Protein AF-A0A1R4K4P2-F1 (afdb_monomer_lite)

Organism: NCBI:txid57043

Secondary structure (DSSP, 8-state):
-HHHHHHHHHHHHHHHHHHHHHHHHHTTSTTGGGHHHHHHHHHHHHHH-SSTT--TT-S-HHHHHHHHHHHHIIIIIHHHHHHHHHHHHHHHHTTSS-HHHHHHHHHHHHHHHHHHHHHHHHHHHHHHHHHT-SPTTGGGTHHHHHHHHHHHHHHHHHHHHHHHHH--GGGHHHHHHHHHHHHHHHHHHHHHHHHHHHHHHHHSGGGS-----TT-----PPPP-TTHHHHHHHHHHHHHHHHHHHHHHHHHHHHTTSGGGHHHHHHTT--HHHHHHHHHHHHHH-SSTTT-TTTT-HHHHHHHHHHHHHHHHSSHHHHHHHHHHHHHHTT---HHHHHHHHHHHHHHHHHHHHHHHHHHHHHHHT-S-TTHHHHHHHHHHHHHHHHHHHHHHHHTT-TTTTSHHHHHHHHHHHHHHHHHHHHHHHHHHHHHHHHHHHHHS---------

Structure (mmCIF, N/CA/C/O backbone):
data_AF-A0A1R4K4P2-F1
#
_entry.id   AF-A0A1R4K4P2-F1
#
loop_
_atom_site.group_PDB
_atom_site.id
_atom_site.type_symbol
_atom_site.label_atom_id
_atom_site.label_alt_id
_atom_site.label_comp_id
_atom_site.label_asym_id
_atom_site.label_entity_id
_atom_site.label_seq_id
_atom_site.pdbx_PDB_ins_code
_atom_site.Cartn_x
_atom_site.Cartn_y
_atom_site.Cartn_z
_atom_site.occupancy
_atom_site.B_iso_or_equiv
_atom_site.auth_seq_id
_atom_site.auth_comp_id
_atom_site.auth_asym_id
_atom_site.auth_atom_id
_atom_site.pdbx_PDB_model_num
ATOM 1 N N . MET A 1 1 ? -26.121 -5.255 21.715 1.00 72.56 1 MET A N 1
ATOM 2 C CA . MET A 1 1 ? -25.655 -4.863 20.364 1.00 72.56 1 MET A CA 1
ATOM 3 C C . MET A 1 1 ? -24.149 -5.087 20.194 1.00 72.56 1 MET A C 1
ATOM 5 O O . MET A 1 1 ? -23.738 -5.647 19.185 1.00 72.56 1 MET A O 1
ATOM 9 N N . ASP A 1 2 ? -23.326 -4.754 21.192 1.00 81.56 2 ASP A N 1
ATOM 10 C CA . ASP A 1 2 ? -21.857 -4.817 21.073 1.00 81.56 2 ASP A CA 1
ATOM 11 C C . ASP A 1 2 ? -21.281 -6.228 20.866 1.00 81.56 2 ASP A C 1
ATOM 13 O O . ASP A 1 2 ? -20.379 -6.411 20.049 1.00 81.56 2 ASP A O 1
ATOM 17 N N . ALA A 1 3 ? -21.850 -7.248 21.517 1.00 83.00 3 ALA A N 1
ATOM 18 C CA . ALA A 1 3 ? -21.422 -8.640 21.339 1.00 83.00 3 ALA A CA 1
ATOM 19 C C . ALA A 1 3 ? -21.638 -9.156 19.902 1.00 83.00 3 ALA A C 1
ATOM 21 O O . ALA A 1 3 ? -20.865 -9.964 19.389 1.00 83.00 3 ALA A O 1
ATOM 22 N N . GLU A 1 4 ? -22.678 -8.681 19.216 1.00 87.25 4 GLU A N 1
ATOM 23 C CA . GLU A 1 4 ? -22.955 -9.067 17.832 1.00 87.25 4 GLU A CA 1
ATOM 24 C C . GLU A 1 4 ? -21.964 -8.413 16.862 1.00 87.25 4 GLU A C 1
ATOM 26 O O . GLU A 1 4 ? -21.398 -9.086 16.000 1.00 87.25 4 GLU A O 1
ATOM 31 N N . ILE A 1 5 ? -21.661 -7.128 17.077 1.00 86.50 5 ILE A N 1
ATOM 32 C CA . ILE A 1 5 ? -20.640 -6.391 16.321 1.00 86.50 5 ILE A CA 1
ATOM 33 C C . ILE A 1 5 ? -19.261 -7.042 16.500 1.00 86.50 5 ILE A C 1
ATOM 35 O O . ILE A 1 5 ? -18.530 -7.200 15.519 1.00 86.50 5 ILE A O 1
ATOM 39 N N . ALA A 1 6 ? -18.917 -7.470 17.719 1.00 86.62 6 ALA A N 1
ATOM 40 C CA . ALA A 1 6 ? -17.670 -8.182 17.994 1.00 86.62 6 ALA A CA 1
ATOM 41 C C . ALA A 1 6 ? -17.576 -9.504 17.212 1.00 86.62 6 ALA A C 1
ATOM 43 O O . ALA A 1 6 ? -16.563 -9.762 16.558 1.00 86.62 6 ALA A O 1
ATOM 44 N N . ARG A 1 7 ? -18.657 -10.299 17.180 1.00 89.12 7 ARG A N 1
ATOM 45 C CA . ARG A 1 7 ? -18.717 -11.548 16.394 1.00 89.12 7 ARG A CA 1
ATOM 46 C C . ARG A 1 7 ? -18.546 -11.305 14.894 1.00 89.12 7 ARG A C 1
ATOM 48 O O . ARG A 1 7 ? -17.806 -12.034 14.235 1.00 89.12 7 ARG A O 1
ATOM 55 N N . PHE A 1 8 ? -19.187 -10.274 14.350 1.00 91.81 8 PHE A N 1
ATOM 56 C CA . PHE A 1 8 ? -19.057 -9.906 12.937 1.00 91.81 8 PHE A CA 1
ATOM 57 C C . PHE A 1 8 ? -17.644 -9.447 12.561 1.00 91.81 8 PHE A C 1
ATOM 59 O O . PHE A 1 8 ? -17.110 -9.836 11.515 1.00 91.81 8 PHE A O 1
ATOM 66 N N . ARG A 1 9 ? -17.004 -8.666 13.436 1.00 89.69 9 ARG A N 1
ATOM 67 C CA . ARG A 1 9 ? -15.606 -8.256 13.262 1.00 89.69 9 ARG A CA 1
ATOM 68 C C . ARG A 1 9 ? -14.665 -9.448 13.307 1.00 89.69 9 ARG A C 1
ATOM 70 O O . ARG A 1 9 ? -13.836 -9.569 12.411 1.00 89.69 9 ARG A O 1
ATOM 77 N N . TRP A 1 10 ? -14.831 -10.350 14.276 1.00 92.50 10 TRP A N 1
ATOM 78 C CA . TRP A 1 10 ? -14.049 -11.585 14.345 1.00 92.50 10 TRP A CA 1
ATOM 79 C C . TRP A 1 10 ? -14.122 -12.375 13.034 1.00 92.50 10 TRP A C 1
ATOM 81 O O . TRP A 1 10 ? -13.080 -12.692 12.464 1.00 92.50 10 TRP A O 1
ATOM 91 N N . ARG A 1 11 ? -15.331 -12.623 12.506 1.00 93.25 11 ARG A N 1
ATOM 92 C CA . ARG A 1 11 ? -15.511 -13.354 11.237 1.00 93.25 11 ARG A CA 1
ATOM 93 C C . ARG A 1 11 ? -14.824 -12.656 10.069 1.00 93.25 11 ARG A C 1
ATOM 95 O O . ARG A 1 11 ? -14.167 -13.317 9.275 1.00 93.25 11 ARG A O 1
ATOM 102 N N . THR A 1 12 ? -14.954 -11.331 9.980 1.00 94.88 12 THR A N 1
ATOM 103 C CA . THR A 1 12 ? -14.321 -10.539 8.913 1.00 94.88 12 THR A CA 1
ATOM 104 C C . THR A 1 12 ? -12.799 -10.670 8.966 1.00 94.88 12 THR A C 1
ATOM 106 O O . THR A 1 12 ? -12.168 -10.935 7.946 1.00 94.88 12 THR A O 1
ATOM 109 N N . TRP A 1 13 ? -12.215 -10.540 10.160 1.00 94.12 13 TRP A N 1
ATOM 110 C CA . TRP A 1 13 ? -10.776 -10.679 10.376 1.00 94.12 13 TRP A CA 1
ATOM 111 C C . TRP A 1 13 ? -10.271 -12.095 10.101 1.00 94.12 13 TRP A C 1
ATOM 113 O O . TRP A 1 13 ? -9.256 -12.256 9.428 1.00 94.12 13 TRP A O 1
ATOM 123 N N . ALA A 1 14 ? -10.995 -13.111 10.572 1.00 93.75 14 ALA A N 1
ATOM 124 C CA . ALA A 1 14 ? -10.631 -14.509 10.386 1.00 93.75 14 ALA A CA 1
ATOM 125 C C . ALA A 1 14 ? -10.692 -14.925 8.907 1.00 93.75 14 ALA A C 1
ATOM 127 O O . ALA A 1 14 ? -9.730 -15.479 8.383 1.00 93.75 14 ALA A O 1
ATOM 128 N N . ILE A 1 15 ? -11.796 -14.614 8.219 1.00 95.62 15 ILE A N 1
ATOM 129 C CA . ILE A 1 15 ? -12.001 -14.995 6.816 1.00 95.62 15 ILE A CA 1
ATOM 130 C C . ILE A 1 15 ? -11.095 -14.169 5.901 1.00 95.62 15 ILE A C 1
ATOM 132 O O . ILE A 1 15 ? -10.364 -14.741 5.099 1.00 95.62 15 ILE A O 1
ATOM 136 N N . GLY A 1 16 ? -11.082 -12.839 6.044 1.00 95.69 16 GLY A N 1
ATOM 137 C CA . GLY A 1 16 ? -10.222 -11.974 5.234 1.00 95.69 16 GLY A CA 1
ATOM 138 C C . GLY A 1 16 ? -8.738 -12.265 5.459 1.00 95.69 16 GLY A C 1
ATOM 139 O O . GLY A 1 16 ? -7.985 -12.369 4.492 1.00 95.69 16 GLY A O 1
ATOM 140 N N . GLY A 1 17 ? -8.323 -12.463 6.715 1.00 94.56 17 GLY A N 1
ATOM 141 C CA . GLY A 1 17 ? -6.947 -12.810 7.075 1.00 94.56 17 GLY A CA 1
ATOM 142 C C . GLY A 1 17 ? -6.530 -14.172 6.535 1.00 94.56 17 GLY A C 1
ATOM 143 O O . GLY A 1 17 ? -5.488 -14.273 5.894 1.00 94.56 17 GLY A O 1
ATOM 144 N N . GLY A 1 18 ? -7.381 -15.189 6.705 1.00 94.81 18 GLY A N 1
ATOM 145 C CA . GLY A 1 18 ? -7.153 -16.529 6.165 1.00 94.81 18 GLY A CA 1
ATOM 146 C C . GLY A 1 18 ? -7.012 -16.525 4.643 1.00 94.81 18 GLY A C 1
ATOM 147 O O . GLY A 1 18 ? -6.032 -17.055 4.125 1.00 94.81 18 GLY A O 1
ATOM 148 N N . LEU A 1 19 ? -7.926 -15.856 3.930 1.00 96.56 19 LEU A N 1
ATOM 149 C CA . LEU A 1 19 ? -7.851 -15.702 2.473 1.00 96.56 19 LEU A CA 1
ATOM 150 C C . LEU A 1 19 ? -6.550 -15.014 2.034 1.00 96.56 19 LEU A C 1
ATOM 152 O O . LEU A 1 19 ? -5.929 -15.461 1.074 1.00 96.56 19 LEU A O 1
ATOM 156 N N . LEU A 1 20 ? -6.111 -13.966 2.743 1.00 94.56 20 LEU A N 1
ATOM 157 C CA . LEU A 1 20 ? -4.886 -13.234 2.402 1.00 94.56 20 LEU A CA 1
ATOM 158 C C . LEU A 1 20 ? -3.624 -14.069 2.645 1.00 94.56 20 LEU A C 1
ATOM 160 O O . LEU A 1 20 ? -2.714 -14.072 1.818 1.00 94.56 20 LEU A O 1
ATOM 164 N N . THR A 1 21 ? -3.570 -14.800 3.761 1.00 94.19 21 THR A N 1
ATOM 165 C CA . THR A 1 21 ? -2.454 -15.704 4.068 1.00 94.19 21 THR A CA 1
ATOM 166 C C . THR A 1 21 ? -2.370 -16.826 3.039 1.00 94.19 21 THR A C 1
ATOM 168 O O . THR A 1 21 ? -1.289 -17.080 2.510 1.00 94.19 21 THR A O 1
ATOM 171 N N . VAL A 1 22 ? -3.500 -17.456 2.700 1.00 95.12 22 VAL A N 1
ATOM 172 C CA . VAL A 1 22 ? -3.549 -18.501 1.667 1.00 95.12 22 VAL A CA 1
ATOM 173 C C . VAL A 1 22 ? -3.146 -17.934 0.304 1.00 95.12 22 VAL A C 1
ATOM 175 O O . VAL A 1 22 ? -2.350 -18.563 -0.385 1.00 95.12 22 VAL A O 1
ATOM 178 N N . ALA A 1 23 ? -3.601 -16.729 -0.060 1.00 93.62 23 ALA A N 1
ATOM 179 C CA . ALA A 1 23 ? -3.184 -16.060 -1.294 1.00 93.62 23 ALA A CA 1
ATOM 180 C C . ALA A 1 23 ? -1.659 -15.884 -1.372 1.00 93.62 23 ALA A C 1
ATOM 182 O O . ALA A 1 23 ? -1.056 -16.217 -2.388 1.00 93.62 23 ALA A O 1
ATOM 183 N N . GLY A 1 24 ? -1.024 -15.418 -0.291 1.00 86.94 24 GLY A N 1
ATOM 184 C CA . GLY A 1 24 ? 0.431 -15.262 -0.238 1.00 86.94 24 GLY A CA 1
ATOM 185 C C . GLY A 1 24 ? 1.193 -16.588 -0.344 1.00 86.94 24 GLY A C 1
ATOM 186 O O . GLY A 1 24 ? 2.216 -16.652 -1.021 1.00 86.94 24 GLY A O 1
ATOM 187 N N . LEU A 1 25 ? 0.689 -17.658 0.278 1.00 88.75 25 LEU A N 1
ATOM 188 C CA . LEU A 1 25 ? 1.321 -18.984 0.243 1.00 88.75 25 LEU A CA 1
ATOM 189 C C . LEU A 1 25 ? 1.131 -19.707 -1.096 1.00 88.75 25 LEU A C 1
ATOM 191 O O . LEU A 1 25 ? 2.021 -20.434 -1.536 1.00 88.75 25 LEU A O 1
ATOM 195 N N . LEU A 1 26 ? -0.004 -19.496 -1.767 1.00 92.62 26 LEU A N 1
ATOM 196 C CA . LEU A 1 26 ? -0.306 -20.135 -3.048 1.00 92.62 26 LEU A CA 1
ATOM 197 C C . LEU A 1 26 ? 0.637 -19.720 -4.176 1.00 92.62 26 LEU A C 1
ATOM 199 O O . LEU A 1 26 ? 0.714 -20.432 -5.170 1.00 92.62 26 LEU A O 1
ATOM 203 N N . ILE A 1 27 ? 1.395 -18.635 -4.020 1.00 86.38 27 ILE A N 1
ATOM 204 C CA . ILE A 1 27 ? 2.404 -18.212 -5.000 1.00 86.38 27 ILE A CA 1
ATOM 205 C C . ILE A 1 27 ? 3.471 -19.305 -5.226 1.00 86.38 27 ILE A C 1
ATOM 207 O O . ILE A 1 27 ? 4.013 -19.403 -6.322 1.00 86.38 27 ILE A O 1
ATOM 211 N N . PHE A 1 28 ? 3.707 -20.182 -4.243 1.00 83.19 28 PHE A N 1
ATOM 212 C CA . PHE A 1 28 ? 4.634 -21.320 -4.347 1.00 83.19 28 PHE A CA 1
ATOM 213 C C . PHE A 1 28 ? 3.969 -22.637 -4.791 1.00 83.19 28 PHE A C 1
ATOM 215 O O . PHE A 1 28 ? 4.603 -23.689 -4.769 1.00 83.19 28 PHE A O 1
ATOM 222 N N . SER A 1 29 ? 2.684 -22.608 -5.144 1.00 92.62 29 SER A N 1
ATOM 223 C CA . SER A 1 29 ? 1.879 -23.788 -5.478 1.00 92.62 29 SER A CA 1
ATOM 224 C C . SER A 1 29 ? 1.572 -23.846 -6.982 1.00 92.62 29 SER A C 1
ATOM 226 O O . SER A 1 29 ? 1.460 -22.795 -7.614 1.00 92.62 29 SER A O 1
ATOM 228 N N . PRO A 1 30 ? 1.326 -25.035 -7.574 1.00 88.75 30 PRO A N 1
ATOM 229 C CA . PRO A 1 30 ? 0.752 -25.145 -8.924 1.00 88.75 30 PRO A CA 1
ATOM 230 C C . PRO A 1 30 ? -0.611 -24.438 -9.068 1.00 88.75 30 PRO A C 1
ATOM 232 O O . PRO A 1 30 ? -1.065 -24.167 -10.176 1.00 88.75 30 PRO A O 1
ATOM 235 N N . LEU A 1 31 ? -1.263 -24.109 -7.949 1.00 91.94 31 LEU A N 1
ATOM 236 C CA . LEU A 1 31 ? -2.500 -23.331 -7.892 1.00 91.94 31 LEU A CA 1
ATOM 237 C C . LEU A 1 31 ? -2.261 -21.814 -7.743 1.00 91.94 31 LEU A C 1
ATOM 239 O O . LEU A 1 31 ? -3.168 -21.088 -7.340 1.00 91.94 31 LEU A O 1
ATOM 243 N N . SER A 1 32 ? -1.062 -21.312 -8.051 1.00 90.06 32 SER A N 1
ATOM 244 C CA . SER A 1 32 ? -0.697 -19.891 -7.918 1.00 90.06 32 SER A CA 1
ATOM 245 C C . SER A 1 32 ? -1.588 -18.937 -8.713 1.00 90.06 32 SER A C 1
ATOM 247 O O . SER A 1 32 ? -1.781 -17.794 -8.303 1.00 90.06 32 SER A O 1
ATOM 249 N N . TRP A 1 33 ? -2.229 -19.413 -9.782 1.00 91.00 33 TRP A N 1
ATOM 250 C CA . TRP A 1 33 ? -3.227 -18.653 -10.539 1.00 91.00 33 TRP A CA 1
ATOM 251 C C . TRP A 1 33 ? -4.457 -18.245 -9.698 1.00 91.00 33 TRP A C 1
ATOM 253 O O . TRP A 1 33 ? -5.129 -17.270 -10.034 1.00 91.00 33 TRP A O 1
ATOM 263 N N . LEU A 1 34 ? -4.736 -18.930 -8.578 1.00 93.50 34 LEU A N 1
ATOM 264 C CA . LEU A 1 34 ? -5.795 -18.567 -7.623 1.00 93.50 34 LEU A CA 1
ATOM 265 C C . LEU A 1 34 ? -5.377 -17.470 -6.634 1.00 93.50 34 LEU A C 1
ATOM 267 O O . LEU A 1 34 ? -6.246 -16.812 -6.055 1.00 93.50 34 LEU A O 1
ATOM 271 N N . ALA A 1 35 ? -4.076 -17.249 -6.424 1.00 92.94 35 ALA A N 1
ATOM 272 C CA . ALA A 1 35 ? -3.568 -16.245 -5.489 1.00 92.94 35 ALA A CA 1
ATOM 273 C C . ALA A 1 35 ? -4.155 -14.833 -5.714 1.00 92.94 35 ALA A C 1
ATOM 275 O O . ALA A 1 35 ? -4.654 -14.253 -4.744 1.00 92.94 35 ALA A O 1
ATOM 276 N N . PRO A 1 36 ? -4.187 -14.271 -6.943 1.00 93.00 36 PRO A N 1
ATOM 277 C CA . PRO A 1 36 ? -4.758 -12.942 -7.167 1.00 93.00 36 PRO A CA 1
ATOM 278 C C . PRO A 1 36 ? -6.263 -12.877 -6.868 1.00 93.00 36 PRO A C 1
ATOM 280 O O . PRO A 1 36 ? -6.733 -11.903 -6.276 1.00 93.00 36 PRO A O 1
ATOM 283 N N . LEU A 1 37 ? -7.017 -13.934 -7.194 1.00 96.19 37 LEU A N 1
ATOM 284 C CA . LEU A 1 37 ? -8.451 -14.024 -6.894 1.00 96.19 37 LEU A CA 1
ATOM 285 C C . LEU A 1 37 ? -8.704 -14.006 -5.383 1.00 96.19 37 LEU A C 1
ATOM 287 O O . LEU A 1 37 ? -9.580 -13.282 -4.909 1.00 96.19 37 LEU A O 1
ATOM 291 N N . LEU A 1 38 ? -7.907 -14.752 -4.617 1.00 96.50 38 LEU A N 1
ATOM 292 C CA . LEU A 1 38 ? -8.021 -14.806 -3.160 1.00 96.50 38 LEU A CA 1
ATOM 293 C C . LEU A 1 38 ? -7.570 -13.506 -2.487 1.00 96.50 38 LEU A C 1
ATOM 295 O O . LEU A 1 38 ? -8.196 -13.082 -1.515 1.00 96.50 38 LEU A O 1
ATOM 299 N N . ALA A 1 39 ? -6.546 -12.833 -3.020 1.00 95.31 39 ALA A N 1
ATOM 300 C CA . ALA A 1 39 ? -6.122 -11.518 -2.541 1.00 95.31 39 ALA A CA 1
ATOM 301 C C . ALA A 1 39 ? -7.229 -10.465 -2.730 1.00 95.31 39 ALA A C 1
ATOM 303 O O . ALA A 1 39 ? -7.531 -9.706 -1.805 1.00 95.31 39 ALA A O 1
ATOM 304 N N . VAL A 1 40 ? -7.897 -10.458 -3.891 1.00 96.81 40 VAL A N 1
ATOM 305 C CA . VAL A 1 40 ? -9.038 -9.563 -4.138 1.00 96.81 40 VAL A CA 1
ATOM 306 C C . VAL A 1 40 ? -10.245 -9.947 -3.286 1.00 96.81 40 VAL A C 1
ATOM 308 O O . VAL A 1 40 ? -10.844 -9.068 -2.667 1.00 96.81 40 VAL A O 1
ATOM 311 N N . ALA A 1 41 ? -10.574 -11.236 -3.170 1.00 97.19 41 ALA A N 1
ATOM 312 C CA . ALA A 1 41 ? -11.654 -11.701 -2.299 1.00 97.19 41 ALA A CA 1
ATOM 313 C C . ALA A 1 41 ? -11.418 -11.292 -0.835 1.00 97.19 41 ALA A C 1
ATOM 315 O O . ALA A 1 41 ? -12.327 -10.792 -0.173 1.00 97.19 41 ALA A O 1
ATOM 316 N N . SER A 1 42 ? -10.181 -11.417 -0.349 1.00 97.00 42 SER A N 1
ATOM 317 C CA . SER A 1 42 ? -9.773 -10.936 0.971 1.00 97.00 42 SER A CA 1
ATOM 318 C C . SER A 1 42 ? -9.992 -9.426 1.131 1.00 97.00 42 SER A C 1
ATOM 320 O O . SER A 1 42 ? -10.622 -8.989 2.099 1.00 97.00 42 SER A O 1
ATOM 322 N N . ALA A 1 43 ? -9.551 -8.618 0.160 1.00 96.69 43 ALA A N 1
ATOM 323 C CA . ALA A 1 43 ? -9.760 -7.171 0.178 1.00 96.69 43 ALA A CA 1
ATOM 324 C C . ALA A 1 43 ? -11.250 -6.790 0.177 1.00 96.69 43 ALA A C 1
ATOM 326 O O . ALA A 1 43 ? -11.641 -5.875 0.902 1.00 96.69 43 ALA A O 1
ATOM 327 N N . VAL A 1 44 ? -12.092 -7.514 -0.570 1.00 97.12 44 VAL A N 1
ATOM 328 C CA . VAL A 1 44 ? -13.555 -7.337 -0.564 1.00 97.12 44 VAL A CA 1
ATOM 329 C C . VAL A 1 44 ? -14.134 -7.661 0.812 1.00 97.12 44 VAL A C 1
ATOM 331 O O . VAL A 1 44 ? -14.911 -6.864 1.342 1.00 97.12 44 VAL A O 1
ATOM 334 N N . VAL A 1 45 ? -13.719 -8.769 1.432 1.00 96.88 45 VAL A N 1
ATOM 335 C CA . VAL A 1 45 ? -14.150 -9.132 2.792 1.00 96.88 45 VAL A CA 1
ATOM 336 C C . VAL A 1 45 ? -13.765 -8.038 3.791 1.00 96.88 45 VAL A C 1
ATOM 338 O O . VAL A 1 45 ? -14.612 -7.621 4.579 1.00 96.88 45 VAL A O 1
ATOM 341 N N . PHE A 1 46 ? -12.544 -7.498 3.731 1.00 96.44 46 PHE A N 1
ATOM 342 C CA . PHE A 1 46 ? -12.120 -6.402 4.611 1.00 96.44 46 PHE A CA 1
ATOM 343 C C . PHE A 1 46 ? -12.833 -5.073 4.335 1.00 96.44 46 PHE A C 1
ATOM 345 O O . PHE A 1 46 ? -13.145 -4.335 5.276 1.00 96.44 46 PHE A O 1
ATOM 352 N N . ALA A 1 47 ? -13.082 -4.752 3.065 1.00 95.69 47 ALA A N 1
ATOM 353 C CA . ALA A 1 47 ? -13.726 -3.512 2.647 1.00 95.69 47 ALA A CA 1
ATOM 354 C C . ALA A 1 47 ? -15.219 -3.489 2.995 1.00 95.69 47 ALA A C 1
ATOM 356 O O . ALA A 1 47 ? -15.730 -2.482 3.487 1.00 95.69 47 ALA A O 1
ATOM 357 N N . VAL A 1 48 ? -15.932 -4.581 2.728 1.00 96.25 48 VAL A N 1
ATOM 358 C CA . VAL A 1 48 ? -17.381 -4.670 2.945 1.00 96.25 48 VAL A CA 1
ATOM 359 C C . VAL A 1 48 ? -17.682 -5.050 4.393 1.00 96.25 48 VAL A C 1
ATOM 361 O O . VAL A 1 48 ? -18.547 -4.438 5.024 1.00 96.25 48 VAL A O 1
ATOM 364 N N . GLY A 1 49 ? -16.913 -5.990 4.945 1.00 94.38 49 GLY A N 1
ATOM 365 C CA . GLY A 1 49 ? -17.181 -6.612 6.232 1.00 94.38 49 GLY A CA 1
ATOM 366 C C . GLY A 1 49 ? -18.341 -7.603 6.183 1.00 94.38 49 GLY A C 1
ATOM 367 O O . GLY A 1 49 ? -19.237 -7.519 5.345 1.00 94.38 49 GLY A O 1
ATOM 368 N N . ILE A 1 50 ? -18.356 -8.538 7.127 1.00 91.12 50 ILE A N 1
ATOM 369 C CA . ILE A 1 50 ? -19.494 -9.437 7.331 1.00 91.12 50 ILE A CA 1
ATOM 370 C C . ILE A 1 50 ? -20.478 -8.714 8.256 1.00 91.12 50 ILE A C 1
ATOM 372 O O . ILE A 1 50 ? -20.293 -8.699 9.466 1.00 91.12 50 ILE A O 1
ATOM 376 N N . GLY A 1 51 ? -21.491 -8.059 7.682 1.00 89.19 51 GLY A N 1
ATOM 377 C CA . GLY A 1 51 ? -22.507 -7.284 8.413 1.00 89.19 51 GLY A CA 1
ATOM 378 C C . GLY A 1 51 ? -22.195 -5.783 8.554 1.00 89.19 51 GLY A C 1
ATOM 379 O O . GLY A 1 51 ? -21.102 -5.314 8.238 1.00 89.19 51 GLY A O 1
ATOM 380 N N . ARG A 1 52 ? -23.166 -4.999 9.057 1.00 78.38 52 ARG A N 1
ATOM 381 C CA . ARG A 1 52 ? -23.129 -3.514 9.066 1.00 78.38 52 ARG A CA 1
ATOM 382 C C . ARG A 1 52 ? -21.968 -2.890 9.868 1.00 78.38 52 ARG A C 1
ATOM 384 O O . ARG A 1 52 ? -21.663 -1.719 9.660 1.00 78.38 52 ARG A O 1
ATOM 391 N N . GLY A 1 53 ? -21.301 -3.654 10.742 1.00 84.50 53 GLY A N 1
ATOM 392 C CA . GLY A 1 53 ? -20.194 -3.188 11.597 1.00 84.50 53 GLY A CA 1
ATOM 393 C C . GLY A 1 53 ? -18.836 -3.872 11.376 1.00 84.50 53 GLY A C 1
ATOM 394 O O . GLY A 1 53 ? -17.901 -3.595 12.135 1.00 84.50 53 GLY A O 1
ATOM 395 N N . GLY A 1 54 ? -18.726 -4.769 10.387 1.00 88.38 54 GLY A N 1
ATOM 396 C CA . GLY A 1 54 ? -17.537 -5.607 10.170 1.00 88.38 54 GLY A CA 1
ATOM 397 C C . GLY A 1 54 ? -16.420 -4.969 9.335 1.00 88.38 54 GLY A C 1
ATOM 398 O O . GLY A 1 54 ? -15.287 -5.428 9.407 1.00 88.38 54 GLY A O 1
ATOM 399 N N . SER A 1 55 ? -16.715 -3.919 8.557 1.00 94.00 55 SER A N 1
ATOM 400 C CA . SER A 1 55 ? -15.748 -3.291 7.639 1.00 94.00 55 SER A CA 1
ATOM 401 C C . SER A 1 55 ? -14.524 -2.732 8.372 1.00 94.00 55 SER A C 1
ATOM 403 O O . SER A 1 55 ? -14.650 -1.911 9.287 1.00 94.00 55 SER A O 1
ATOM 405 N N . VAL A 1 56 ? -13.329 -3.100 7.901 1.00 93.25 56 VAL A N 1
ATOM 406 C CA . VAL A 1 56 ? -12.040 -2.626 8.440 1.00 93.25 56 VAL A CA 1
ATOM 407 C C . VAL A 1 56 ? -11.767 -1.169 8.055 1.00 93.25 56 VAL A C 1
ATOM 409 O O . VAL A 1 56 ? -11.055 -0.450 8.755 1.00 93.25 56 VAL A O 1
ATOM 412 N N . VAL A 1 57 ? -12.381 -0.701 6.968 1.00 93.38 57 VAL A N 1
ATOM 413 C CA . VAL A 1 57 ? -12.207 0.661 6.439 1.00 93.38 57 VAL A CA 1
ATOM 414 C C . VAL A 1 57 ? -13.298 1.623 6.944 1.00 93.38 57 VAL A C 1
ATOM 416 O O . VAL A 1 57 ? -13.355 2.791 6.553 1.00 93.38 57 VAL A O 1
ATOM 419 N N . GLY A 1 58 ? -14.177 1.147 7.832 1.00 89.19 58 GLY A N 1
ATOM 420 C CA . GLY A 1 58 ? -15.321 1.893 8.353 1.00 89.19 58 GLY A CA 1
ATOM 421 C C . GLY A 1 58 ? -16.508 1.953 7.380 1.00 89.19 58 GLY A C 1
ATOM 422 O O . GLY A 1 58 ? -16.690 1.088 6.516 1.00 89.19 58 GLY A O 1
ATOM 423 N N . THR A 1 59 ? -17.357 2.969 7.542 1.00 90.00 59 THR A N 1
ATOM 424 C CA . THR A 1 59 ? -18.591 3.157 6.753 1.00 90.00 59 THR A CA 1
ATOM 425 C C . THR A 1 59 ? -18.398 4.005 5.498 1.00 90.00 59 THR A C 1
ATOM 427 O O . THR A 1 59 ? -19.304 4.093 4.677 1.00 90.00 59 THR A O 1
ATOM 430 N N . THR A 1 60 ? -17.227 4.623 5.314 1.00 89.31 60 THR A N 1
ATOM 431 C CA . THR A 1 60 ? -17.012 5.549 4.197 1.00 89.31 60 THR A CA 1
ATOM 432 C C . THR A 1 60 ? -16.816 4.801 2.875 1.00 89.31 60 THR A C 1
ATOM 434 O O . THR A 1 60 ? -15.877 4.003 2.793 1.00 89.31 60 THR A O 1
ATOM 437 N N . PRO A 1 61 ? -17.611 5.091 1.825 1.00 91.62 61 PRO A N 1
ATOM 438 C CA . PRO A 1 61 ? -17.544 4.370 0.552 1.00 91.62 61 PRO A CA 1
ATOM 439 C C . PRO A 1 61 ? -16.180 4.526 -0.128 1.00 91.62 61 PRO A C 1
ATOM 441 O O . PRO A 1 61 ? -15.637 3.551 -0.637 1.00 91.62 61 PRO A O 1
ATOM 444 N N . LEU A 1 62 ? -15.568 5.712 -0.031 1.00 92.19 62 LEU A N 1
ATOM 445 C CA . LEU A 1 62 ? -14.266 6.008 -0.634 1.00 92.19 62 LEU A CA 1
ATOM 446 C C . LEU A 1 62 ? -13.159 5.047 -0.173 1.00 92.19 62 LEU A C 1
ATOM 448 O O . LEU A 1 62 ? -12.353 4.605 -0.979 1.00 92.19 62 LEU A O 1
ATOM 452 N N . GLY A 1 63 ? -13.121 4.705 1.118 1.00 92.06 63 GLY A N 1
ATOM 453 C CA . GLY A 1 63 ? -12.107 3.788 1.640 1.00 92.06 63 GLY A CA 1
ATOM 454 C C . GLY A 1 63 ? -12.298 2.352 1.146 1.00 92.06 63 GLY A C 1
ATOM 455 O O . GLY A 1 63 ? -11.316 1.663 0.884 1.00 92.06 63 GLY A O 1
ATOM 456 N N . ARG A 1 64 ? -13.555 1.921 0.980 1.00 95.62 64 ARG A N 1
ATOM 457 C CA . ARG A 1 64 ? -13.890 0.588 0.459 1.00 95.62 64 ARG A CA 1
ATOM 458 C C . ARG A 1 64 ? -13.485 0.458 -0.999 1.00 95.62 64 ARG A C 1
ATOM 460 O O . ARG A 1 64 ? -12.785 -0.485 -1.345 1.00 95.62 64 ARG A O 1
ATOM 467 N N . VAL A 1 65 ? -13.882 1.440 -1.812 1.00 95.88 65 VAL A N 1
ATOM 468 C CA . VAL A 1 65 ? -13.518 1.504 -3.230 1.00 95.88 65 VAL A CA 1
ATOM 469 C C . VAL A 1 65 ? -12.000 1.543 -3.365 1.00 95.88 65 VAL A C 1
ATOM 471 O O . VAL A 1 65 ? -11.450 0.700 -4.054 1.00 95.88 65 VAL A O 1
ATOM 474 N N . ALA A 1 66 ? -11.306 2.413 -2.623 1.00 93.88 66 ALA A N 1
ATOM 475 C CA . ALA A 1 66 ? -9.849 2.496 -2.687 1.00 93.88 66 ALA A CA 1
ATOM 476 C C . ALA A 1 66 ? -9.150 1.169 -2.343 1.00 93.88 66 ALA A C 1
ATOM 478 O O . ALA A 1 66 ? -8.239 0.766 -3.059 1.00 93.88 66 ALA A O 1
ATOM 479 N N . LEU A 1 67 ? -9.584 0.467 -1.287 1.00 96.50 67 LEU A N 1
ATOM 480 C CA . LEU A 1 67 ? -8.988 -0.817 -0.904 1.00 96.50 67 LEU A CA 1
ATOM 481 C C . LEU A 1 67 ? -9.213 -1.896 -1.974 1.00 96.50 67 LEU A C 1
ATOM 483 O O . LEU A 1 67 ? -8.275 -2.610 -2.323 1.00 96.50 67 LEU A O 1
ATOM 487 N N . ILE A 1 68 ? -10.434 -1.996 -2.507 1.00 96.94 68 ILE A N 1
ATOM 488 C CA . ILE A 1 68 ? -10.772 -2.972 -3.552 1.00 96.94 68 ILE A CA 1
ATOM 489 C C . ILE A 1 68 ? -10.007 -2.652 -4.839 1.00 96.94 68 ILE A C 1
ATOM 491 O O . ILE A 1 68 ? -9.377 -3.541 -5.406 1.00 96.94 68 ILE A O 1
ATOM 495 N N . THR A 1 69 ? -9.998 -1.390 -5.276 1.00 95.44 69 THR A N 1
ATOM 496 C CA . THR A 1 69 ? -9.291 -0.971 -6.491 1.00 95.44 69 THR A CA 1
ATOM 497 C C . THR A 1 69 ? -7.788 -1.219 -6.379 1.00 95.44 69 THR A C 1
ATOM 499 O O . THR A 1 69 ? -7.202 -1.720 -7.330 1.00 95.44 69 THR A O 1
ATOM 502 N N . VAL A 1 70 ? -7.160 -0.950 -5.227 1.00 93.88 70 VAL A N 1
ATOM 503 C CA . VAL A 1 70 ? -5.732 -1.269 -5.005 1.00 93.88 70 VAL A CA 1
ATOM 504 C C . VAL A 1 70 ? -5.482 -2.765 -5.082 1.00 93.88 70 VAL A C 1
ATOM 506 O O . VAL A 1 70 ? -4.517 -3.183 -5.715 1.00 93.88 70 VAL A O 1
ATOM 509 N N . ALA A 1 71 ? -6.346 -3.577 -4.472 1.00 95.25 71 ALA A N 1
ATOM 510 C CA . ALA A 1 71 ? -6.205 -5.024 -4.536 1.00 95.25 71 ALA A CA 1
ATOM 511 C C . ALA A 1 71 ? -6.310 -5.534 -5.979 1.00 95.25 71 ALA A C 1
ATOM 513 O O . ALA A 1 71 ? -5.476 -6.328 -6.394 1.00 95.25 71 ALA A O 1
ATOM 514 N N . VAL A 1 72 ? -7.269 -5.032 -6.766 1.00 94.69 72 VAL A N 1
ATOM 515 C CA . VAL A 1 72 ? -7.411 -5.374 -8.193 1.00 94.69 72 VAL A CA 1
ATOM 516 C C . VAL A 1 72 ? -6.201 -4.907 -9.003 1.00 94.69 72 VAL A C 1
ATOM 518 O O . VAL A 1 72 ? -5.690 -5.650 -9.839 1.00 94.69 72 VAL A O 1
ATOM 521 N N . LEU A 1 73 ? -5.709 -3.699 -8.732 1.00 90.81 73 LEU A N 1
ATOM 522 C CA . LEU A 1 73 ? -4.544 -3.129 -9.403 1.00 90.81 73 LEU A CA 1
ATOM 523 C C . LEU A 1 73 ? -3.290 -3.980 -9.166 1.00 90.81 73 LEU A C 1
ATOM 525 O O . LEU A 1 73 ? -2.596 -4.316 -10.121 1.00 90.81 73 LEU A O 1
ATOM 529 N N . ILE A 1 74 ? -3.037 -4.383 -7.918 1.00 88.38 74 ILE A N 1
ATOM 530 C CA . ILE A 1 74 ? -1.897 -5.235 -7.552 1.00 88.38 74 ILE A CA 1
ATOM 531 C C . ILE A 1 74 ? -2.067 -6.665 -8.087 1.00 88.38 74 ILE A C 1
ATOM 533 O O . ILE A 1 74 ? -1.099 -7.259 -8.551 1.00 88.38 74 ILE A O 1
ATOM 537 N N . ALA A 1 75 ? -3.272 -7.232 -7.997 1.00 90.88 75 ALA A N 1
ATOM 538 C CA . ALA A 1 75 ? -3.514 -8.645 -8.288 1.00 90.88 75 ALA A CA 1
ATOM 539 C C . ALA A 1 75 ? -3.672 -8.952 -9.784 1.00 90.88 75 ALA A C 1
ATOM 541 O O . ALA A 1 75 ? -3.291 -10.033 -10.219 1.00 90.88 75 ALA A O 1
ATOM 542 N N . PHE A 1 76 ? -4.237 -8.028 -10.565 1.00 90.25 76 PHE A N 1
ATOM 543 C CA . PHE A 1 76 ? -4.576 -8.270 -11.971 1.00 90.25 76 PHE A CA 1
ATOM 544 C C . PHE A 1 76 ? -3.905 -7.288 -12.919 1.00 90.25 76 PHE A C 1
ATOM 546 O O . PHE A 1 76 ? -3.328 -7.711 -13.917 1.00 90.25 76 PHE A O 1
ATOM 553 N N . VAL A 1 77 ? -3.954 -5.988 -12.619 1.00 86.25 77 VAL A N 1
ATOM 554 C CA . VAL A 1 77 ? -3.475 -4.978 -13.573 1.00 86.25 77 VAL A CA 1
ATOM 555 C C . VAL A 1 77 ? -1.953 -5.016 -13.688 1.00 86.25 77 VAL A C 1
ATOM 557 O O . VAL A 1 77 ? -1.447 -5.114 -14.798 1.00 86.25 77 VAL A O 1
ATOM 560 N N . ALA A 1 78 ? -1.217 -5.009 -12.572 1.00 82.62 78 ALA A N 1
ATOM 561 C CA . ALA A 1 78 ? 0.246 -5.043 -12.614 1.00 82.62 78 ALA A CA 1
ATOM 562 C C . ALA A 1 78 ? 0.801 -6.327 -13.280 1.00 82.62 78 ALA A C 1
ATOM 564 O O . ALA A 1 78 ? 1.580 -6.192 -14.224 1.00 82.62 78 ALA A O 1
ATOM 565 N N . PRO A 1 79 ? 0.356 -7.551 -12.923 1.00 84.62 79 PRO A N 1
ATOM 566 C CA . PRO A 1 79 ? 0.780 -8.764 -13.629 1.00 84.62 79 PRO A CA 1
ATOM 567 C C . PRO A 1 79 ? 0.323 -8.807 -15.092 1.00 84.62 79 PRO A C 1
ATOM 569 O O . PRO A 1 79 ? 1.041 -9.313 -15.948 1.00 84.62 79 PRO A O 1
ATOM 572 N N . GLY A 1 80 ? -0.858 -8.262 -15.402 1.00 84.31 80 GLY A N 1
ATOM 573 C CA . GLY A 1 80 ? -1.343 -8.149 -16.777 1.00 84.31 80 GLY A CA 1
ATOM 574 C C . GLY A 1 80 ? -0.461 -7.239 -17.632 1.00 84.31 80 GLY A C 1
ATOM 575 O O . GLY A 1 80 ? -0.189 -7.564 -18.783 1.00 84.31 80 GLY A O 1
ATOM 576 N N . LEU A 1 81 ? 0.048 -6.142 -17.061 1.00 78.75 81 LEU A N 1
ATOM 577 C CA . LEU A 1 81 ? 1.026 -5.278 -17.725 1.00 78.75 81 LEU A CA 1
ATOM 578 C C . LEU A 1 81 ? 2.377 -5.970 -17.909 1.00 78.75 81 LEU A C 1
ATOM 580 O O . LEU A 1 81 ? 2.975 -5.819 -18.969 1.00 78.75 81 LEU A O 1
ATOM 584 N N . GLU A 1 82 ? 2.831 -6.763 -16.934 1.00 80.25 82 GLU A N 1
ATOM 585 C CA . GLU A 1 82 ? 4.022 -7.610 -17.095 1.00 80.25 82 GLU A CA 1
ATOM 586 C C . GLU A 1 82 ? 3.849 -8.585 -18.270 1.00 80.25 82 GLU A C 1
ATOM 588 O O . GLU A 1 82 ? 4.713 -8.665 -19.143 1.00 80.25 82 GLU A O 1
ATOM 593 N N . GLN A 1 83 ? 2.708 -9.277 -18.347 1.00 83.56 83 GLN A N 1
ATOM 594 C CA . GLN A 1 83 ? 2.408 -10.195 -19.450 1.00 83.56 83 GLN A CA 1
ATOM 595 C C . GLN A 1 83 ? 2.272 -9.475 -20.791 1.00 83.56 83 GLN A C 1
ATOM 597 O O . GLN A 1 83 ? 2.736 -9.994 -21.803 1.00 83.56 83 GLN A O 1
ATOM 602 N N . LEU A 1 84 ? 1.670 -8.284 -20.813 1.00 79.69 84 LEU A N 1
ATOM 603 C CA . LEU A 1 84 ? 1.558 -7.470 -22.019 1.00 79.69 84 LEU A CA 1
ATOM 604 C C . LEU A 1 84 ? 2.937 -7.006 -22.499 1.00 79.69 84 LEU A C 1
ATOM 606 O O . LEU A 1 84 ? 3.209 -7.086 -23.694 1.00 79.69 84 LEU A O 1
ATOM 610 N N . ALA A 1 85 ? 3.818 -6.585 -21.586 1.00 76.44 85 ALA A N 1
ATOM 611 C CA . ALA A 1 85 ? 5.196 -6.218 -21.905 1.00 76.44 85 ALA A CA 1
ATOM 612 C C . ALA A 1 85 ? 5.946 -7.411 -22.519 1.00 76.44 85 ALA A C 1
ATOM 614 O O . ALA A 1 85 ? 6.526 -7.296 -23.599 1.00 76.44 85 ALA A O 1
ATOM 615 N N . VAL A 1 86 ? 5.832 -8.596 -21.914 1.00 81.00 86 VAL A N 1
ATOM 616 C CA . VAL A 1 86 ? 6.414 -9.830 -22.463 1.00 81.00 86 VAL A CA 1
ATOM 617 C C . VAL A 1 86 ? 5.811 -10.182 -23.831 1.00 81.00 86 VAL A C 1
ATOM 619 O O . VAL A 1 86 ? 6.544 -10.460 -24.775 1.00 81.00 86 VAL A O 1
ATOM 622 N N . ALA A 1 87 ? 4.487 -10.126 -23.990 1.00 81.75 87 ALA A N 1
ATOM 623 C CA . ALA A 1 87 ? 3.819 -10.408 -25.263 1.00 81.75 87 ALA A CA 1
ATOM 624 C C . ALA A 1 87 ? 4.235 -9.421 -26.365 1.00 81.75 87 ALA A C 1
ATOM 626 O O . ALA A 1 87 ? 4.463 -9.815 -27.510 1.00 81.75 87 ALA A O 1
ATOM 627 N N . SER A 1 88 ? 4.381 -8.144 -26.015 1.00 75.12 88 SER A N 1
ATOM 628 C CA . SER A 1 88 ? 4.815 -7.100 -26.939 1.00 75.12 88 SER A CA 1
ATOM 629 C C . SER A 1 88 ? 6.253 -7.313 -27.425 1.00 75.12 88 SER A C 1
ATOM 631 O O . SER A 1 88 ? 6.520 -7.088 -28.602 1.00 75.12 88 SER A O 1
ATOM 633 N N . MET A 1 89 ? 7.137 -7.877 -26.591 1.00 72.56 89 MET A N 1
ATOM 634 C CA . MET A 1 89 ? 8.483 -8.298 -27.000 1.00 72.56 89 MET A CA 1
ATOM 635 C C . MET A 1 89 ? 8.430 -9.349 -28.120 1.00 72.56 89 MET A C 1
ATOM 637 O O . MET A 1 89 ? 9.120 -9.215 -29.132 1.00 72.56 89 MET A O 1
ATOM 641 N N . PHE A 1 90 ? 7.565 -10.362 -27.991 1.00 78.62 90 PHE A N 1
ATOM 642 C CA . PHE A 1 90 ? 7.381 -11.376 -29.038 1.00 78.62 90 PHE A CA 1
ATOM 643 C C . PHE A 1 90 ? 6.834 -10.782 -30.343 1.00 78.62 90 PHE A C 1
ATOM 645 O O . PHE A 1 90 ? 7.203 -11.233 -31.430 1.00 78.62 90 PHE A O 1
ATOM 652 N N . LEU A 1 91 ? 5.967 -9.768 -30.255 1.00 78.12 91 LEU A N 1
ATOM 653 C CA . LEU A 1 91 ? 5.422 -9.075 -31.426 1.00 78.12 91 LEU A CA 1
ATOM 654 C C . LEU A 1 91 ? 6.458 -8.168 -32.103 1.00 78.12 91 LEU A C 1
ATOM 656 O O . LEU A 1 91 ? 6.528 -8.156 -33.334 1.00 78.12 91 LEU A O 1
ATOM 660 N N . SER A 1 92 ? 7.294 -7.469 -31.328 1.00 77.44 92 SER A N 1
ATOM 661 C CA . SER A 1 92 ? 8.429 -6.700 -31.855 1.00 77.44 92 SER A CA 1
ATOM 662 C C . SER A 1 92 ? 9.458 -7.593 -32.538 1.00 77.44 92 SER A C 1
ATOM 664 O O . SER A 1 92 ? 9.935 -7.243 -33.614 1.00 77.44 92 SER A O 1
ATOM 666 N N . TYR A 1 93 ? 9.743 -8.778 -31.988 1.00 76.81 93 TYR A N 1
ATOM 667 C CA . TYR A 1 93 ? 10.646 -9.746 -32.621 1.00 76.81 93 TYR A CA 1
ATOM 668 C C . TYR A 1 93 ? 10.159 -10.191 -34.010 1.00 76.81 93 TYR A C 1
ATOM 670 O O . TYR A 1 93 ? 10.961 -10.453 -34.902 1.00 76.81 93 TYR A O 1
ATOM 678 N N . ARG A 1 94 ? 8.839 -10.224 -34.232 1.00 80.62 94 ARG A N 1
ATOM 679 C CA . ARG A 1 94 ? 8.244 -10.528 -35.545 1.00 80.62 94 ARG A CA 1
ATOM 680 C C . ARG A 1 94 ? 8.262 -9.352 -36.533 1.00 80.62 94 ARG A C 1
ATOM 682 O O . ARG A 1 94 ? 7.679 -9.476 -37.604 1.00 80.62 94 ARG A O 1
ATOM 689 N N . GLY A 1 95 ? 8.903 -8.231 -36.194 1.00 77.94 95 GLY A N 1
ATOM 690 C CA . GLY A 1 95 ? 9.096 -7.085 -37.089 1.00 77.94 95 GLY A CA 1
ATOM 691 C C . GLY A 1 95 ? 7.882 -6.164 -37.253 1.00 77.94 95 GLY A C 1
ATOM 692 O O . GLY A 1 95 ? 7.918 -5.268 -38.087 1.00 77.94 95 GLY A O 1
ATOM 693 N N . ASN A 1 96 ? 6.814 -6.352 -36.469 1.00 74.38 96 ASN A N 1
ATOM 694 C CA . ASN A 1 96 ? 5.554 -5.621 -36.664 1.00 74.38 96 ASN A CA 1
ATOM 695 C C . ASN A 1 96 ? 5.442 -4.317 -35.855 1.00 74.38 96 ASN A C 1
ATOM 697 O O . ASN A 1 96 ? 4.562 -3.509 -36.140 1.00 74.38 96 ASN A O 1
ATOM 701 N N . ILE A 1 97 ? 6.270 -4.113 -34.822 1.00 74.81 97 ILE A N 1
ATOM 702 C CA . ILE A 1 97 ? 6.182 -2.944 -33.929 1.00 74.81 97 ILE A CA 1
ATOM 703 C C . ILE A 1 97 ? 7.585 -2.502 -33.508 1.00 74.81 97 ILE A C 1
ATOM 705 O O . ILE A 1 97 ? 8.359 -3.312 -32.991 1.00 74.81 97 ILE A O 1
ATOM 709 N N . HIS A 1 98 ? 7.886 -1.209 -33.669 1.00 77.19 98 HIS A N 1
ATOM 710 C CA . HIS A 1 98 ? 9.114 -0.611 -33.148 1.00 77.19 98 HIS A CA 1
ATOM 711 C C . HIS A 1 98 ? 9.157 -0.736 -31.610 1.00 77.19 98 HIS A C 1
ATOM 713 O O . HIS A 1 98 ? 8.230 -0.268 -30.941 1.00 77.19 98 HIS A O 1
ATOM 719 N N . PRO A 1 99 ? 10.215 -1.332 -31.030 1.00 68.56 99 PRO A N 1
ATOM 720 C CA . PRO A 1 99 ? 10.302 -1.597 -29.588 1.00 68.56 99 PRO A CA 1
ATOM 721 C C . PRO A 1 99 ? 10.264 -0.316 -28.738 1.00 68.56 99 PRO A C 1
ATOM 723 O O . PRO A 1 99 ? 9.781 -0.333 -27.607 1.00 68.56 99 PRO A O 1
ATOM 726 N N . GLU A 1 100 ? 10.697 0.813 -29.300 1.00 72.81 100 GLU A N 1
ATOM 727 C CA . GLU A 1 100 ? 10.680 2.127 -28.648 1.00 72.81 100 GLU A CA 1
ATOM 728 C C . GLU A 1 100 ? 9.259 2.602 -28.307 1.00 72.81 100 GLU A C 1
ATOM 730 O O . GLU A 1 100 ? 9.013 3.093 -27.206 1.00 72.81 100 GLU A O 1
ATOM 735 N N . VAL A 1 101 ? 8.292 2.397 -29.210 1.00 72.06 101 VAL A N 1
ATOM 736 C CA . VAL A 1 101 ? 6.895 2.821 -29.000 1.00 72.06 101 VAL A CA 1
ATOM 737 C C . VAL A 1 101 ? 6.270 2.051 -27.836 1.00 72.06 101 VAL A C 1
ATOM 739 O O . VAL A 1 101 ? 5.571 2.626 -27.003 1.00 72.06 101 VAL A O 1
ATOM 742 N N . ILE A 1 102 ? 6.565 0.755 -27.737 1.00 68.69 102 ILE A N 1
ATOM 743 C CA . ILE A 1 102 ? 6.094 -0.102 -26.644 1.00 68.69 102 ILE A CA 1
ATOM 744 C C . ILE A 1 102 ? 6.666 0.364 -25.305 1.00 68.69 102 ILE A C 1
ATOM 746 O O . ILE A 1 102 ? 5.938 0.404 -24.312 1.00 68.69 102 ILE A O 1
ATOM 750 N N . LEU A 1 103 ? 7.942 0.747 -25.267 1.00 68.25 103 LEU A N 1
ATOM 751 C CA . LEU A 1 103 ? 8.611 1.231 -24.061 1.00 68.25 103 LEU A CA 1
ATOM 752 C C . LEU A 1 103 ? 7.985 2.539 -23.572 1.00 68.25 103 LEU A C 1
ATOM 754 O O . LEU A 1 103 ? 7.636 2.653 -22.399 1.00 68.25 103 LEU A O 1
ATOM 758 N N . VAL A 1 104 ? 7.766 3.496 -24.474 1.00 71.19 104 VAL A N 1
ATOM 759 C CA . VAL A 1 104 ? 7.139 4.776 -24.120 1.00 71.19 104 VAL A CA 1
ATOM 760 C C . VAL A 1 104 ? 5.713 4.557 -23.613 1.00 71.19 104 VAL A C 1
ATOM 762 O O . VAL A 1 104 ? 5.357 5.056 -22.546 1.00 71.19 104 VAL A O 1
ATOM 765 N N . VAL A 1 105 ? 4.904 3.766 -24.324 1.00 73.44 105 VAL A N 1
ATOM 766 C CA . VAL A 1 105 ? 3.507 3.513 -23.934 1.00 73.44 105 VAL A CA 1
ATOM 767 C C . VAL A 1 105 ? 3.427 2.750 -22.609 1.00 73.44 105 VAL A C 1
ATOM 769 O O . VAL A 1 105 ? 2.661 3.141 -21.727 1.00 73.44 105 VAL A O 1
ATOM 772 N N . SER A 1 106 ? 4.231 1.698 -22.429 1.00 72.50 106 SER A N 1
ATOM 773 C CA . SER A 1 106 ? 4.260 0.926 -21.179 1.00 72.50 106 SER A CA 1
ATOM 774 C C . SER A 1 106 ? 4.814 1.741 -20.011 1.00 72.50 106 SER A C 1
ATOM 776 O O . SER A 1 106 ? 4.231 1.710 -18.931 1.00 72.50 106 SER A O 1
ATOM 778 N N . GLY A 1 107 ? 5.865 2.535 -20.224 1.00 72.06 107 GLY A N 1
ATOM 779 C CA . GLY A 1 107 ? 6.451 3.414 -19.214 1.00 72.06 107 GLY A CA 1
ATOM 780 C C . GLY A 1 107 ? 5.480 4.491 -18.733 1.00 72.06 107 GLY A C 1
ATOM 781 O O . GLY A 1 107 ? 5.288 4.651 -17.526 1.00 72.06 107 GLY A O 1
ATOM 782 N N . VAL A 1 108 ? 4.803 5.181 -19.659 1.00 71.81 108 VAL A N 1
ATOM 783 C CA . VAL A 1 108 ? 3.767 6.175 -19.323 1.00 71.81 108 VAL A CA 1
ATOM 784 C C . VAL A 1 108 ? 2.609 5.515 -18.577 1.00 71.81 108 VAL A C 1
ATOM 786 O O . VAL A 1 108 ? 2.155 6.034 -17.554 1.00 71.81 108 VAL A O 1
ATOM 789 N N . LEU A 1 109 ? 2.153 4.349 -19.039 1.00 76.50 109 LEU A N 1
ATOM 790 C CA . LEU A 1 109 ? 1.067 3.622 -18.390 1.00 76.50 109 LEU A CA 1
ATOM 791 C C . LEU A 1 109 ? 1.451 3.171 -16.975 1.00 76.50 109 LEU A C 1
ATOM 793 O O . LEU A 1 109 ? 0.658 3.348 -16.052 1.00 76.50 109 LEU A O 1
ATOM 797 N N . LEU A 1 110 ? 2.668 2.656 -16.782 1.00 78.69 110 LEU A N 1
ATOM 798 C CA . LEU A 1 110 ? 3.192 2.262 -15.472 1.00 78.69 110 LEU A CA 1
ATOM 799 C C . LEU A 1 110 ? 3.321 3.453 -14.525 1.00 78.69 110 LEU A C 1
ATOM 801 O O . LEU A 1 110 ? 2.960 3.329 -13.355 1.00 78.69 110 LEU A O 1
ATOM 805 N N . LEU A 1 111 ? 3.772 4.608 -15.017 1.00 74.75 111 LEU A N 1
ATOM 806 C CA . LEU A 1 111 ? 3.858 5.832 -14.223 1.00 74.75 111 LEU A CA 1
ATOM 807 C C . LEU A 1 111 ? 2.471 6.298 -13.758 1.00 74.75 111 LEU A C 1
ATOM 809 O O . LEU A 1 111 ? 2.273 6.579 -12.573 1.00 74.75 111 LEU A O 1
ATOM 813 N N . LEU A 1 112 ? 1.490 6.336 -14.663 1.00 76.44 112 LEU A N 1
ATOM 814 C CA . LEU A 1 112 ? 0.111 6.689 -14.314 1.00 76.44 112 LEU A CA 1
ATOM 815 C C . LEU A 1 112 ? -0.475 5.696 -13.306 1.00 76.44 112 LEU A C 1
ATOM 817 O O . LEU A 1 112 ? -1.073 6.101 -12.303 1.00 76.44 112 LEU A O 1
ATOM 821 N N . LEU A 1 113 ? -0.251 4.399 -13.526 1.00 80.44 113 LEU A N 1
ATOM 822 C CA . LEU A 1 113 ? -0.696 3.351 -12.616 1.00 80.44 113 LEU A CA 1
ATOM 823 C C . LEU A 1 113 ? -0.021 3.466 -11.244 1.00 80.44 113 LEU A C 1
ATOM 825 O O . LEU A 1 113 ? -0.659 3.196 -10.226 1.00 80.44 113 LEU A O 1
ATOM 829 N N . ALA A 1 114 ? 1.234 3.917 -11.205 1.00 79.44 114 ALA A N 1
ATOM 830 C CA . ALA A 1 114 ? 1.968 4.163 -9.975 1.00 79.44 114 ALA A CA 1
ATOM 831 C C . ALA A 1 114 ? 1.358 5.286 -9.151 1.00 79.44 114 ALA A C 1
ATOM 833 O O . ALA A 1 114 ? 1.075 5.101 -7.965 1.00 79.44 114 ALA A O 1
ATOM 834 N N . ILE A 1 115 ? 1.091 6.423 -9.788 1.00 76.88 115 ILE A N 1
ATOM 835 C CA . ILE A 1 115 ? 0.478 7.581 -9.136 1.00 76.88 115 ILE A CA 1
ATOM 836 C C . ILE A 1 115 ? -0.901 7.200 -8.583 1.00 76.88 115 ILE A C 1
ATOM 838 O O . ILE A 1 115 ? -1.190 7.440 -7.407 1.00 76.88 115 ILE A O 1
ATOM 842 N N . ILE A 1 116 ? -1.729 6.537 -9.399 1.00 81.31 116 ILE A N 1
ATOM 843 C CA . ILE A 1 116 ? -3.069 6.085 -8.999 1.00 81.31 116 ILE A CA 1
ATOM 844 C C . ILE A 1 116 ? -2.977 5.058 -7.863 1.00 81.31 116 ILE A C 1
ATOM 846 O O . ILE A 1 116 ? -3.662 5.193 -6.847 1.00 81.31 116 ILE A O 1
ATOM 850 N N . GLY A 1 117 ? -2.108 4.055 -7.992 1.00 87.12 117 GLY A N 1
ATOM 851 C CA . GLY A 1 117 ? -1.919 3.006 -6.994 1.00 87.12 117 GLY A CA 1
ATOM 852 C C . GLY A 1 117 ? -1.466 3.562 -5.645 1.00 87.12 117 GLY A C 1
ATOM 853 O O . GLY A 1 117 ? -2.040 3.210 -4.614 1.00 87.12 117 GLY A O 1
ATOM 854 N N . ILE A 1 118 ? -0.489 4.474 -5.640 1.00 84.94 118 ILE A N 1
ATOM 855 C CA . ILE A 1 118 ? 0.026 5.118 -4.423 1.00 84.94 118 ILE A CA 1
ATOM 856 C C . ILE A 1 118 ? -1.057 5.979 -3.769 1.00 84.94 118 ILE A C 1
ATOM 858 O O . ILE A 1 118 ? -1.243 5.909 -2.548 1.00 84.94 118 ILE A O 1
ATOM 862 N N . ALA A 1 119 ? -1.804 6.757 -4.556 1.00 83.44 119 ALA A N 1
ATOM 863 C CA . ALA A 1 119 ? -2.896 7.579 -4.044 1.00 83.44 119 ALA A CA 1
ATOM 864 C C . ALA A 1 119 ? -3.986 6.713 -3.390 1.00 83.44 119 ALA A C 1
ATOM 866 O O . ALA A 1 119 ? -4.379 6.962 -2.245 1.00 83.44 119 ALA A O 1
ATOM 867 N N . LEU A 1 120 ? -4.430 5.651 -4.066 1.00 88.88 120 LEU A N 1
ATOM 868 C CA . LEU A 1 120 ? -5.458 4.754 -3.541 1.00 88.88 120 LEU A CA 1
ATOM 869 C C . LEU A 1 120 ? -4.967 3.960 -2.320 1.00 88.88 120 LEU A C 1
ATOM 871 O O . LEU A 1 120 ? -5.701 3.849 -1.336 1.00 88.88 120 LEU A O 1
ATOM 875 N N . ALA A 1 121 ? -3.725 3.466 -2.329 1.00 91.25 121 ALA A N 1
ATOM 876 C CA . ALA A 1 121 ? -3.131 2.762 -1.189 1.00 91.25 121 ALA A CA 1
ATOM 877 C C . ALA A 1 121 ? -2.990 3.685 0.027 1.00 91.25 121 ALA A C 1
ATOM 879 O O . ALA A 1 121 ? -3.281 3.276 1.155 1.00 91.25 121 ALA A O 1
ATOM 880 N N . SER A 1 122 ? -2.636 4.952 -0.200 1.00 88.94 122 SER A N 1
ATOM 881 C CA . SER A 1 122 ? -2.605 5.979 0.843 1.00 88.94 122 SER A CA 1
ATOM 882 C C . SER A 1 122 ? -3.995 6.228 1.423 1.00 88.94 122 SER A C 1
ATOM 884 O O . SER A 1 122 ? -4.173 6.214 2.644 1.00 88.94 122 SER A O 1
ATOM 886 N N . ILE A 1 123 ? -5.010 6.398 0.569 1.00 90.69 123 ILE A N 1
ATOM 887 C CA . ILE A 1 123 ? -6.400 6.587 1.005 1.00 90.69 123 ILE A CA 1
ATOM 888 C C . ILE A 1 123 ? -6.868 5.380 1.826 1.00 90.69 123 ILE A C 1
ATOM 890 O O . ILE A 1 123 ? -7.366 5.561 2.940 1.00 90.69 123 ILE A O 1
ATOM 894 N N . ALA A 1 124 ? -6.678 4.160 1.320 1.00 92.88 124 ALA A N 1
ATOM 895 C CA . ALA A 1 124 ? -7.074 2.929 1.997 1.00 92.88 124 ALA A CA 1
ATOM 896 C C . ALA A 1 124 ? -6.352 2.770 3.344 1.00 92.88 124 ALA A C 1
ATOM 898 O O . ALA A 1 124 ? -7.003 2.635 4.383 1.00 92.88 124 ALA A O 1
ATOM 899 N N . GLY A 1 125 ? -5.022 2.880 3.359 1.00 92.38 125 GLY A N 1
ATOM 900 C CA . GLY A 1 125 ? -4.211 2.729 4.566 1.00 92.38 125 GLY A CA 1
ATOM 901 C C . GLY A 1 125 ? -4.553 3.756 5.646 1.00 92.38 125 GLY A C 1
ATOM 902 O O . GLY A 1 125 ? -4.687 3.405 6.822 1.00 92.38 125 GLY A O 1
ATOM 903 N N . VAL A 1 126 ? -4.783 5.018 5.268 1.00 91.81 126 VAL A N 1
ATOM 904 C CA . VAL A 1 126 ? -5.175 6.050 6.236 1.00 91.81 126 VAL A CA 1
ATOM 905 C C . VAL A 1 126 ? -6.605 5.850 6.730 1.00 91.81 126 VAL A C 1
ATOM 907 O O . VAL A 1 126 ? -6.879 6.085 7.911 1.00 91.81 126 VAL A O 1
ATOM 910 N N . ARG A 1 127 ? -7.528 5.393 5.878 1.00 94.19 127 ARG A N 1
ATOM 911 C CA . ARG A 1 127 ? -8.895 5.076 6.312 1.00 94.19 127 ARG A CA 1
ATOM 912 C C . ARG A 1 127 ? -8.916 3.900 7.286 1.00 94.19 127 ARG A C 1
ATOM 914 O O . ARG A 1 127 ? -9.570 4.026 8.318 1.00 94.19 127 ARG A O 1
ATOM 921 N N . ILE A 1 128 ? -8.138 2.846 7.039 1.00 92.19 128 ILE A N 1
ATOM 922 C CA . ILE A 1 128 ? -7.970 1.723 7.976 1.00 92.19 128 ILE A CA 1
ATOM 923 C C . ILE A 1 128 ? -7.390 2.218 9.311 1.00 92.19 128 ILE A C 1
ATOM 925 O O . ILE A 1 128 ? -7.944 1.938 10.377 1.00 92.19 128 ILE A O 1
ATOM 929 N N . GLY A 1 129 ? -6.331 3.033 9.268 1.00 89.81 129 GLY A N 1
ATOM 930 C CA . GLY A 1 129 ? -5.715 3.576 10.483 1.00 89.81 129 GLY A CA 1
ATOM 931 C C . GLY A 1 129 ? -6.629 4.505 11.283 1.00 89.81 129 GLY A C 1
ATOM 932 O O . GLY A 1 129 ? -6.575 4.525 12.515 1.00 89.81 129 GLY A O 1
ATOM 933 N N . ARG A 1 130 ? -7.512 5.250 10.607 1.00 91.19 130 ARG A N 1
ATOM 934 C CA . ARG A 1 130 ? -8.505 6.124 11.252 1.00 91.19 130 ARG A CA 1
ATOM 935 C C . ARG A 1 130 ? -9.733 5.384 11.757 1.00 91.19 130 ARG A C 1
ATOM 937 O O . ARG A 1 130 ? -10.311 5.836 12.740 1.00 91.19 130 ARG A O 1
ATOM 944 N N . ALA A 1 131 ? -10.121 4.283 11.119 1.00 91.44 131 ALA A N 1
ATOM 945 C CA . ALA A 1 131 ? -11.244 3.465 11.563 1.00 91.44 131 ALA A CA 1
ATOM 946 C C . ALA A 1 131 ? -10.989 2.841 12.948 1.00 91.44 131 ALA A C 1
ATOM 948 O O . ALA A 1 131 ? -11.932 2.426 13.616 1.00 91.44 131 ALA A O 1
ATOM 949 N N . GLY A 1 132 ? -9.727 2.800 13.401 1.00 88.06 132 GLY A N 1
ATOM 950 C CA . GLY A 1 132 ? -9.367 2.364 14.752 1.00 88.06 132 GLY A CA 1
ATOM 951 C C . GLY A 1 132 ? -9.611 0.876 14.995 1.00 88.06 132 GLY A C 1
ATOM 952 O O . GLY A 1 132 ? -9.607 0.441 16.141 1.00 88.06 132 GLY A O 1
ATOM 953 N N . VAL A 1 133 ? -9.827 0.103 13.925 1.00 88.31 133 VAL A N 1
ATOM 954 C CA . VAL A 1 133 ? -10.095 -1.340 14.001 1.00 88.31 133 VAL A CA 1
ATOM 955 C C . VAL A 1 133 ? -8.830 -2.102 14.395 1.00 88.31 133 VAL A C 1
ATOM 957 O O . VAL A 1 133 ? -8.896 -3.098 15.104 1.00 88.31 133 VAL A O 1
ATOM 960 N N . VAL A 1 134 ? -7.664 -1.599 13.984 1.00 87.56 134 VAL A N 1
ATOM 961 C CA . VAL A 1 134 ? -6.368 -2.144 14.384 1.00 87.56 134 VAL A CA 1
ATOM 962 C C . VAL A 1 134 ? -5.879 -1.407 15.645 1.00 87.56 134 VAL A C 1
ATOM 964 O O . VAL A 1 134 ? -5.797 -0.174 15.647 1.00 87.56 134 VAL A O 1
ATOM 967 N N . PRO A 1 135 ? -5.532 -2.123 16.730 1.00 84.38 135 PRO A N 1
ATOM 968 C CA . PRO A 1 135 ? -5.112 -1.530 17.994 1.00 84.38 135 PRO A CA 1
ATOM 969 C C . PRO A 1 135 ? -3.842 -0.687 17.837 1.00 84.38 135 PRO A C 1
ATOM 971 O O . PRO A 1 135 ? -2.941 -0.997 17.056 1.00 84.38 135 PRO A O 1
ATOM 974 N N . ARG A 1 136 ? -3.728 0.384 18.627 1.00 85.69 136 ARG A N 1
ATOM 975 C CA . ARG A 1 136 ? -2.473 1.142 18.737 1.00 85.69 136 ARG A CA 1
ATOM 976 C C . ARG A 1 136 ? -1.399 0.267 19.410 1.00 85.69 136 ARG A C 1
ATOM 978 O O . ARG A 1 136 ? -1.746 -0.482 20.321 1.00 85.69 136 ARG A O 1
ATOM 985 N N . PRO A 1 137 ? -0.120 0.347 18.991 1.00 84.44 137 PRO A N 1
ATOM 986 C CA . PRO A 1 137 ? 0.453 1.268 17.996 1.00 84.44 137 PRO A CA 1
ATOM 987 C C . PRO A 1 137 ? 0.297 0.829 16.524 1.00 84.44 137 PRO A C 1
ATOM 989 O O . PRO A 1 137 ? 0.568 1.628 15.621 1.00 84.44 137 PRO A O 1
ATOM 992 N N . TRP A 1 138 ? -0.174 -0.394 16.282 1.00 83.88 138 TRP A N 1
ATOM 993 C CA . TRP A 1 138 ? -0.248 -1.069 14.980 1.00 83.88 138 TRP A CA 1
ATOM 994 C C . TRP A 1 138 ? -1.301 -0.523 14.015 1.00 83.88 138 TRP A C 1
ATOM 996 O O . TRP A 1 138 ? -1.314 -0.928 12.861 1.00 83.88 138 TRP A O 1
ATOM 1006 N N . ALA A 1 139 ? -2.135 0.430 14.441 1.00 86.88 139 ALA A N 1
ATOM 1007 C CA . ALA A 1 139 ? -3.199 1.032 13.630 1.00 86.88 139 ALA A CA 1
ATOM 1008 C C . ALA A 1 139 ? -2.779 1.426 12.200 1.00 86.88 139 ALA A C 1
ATOM 1010 O O . ALA A 1 139 ? -3.571 1.350 11.270 1.00 86.88 139 ALA A O 1
ATOM 1011 N N . TRP A 1 140 ? -1.521 1.829 12.023 1.00 86.06 140 TRP A N 1
ATOM 1012 C CA . TRP A 1 140 ? -0.989 2.284 10.740 1.00 86.06 140 TRP A CA 1
ATOM 1013 C C . TRP A 1 140 ? -0.144 1.246 10.009 1.00 86.06 140 TRP A C 1
ATOM 1015 O O . TRP A 1 140 ? 0.412 1.593 8.982 1.00 86.06 140 TRP A O 1
ATOM 1025 N N . LEU A 1 141 ? -0.016 0.017 10.516 1.00 85.88 141 LEU A N 1
ATOM 1026 C CA . LEU A 1 141 ? 0.720 -1.065 9.852 1.00 85.88 141 LEU A CA 1
ATOM 1027 C C . LEU A 1 141 ? 0.212 -1.354 8.421 1.00 85.88 141 LEU A C 1
ATOM 1029 O O . LEU A 1 141 ? 1.047 -1.586 7.552 1.00 85.88 141 LEU A O 1
ATOM 1033 N N . PRO A 1 142 ? -1.103 -1.278 8.120 1.00 88.06 142 PRO A N 1
ATOM 1034 C CA . PRO A 1 142 ? -1.588 -1.513 6.759 1.00 88.06 142 PRO A CA 1
ATOM 1035 C C . PRO A 1 142 ? -1.095 -0.490 5.732 1.00 88.06 142 PRO A C 1
ATOM 1037 O O . PRO A 1 142 ? -0.938 -0.832 4.570 1.00 88.06 142 PRO A O 1
ATOM 1040 N N . LEU A 1 143 ? -0.816 0.752 6.139 1.00 90.19 143 LEU A N 1
ATOM 1041 C CA . LEU A 1 143 ? -0.386 1.812 5.223 1.00 90.19 143 LEU A CA 1
ATOM 1042 C C . LEU A 1 143 ? 0.964 1.518 4.531 1.00 90.19 143 LEU A C 1
ATOM 1044 O O . LEU A 1 143 ? 0.978 1.481 3.303 1.00 90.19 143 LEU A O 1
ATOM 1048 N N . PRO A 1 144 ? 2.085 1.289 5.248 1.00 83.25 144 PRO A N 1
ATOM 1049 C CA . PRO A 1 144 ? 3.356 0.966 4.612 1.00 83.25 144 PRO A CA 1
ATOM 1050 C C . PRO A 1 144 ? 3.316 -0.378 3.880 1.00 83.25 144 PRO A C 1
ATOM 1052 O O . PRO A 1 144 ? 4.016 -0.521 2.890 1.00 83.25 144 PRO A O 1
ATOM 1055 N N . LEU A 1 145 ? 2.493 -1.342 4.314 1.00 86.12 145 LEU A N 1
ATOM 1056 C CA . LEU A 1 145 ? 2.377 -2.636 3.632 1.00 86.12 145 LEU A CA 1
ATOM 1057 C C . LEU A 1 145 ? 1.619 -2.519 2.302 1.00 86.12 145 LEU A C 1
ATOM 1059 O O . LEU A 1 145 ? 2.070 -3.069 1.303 1.00 86.12 145 LEU A O 1
ATOM 1063 N N . LEU A 1 146 ? 0.526 -1.747 2.253 1.00 88.56 146 LEU A N 1
ATOM 1064 C CA . LEU A 1 146 ? -0.177 -1.452 1.000 1.00 88.56 146 LEU A CA 1
ATOM 1065 C C . LEU A 1 146 ? 0.712 -0.655 0.041 1.00 88.56 146 LEU A C 1
ATOM 1067 O O . LEU A 1 146 ? 0.802 -0.994 -1.134 1.00 88.56 146 LEU A O 1
ATOM 1071 N N . LEU A 1 147 ? 1.400 0.374 0.542 1.00 86.19 147 LEU A N 1
ATOM 1072 C CA . LEU A 1 147 ? 2.300 1.186 -0.278 1.00 86.19 147 LEU A CA 1
ATOM 1073 C C . LEU A 1 147 ? 3.505 0.390 -0.774 1.00 86.19 147 LEU A C 1
ATOM 1075 O O . LEU A 1 147 ? 3.808 0.440 -1.960 1.00 86.19 147 LEU A O 1
ATOM 1079 N N . GLY A 1 148 ? 4.144 -0.386 0.101 1.00 80.81 148 GLY A N 1
ATOM 1080 C CA . GLY A 1 148 ? 5.238 -1.278 -0.268 1.00 80.81 148 GLY A CA 1
ATOM 1081 C C . GLY A 1 148 ? 4.806 -2.311 -1.306 1.00 80.81 148 GLY A C 1
ATOM 1082 O O . GLY A 1 148 ? 5.537 -2.540 -2.262 1.00 80.81 148 GLY A O 1
ATOM 1083 N N . GLY A 1 149 ? 3.597 -2.869 -1.182 1.00 85.38 149 GLY A N 1
ATOM 1084 C CA . GLY A 1 149 ? 3.033 -3.791 -2.170 1.00 85.38 149 GLY A CA 1
ATOM 1085 C C . GLY A 1 149 ? 2.800 -3.145 -3.539 1.00 85.38 149 GLY A C 1
ATOM 1086 O O . GLY A 1 149 ? 3.171 -3.731 -4.557 1.00 85.38 149 GLY A O 1
ATOM 1087 N N . VAL A 1 150 ? 2.240 -1.930 -3.574 1.00 87.69 150 VAL A N 1
ATOM 1088 C CA . VAL A 1 150 ? 2.073 -1.156 -4.817 1.00 87.69 150 VAL A CA 1
ATOM 1089 C C . VAL A 1 150 ? 3.433 -0.866 -5.451 1.00 87.69 150 VAL A C 1
ATOM 1091 O O . VAL A 1 150 ? 3.649 -1.219 -6.608 1.00 87.69 150 VAL A O 1
ATOM 1094 N N . VAL A 1 151 ? 4.366 -0.288 -4.689 1.00 82.69 151 VAL A N 1
ATOM 1095 C CA . VAL A 1 151 ? 5.707 0.072 -5.174 1.00 82.69 151 VAL A CA 1
ATOM 1096 C C . VAL A 1 151 ? 6.460 -1.159 -5.678 1.00 82.69 151 VAL A C 1
ATOM 1098 O O . VAL A 1 151 ? 7.006 -1.119 -6.775 1.00 82.69 151 VAL A O 1
ATOM 1101 N N . ALA A 1 152 ? 6.438 -2.270 -4.936 1.00 82.00 152 ALA A N 1
ATOM 1102 C CA . ALA A 1 152 ? 7.091 -3.508 -5.353 1.00 82.00 152 ALA A CA 1
ATOM 1103 C C . ALA A 1 152 ? 6.495 -4.067 -6.652 1.00 82.00 152 ALA A C 1
ATOM 1105 O O . ALA A 1 152 ? 7.240 -4.486 -7.532 1.00 82.00 152 ALA A O 1
ATOM 1106 N N . SER A 1 153 ? 5.167 -4.037 -6.803 1.00 83.62 153 SER A N 1
ATOM 1107 C CA . SER A 1 153 ? 4.496 -4.532 -8.015 1.00 83.62 153 SER A CA 1
ATOM 1108 C C . SER A 1 153 ? 4.850 -3.694 -9.242 1.00 83.62 153 SER A C 1
ATOM 1110 O O . SER A 1 153 ? 5.143 -4.232 -10.303 1.00 83.62 153 SER A O 1
ATOM 1112 N N . LEU A 1 154 ? 4.873 -2.372 -9.094 1.00 81.56 154 LEU A N 1
ATOM 1113 C CA . LEU A 1 154 ? 5.204 -1.461 -10.189 1.00 81.56 154 LEU A CA 1
ATOM 1114 C C . LEU A 1 154 ? 6.679 -1.535 -10.562 1.00 81.56 154 LEU A C 1
ATOM 1116 O O . LEU A 1 154 ? 7.011 -1.493 -11.742 1.00 81.56 154 LEU A O 1
ATOM 1120 N N . LEU A 1 155 ? 7.559 -1.672 -9.568 1.00 79.12 155 LEU A N 1
ATOM 1121 C CA . LEU A 1 155 ? 8.987 -1.805 -9.816 1.00 79.12 155 LEU A CA 1
ATOM 1122 C C . LEU A 1 155 ? 9.298 -3.126 -10.525 1.00 79.12 155 LEU A C 1
ATOM 1124 O O . LEU A 1 155 ? 10.111 -3.130 -11.442 1.00 79.12 155 LEU A O 1
ATOM 1128 N N . LYS A 1 156 ? 8.598 -4.219 -10.190 1.00 83.12 156 LYS A N 1
ATOM 1129 C CA . LYS A 1 156 ? 8.674 -5.468 -10.964 1.00 83.12 156 LYS A CA 1
ATOM 1130 C C . LYS A 1 156 ? 8.198 -5.280 -12.396 1.00 83.12 156 LYS A C 1
ATOM 1132 O O . LYS A 1 156 ? 8.913 -5.672 -13.308 1.00 83.12 156 LYS A O 1
ATOM 1137 N N . ALA A 1 157 ? 7.064 -4.616 -12.608 1.00 79.06 157 ALA A N 1
ATOM 1138 C CA . ALA A 1 157 ? 6.574 -4.349 -13.955 1.00 79.06 157 ALA A CA 1
ATOM 1139 C C . ALA A 1 157 ? 7.537 -3.475 -14.777 1.00 79.06 157 ALA A C 1
ATOM 1141 O O . ALA A 1 157 ? 7.764 -3.750 -15.958 1.00 79.06 157 ALA A O 1
ATOM 1142 N N . ALA A 1 158 ? 8.173 -2.483 -14.150 1.00 77.62 158 ALA A N 1
ATOM 1143 C CA . ALA A 1 158 ? 9.217 -1.674 -14.771 1.00 77.62 158 ALA A CA 1
ATOM 1144 C C . ALA A 1 158 ? 10.469 -2.505 -15.096 1.00 77.62 158 ALA A C 1
ATOM 1146 O O . ALA A 1 158 ? 10.955 -2.448 -16.223 1.00 77.62 158 ALA A O 1
ATOM 1147 N N . ILE A 1 159 ? 10.954 -3.327 -14.156 1.00 79.06 159 ILE A N 1
ATOM 1148 C CA . ILE A 1 159 ? 12.091 -4.236 -14.372 1.00 79.06 159 ILE A CA 1
ATOM 1149 C C . ILE A 1 159 ? 11.798 -5.194 -15.524 1.00 79.06 159 ILE A C 1
ATOM 1151 O O . ILE A 1 159 ? 12.643 -5.343 -16.402 1.00 79.06 159 ILE A O 1
ATOM 1155 N N . THR A 1 160 ? 10.616 -5.810 -15.566 1.00 78.62 160 THR A N 1
ATOM 1156 C CA . THR A 1 160 ? 10.208 -6.707 -16.656 1.00 78.62 160 THR A CA 1
ATOM 1157 C C . THR A 1 160 ? 10.190 -5.970 -17.993 1.00 78.62 160 THR A C 1
ATOM 1159 O O . THR A 1 160 ? 10.723 -6.478 -18.976 1.00 78.62 160 THR A O 1
ATOM 1162 N N . SER A 1 161 ? 9.654 -4.746 -18.019 1.00 72.38 161 SER A N 1
ATOM 1163 C CA . SER A 1 161 ? 9.605 -3.918 -19.232 1.00 72.38 161 SER A CA 1
ATOM 1164 C C . SER A 1 161 ? 11.006 -3.547 -19.734 1.00 72.38 161 SER A C 1
ATOM 1166 O O . SER A 1 161 ? 11.263 -3.605 -20.932 1.00 72.38 161 SER A O 1
ATOM 1168 N N . VAL A 1 162 ? 11.938 -3.231 -18.829 1.00 71.44 162 VAL A N 1
ATOM 1169 C CA . VAL A 1 162 ? 13.339 -2.930 -19.176 1.00 71.44 162 VAL A CA 1
ATOM 1170 C C . VAL A 1 162 ? 14.101 -4.191 -19.596 1.00 71.44 162 VAL A C 1
ATOM 1172 O O . VAL A 1 162 ? 14.851 -4.169 -20.570 1.00 71.44 162 VAL A O 1
ATOM 1175 N N . SER A 1 163 ? 13.896 -5.304 -18.891 1.00 72.00 163 SER A N 1
ATOM 1176 C CA . SER A 1 163 ? 14.557 -6.589 -19.169 1.00 72.00 163 SER A CA 1
ATOM 1177 C C . SER A 1 163 ? 14.157 -7.154 -20.530 1.00 72.00 163 SER A C 1
ATOM 1179 O O . SER A 1 163 ? 14.980 -7.764 -21.211 1.00 72.00 163 SER A O 1
ATOM 1181 N N . ALA A 1 164 ? 12.915 -6.904 -20.955 1.00 67.06 164 ALA A N 1
ATOM 1182 C CA . ALA A 1 164 ? 12.425 -7.277 -22.279 1.00 67.06 164 ALA A CA 1
ATOM 1183 C C . ALA A 1 164 ? 13.216 -6.617 -23.426 1.00 67.06 164 ALA A C 1
ATOM 1185 O O . ALA A 1 164 ? 13.202 -7.118 -24.546 1.00 67.06 164 ALA A O 1
ATOM 1186 N N . LEU A 1 165 ? 13.927 -5.517 -23.169 1.00 64.00 165 LEU A N 1
ATOM 1187 C CA . LEU A 1 165 ? 14.696 -4.798 -24.190 1.00 64.00 165 LEU A CA 1
ATOM 1188 C C . LEU A 1 165 ? 16.155 -5.233 -24.237 1.00 64.00 165 LEU A C 1
ATOM 1190 O O . LEU A 1 165 ? 16.756 -5.277 -25.307 1.00 64.00 165 LEU A O 1
ATOM 1194 N N . SER A 1 166 ? 16.739 -5.528 -23.077 1.00 64.88 166 SER A N 1
ATOM 1195 C CA . SER A 1 166 ? 18.172 -5.789 -22.974 1.00 64.88 166 SER A CA 1
ATOM 1196 C C . SER A 1 166 ? 18.550 -7.245 -23.240 1.00 64.88 166 SER A C 1
ATOM 1198 O O . SER A 1 166 ? 19.738 -7.533 -23.320 1.00 64.88 166 SER A O 1
ATOM 1200 N N . TRP A 1 167 ? 17.588 -8.175 -23.352 1.00 57.56 167 TRP A N 1
ATOM 1201 C CA . TRP A 1 167 ? 17.836 -9.631 -23.372 1.00 57.56 167 TRP A CA 1
ATOM 1202 C C . TRP A 1 167 ? 18.682 -10.134 -22.181 1.00 57.56 167 TRP A C 1
ATOM 1204 O O . TRP A 1 167 ? 19.148 -11.273 -22.176 1.00 57.56 167 TRP A O 1
ATOM 1214 N N . MET A 1 168 ? 18.891 -9.306 -21.150 1.00 50.94 168 MET A N 1
ATOM 1215 C CA . MET A 1 168 ? 19.783 -9.618 -20.039 1.00 50.94 168 MET A CA 1
ATOM 1216 C C . MET A 1 168 ? 19.006 -10.207 -18.864 1.00 50.94 168 MET A C 1
ATOM 1218 O O . MET A 1 168 ? 18.090 -9.590 -18.326 1.00 50.94 168 MET A O 1
ATOM 1222 N N . ALA A 1 169 ? 19.484 -11.346 -18.361 1.00 57.88 169 ALA A N 1
ATOM 1223 C CA . ALA A 1 169 ? 19.058 -11.967 -17.101 1.00 57.88 169 ALA A CA 1
ATOM 1224 C C . ALA A 1 169 ? 19.470 -11.172 -15.833 1.00 57.88 169 ALA A C 1
ATOM 1226 O O . ALA A 1 169 ? 19.385 -11.684 -14.714 1.00 57.88 169 ALA A O 1
ATOM 1227 N N . ALA A 1 170 ? 19.944 -9.932 -15.998 1.00 59.41 170 ALA A N 1
ATOM 1228 C CA . ALA A 1 170 ? 20.672 -9.172 -14.985 1.00 59.41 170 ALA A CA 1
ATOM 1229 C C . ALA A 1 170 ? 19.829 -8.751 -13.769 1.00 59.41 170 ALA A C 1
ATOM 1231 O O . ALA A 1 170 ? 20.412 -8.417 -12.749 1.00 59.41 170 ALA A O 1
ATOM 1232 N N . PHE A 1 171 ? 18.493 -8.810 -13.841 1.00 66.00 171 PHE A N 1
ATOM 1233 C CA . PHE A 1 171 ? 17.603 -8.327 -12.773 1.00 66.00 171 PHE A CA 1
ATOM 1234 C C . PHE A 1 171 ? 16.925 -9.430 -11.941 1.00 66.00 171 PHE A C 1
ATOM 1236 O O . PHE A 1 171 ? 15.933 -9.190 -11.245 1.00 66.00 171 PHE A O 1
ATOM 1243 N N . SER A 1 172 ? 17.407 -10.672 -12.038 1.00 74.38 172 SER A N 1
ATOM 1244 C CA . SER A 1 172 ? 16.784 -11.815 -11.353 1.00 74.38 172 SER A CA 1
ATOM 1245 C C . SER A 1 172 ? 16.815 -11.693 -9.821 1.00 74.38 172 SER A C 1
ATOM 1247 O O . SER A 1 172 ? 15.856 -12.098 -9.160 1.00 74.38 172 SER A O 1
ATOM 1249 N N . GLN A 1 173 ? 17.865 -11.091 -9.250 1.00 74.69 173 GLN A N 1
ATOM 1250 C CA . GLN A 1 173 ? 17.990 -10.902 -7.801 1.00 74.69 173 GLN A CA 1
ATOM 1251 C C . GLN A 1 173 ? 17.039 -9.814 -7.285 1.00 74.69 173 GLN A C 1
ATOM 1253 O O . GLN A 1 173 ? 16.325 -10.034 -6.305 1.00 74.69 173 GLN A O 1
ATOM 1258 N N . GLU A 1 174 ? 16.961 -8.671 -7.964 1.00 76.81 174 GLU A N 1
ATOM 1259 C CA . GLU A 1 174 ? 16.060 -7.569 -7.622 1.00 76.81 174 GLU A CA 1
ATOM 1260 C C . GLU A 1 174 ? 14.599 -8.012 -7.730 1.00 76.81 174 GLU A C 1
ATOM 1262 O O . GLU A 1 174 ? 13.802 -7.760 -6.822 1.00 76.81 174 GLU A O 1
ATOM 1267 N N . TYR A 1 175 ? 14.252 -8.744 -8.793 1.00 79.31 175 TYR A N 1
ATOM 1268 C CA . TYR A 1 175 ? 12.911 -9.299 -8.966 1.00 79.31 175 TYR A CA 1
ATOM 1269 C C . TYR A 1 175 ? 12.547 -10.272 -7.832 1.00 79.31 175 TYR A C 1
ATOM 1271 O O . TYR A 1 175 ? 11.423 -10.236 -7.315 1.00 79.31 175 TYR A O 1
ATOM 1279 N N . ALA A 1 176 ? 13.496 -11.111 -7.399 1.00 76.56 176 ALA A N 1
ATOM 1280 C CA . ALA A 1 176 ? 13.301 -12.026 -6.276 1.00 76.56 176 ALA A CA 1
ATOM 1281 C C . ALA A 1 176 ? 13.062 -11.270 -4.959 1.00 76.56 176 ALA A C 1
ATOM 1283 O O . ALA A 1 176 ? 12.104 -11.583 -4.247 1.00 76.56 176 ALA A O 1
ATOM 1284 N N . VAL A 1 177 ? 13.855 -10.235 -4.660 1.00 75.75 177 VAL A N 1
ATOM 1285 C CA . VAL A 1 177 ? 13.683 -9.404 -3.454 1.00 75.75 177 VAL A CA 1
ATOM 1286 C C . VAL A 1 177 ? 12.321 -8.709 -3.451 1.00 75.75 177 VAL A C 1
ATOM 1288 O O . VAL A 1 177 ? 11.600 -8.767 -2.453 1.00 75.75 177 VAL A O 1
ATOM 1291 N N . LEU A 1 178 ? 11.916 -8.099 -4.567 1.00 76.25 178 LEU A N 1
ATOM 1292 C CA . LEU A 1 178 ? 10.613 -7.432 -4.668 1.00 76.25 178 LEU A CA 1
ATOM 1293 C C . LEU A 1 178 ? 9.451 -8.418 -4.531 1.00 76.25 178 LEU A C 1
ATOM 1295 O O . LEU A 1 178 ? 8.444 -8.114 -3.885 1.00 76.25 178 LEU A O 1
ATOM 1299 N N . SER A 1 179 ? 9.610 -9.622 -5.079 1.00 81.62 179 SER A N 1
ATOM 1300 C CA . SER A 1 179 ? 8.644 -10.706 -4.903 1.00 81.62 179 SER A CA 1
ATOM 1301 C C . SER A 1 179 ? 8.556 -11.141 -3.441 1.00 81.62 179 SER A C 1
ATOM 1303 O O . SER A 1 179 ? 7.451 -11.275 -2.920 1.00 81.62 179 SER A O 1
ATOM 1305 N N . MET A 1 180 ? 9.683 -11.267 -2.733 1.00 75.56 180 MET A N 1
ATOM 1306 C CA . MET A 1 180 ? 9.698 -11.566 -1.296 1.00 75.56 180 MET A CA 1
ATOM 1307 C C . MET A 1 180 ? 9.030 -10.469 -0.465 1.00 75.56 180 MET A C 1
ATOM 1309 O O . MET A 1 180 ? 8.282 -10.788 0.456 1.00 75.56 180 MET A O 1
ATOM 1313 N N . VAL A 1 181 ? 9.238 -9.189 -0.793 1.00 77.19 181 VAL A N 1
ATOM 1314 C CA . VAL A 1 181 ? 8.559 -8.069 -0.117 1.00 77.19 181 VAL A CA 1
ATOM 1315 C C . VAL A 1 181 ? 7.045 -8.158 -0.309 1.00 77.19 181 VAL A C 1
ATOM 1317 O O . VAL A 1 181 ? 6.292 -8.007 0.655 1.00 77.19 181 VAL A O 1
ATOM 1320 N N . GLN A 1 182 ? 6.583 -8.450 -1.526 1.00 81.81 182 GLN A N 1
ATOM 1321 C CA . GLN A 1 182 ? 5.155 -8.571 -1.817 1.00 81.81 182 GLN A CA 1
ATOM 1322 C C . GLN A 1 182 ? 4.527 -9.798 -1.139 1.00 81.81 182 GLN A C 1
ATOM 1324 O O . GLN A 1 182 ? 3.485 -9.674 -0.489 1.00 81.81 182 GLN A O 1
ATOM 1329 N N . ILE A 1 183 ? 5.168 -10.966 -1.242 1.00 82.94 183 ILE A N 1
ATOM 1330 C CA . ILE A 1 183 ? 4.715 -12.217 -0.614 1.00 82.94 183 ILE A CA 1
ATOM 1331 C C . ILE A 1 183 ? 4.724 -12.063 0.908 1.00 82.94 183 ILE A C 1
ATOM 1333 O O . ILE A 1 183 ? 3.702 -12.268 1.562 1.00 82.94 183 ILE A O 1
ATOM 1337 N N . GLY A 1 184 ? 5.855 -11.633 1.469 1.00 78.62 184 GLY A N 1
ATOM 1338 C CA . GLY A 1 184 ? 6.043 -11.431 2.902 1.00 78.62 184 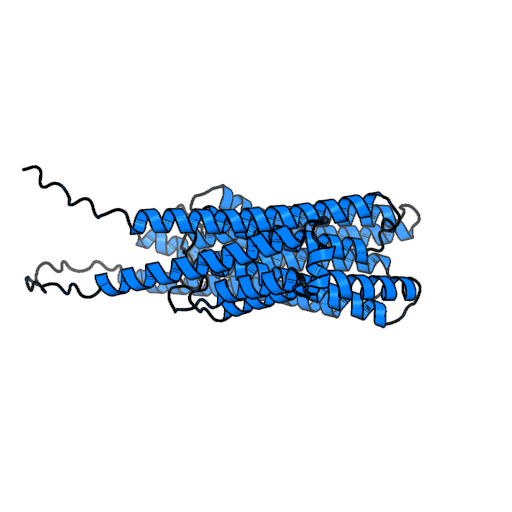GLY A CA 1
ATOM 1339 C C . GLY A 1 184 ? 5.073 -10.401 3.470 1.00 78.62 184 GLY A C 1
ATOM 1340 O O . GLY A 1 184 ? 4.438 -10.665 4.488 1.00 78.62 184 GLY A O 1
ATOM 1341 N N . GLY A 1 185 ? 4.874 -9.271 2.785 1.00 80.38 185 GLY A N 1
ATOM 1342 C CA . GLY A 1 185 ? 3.899 -8.254 3.180 1.00 80.38 185 GLY A CA 1
ATOM 1343 C C . GLY A 1 185 ? 2.459 -8.774 3.174 1.00 80.38 185 GLY A C 1
ATOM 1344 O O . GLY A 1 185 ? 1.702 -8.500 4.108 1.00 80.38 185 GLY A O 1
ATOM 1345 N N . THR A 1 186 ? 2.096 -9.579 2.172 1.00 85.94 186 THR A N 1
ATOM 1346 C CA . THR A 1 186 ? 0.763 -10.194 2.051 1.00 85.94 186 THR A CA 1
ATOM 1347 C C . THR A 1 186 ? 0.520 -11.225 3.155 1.00 85.94 186 THR A C 1
ATOM 1349 O O . THR A 1 186 ? -0.483 -11.144 3.870 1.00 85.94 186 THR A O 1
ATOM 1352 N N . VAL A 1 187 ? 1.463 -12.151 3.362 1.00 83.19 187 VAL A N 1
ATOM 1353 C CA . VAL A 1 187 ? 1.384 -13.170 4.422 1.00 83.19 187 VAL A CA 1
ATOM 1354 C C . VAL A 1 187 ? 1.354 -12.512 5.801 1.00 83.19 187 VAL A C 1
ATOM 1356 O O . VAL A 1 187 ? 0.508 -12.860 6.625 1.00 83.19 187 VAL A O 1
ATOM 1359 N N . MET A 1 188 ? 2.214 -11.518 6.044 1.00 79.44 188 MET A N 1
ATOM 1360 C CA . MET A 1 188 ? 2.259 -10.776 7.304 1.00 79.44 188 MET A CA 1
ATOM 1361 C C . MET A 1 188 ? 0.937 -10.052 7.584 1.00 79.44 188 MET A C 1
ATOM 1363 O O . MET A 1 188 ? 0.430 -10.144 8.702 1.00 79.44 188 MET A O 1
ATOM 1367 N N . LEU A 1 189 ? 0.342 -9.374 6.592 1.00 86.44 189 LEU A N 1
ATOM 1368 C CA . LEU A 1 189 ? -0.984 -8.758 6.742 1.00 86.44 189 LEU A CA 1
ATOM 1369 C C . LEU A 1 189 ? -2.055 -9.795 7.092 1.00 86.44 189 LEU A C 1
ATOM 1371 O O . LEU A 1 189 ? -2.872 -9.541 7.980 1.00 86.44 189 LEU A O 1
ATOM 1375 N N . GLY A 1 190 ? -2.038 -10.955 6.432 1.00 90.06 190 GLY A N 1
ATOM 1376 C CA . GLY A 1 190 ? -2.979 -12.039 6.703 1.00 90.06 190 GLY A CA 1
ATOM 1377 C C . GLY A 1 190 ? -2.840 -12.599 8.122 1.00 90.06 190 GLY A C 1
ATOM 1378 O O . GLY A 1 190 ? -3.831 -12.713 8.844 1.00 90.06 190 GLY A O 1
ATOM 1379 N N . LEU A 1 191 ? -1.609 -12.836 8.583 1.00 86.62 191 LEU A N 1
ATOM 1380 C CA . LEU A 1 191 ? -1.337 -13.314 9.944 1.00 86.62 191 LEU A CA 1
ATOM 1381 C C . LEU A 1 191 ? -1.724 -12.284 11.011 1.00 86.62 191 LEU A C 1
ATOM 1383 O O . LEU A 1 191 ? -2.327 -12.639 12.025 1.00 86.62 191 LEU A O 1
ATOM 1387 N N . VAL A 1 192 ? -1.431 -11.000 10.781 1.00 84.75 192 VAL A N 1
ATOM 1388 C CA . VAL A 1 192 ? -1.865 -9.921 11.682 1.00 84.75 192 VAL A CA 1
ATOM 1389 C C . VAL A 1 192 ? -3.388 -9.869 11.746 1.00 84.75 192 VAL A C 1
ATOM 1391 O O . VAL A 1 192 ? -3.946 -9.782 12.839 1.00 84.75 192 VAL A O 1
ATOM 1394 N N . ALA A 1 193 ? -4.069 -9.972 10.606 1.00 90.44 193 ALA A N 1
ATOM 1395 C CA . ALA A 1 193 ? -5.524 -10.025 10.549 1.00 90.44 193 ALA A CA 1
ATOM 1396 C C . ALA A 1 193 ? -6.097 -11.213 11.340 1.00 90.44 193 ALA A C 1
ATOM 1398 O O . ALA A 1 193 ? -7.011 -11.021 12.143 1.00 90.44 193 ALA A O 1
ATOM 1399 N N . LEU A 1 194 ? -5.520 -12.409 11.196 1.00 89.31 194 LEU A N 1
ATOM 1400 C CA . LEU A 1 194 ? -5.903 -13.590 11.977 1.00 89.31 194 LEU A CA 1
ATOM 1401 C C . LEU A 1 194 ? -5.698 -13.377 13.484 1.00 89.31 194 LEU A C 1
ATOM 1403 O O . LEU A 1 194 ? -6.598 -13.672 14.274 1.00 89.31 194 LEU A O 1
ATOM 1407 N N . GLY A 1 195 ? -4.561 -12.804 13.889 1.00 88.06 195 GLY A N 1
ATOM 1408 C CA . GLY A 1 195 ? -4.275 -12.482 15.290 1.00 88.06 195 GLY A CA 1
ATOM 1409 C C . GLY A 1 195 ? -5.249 -11.455 15.881 1.00 88.06 195 GLY A C 1
ATOM 1410 O O . GLY A 1 195 ? -5.680 -11.590 17.030 1.00 88.06 195 GLY A O 1
ATOM 1411 N N . LEU A 1 196 ? -5.657 -10.455 15.092 1.00 85.69 196 LEU A N 1
ATOM 1412 C CA . LEU A 1 196 ? -6.701 -9.503 15.486 1.00 85.69 196 LEU A CA 1
ATOM 1413 C C . LEU A 1 196 ? -8.066 -10.175 15.612 1.00 85.69 196 LEU A C 1
ATOM 1415 O O . LEU A 1 196 ? -8.784 -9.891 16.569 1.00 85.69 196 LEU A O 1
ATOM 1419 N N . GLY A 1 197 ? -8.387 -11.104 14.709 1.00 87.62 197 GLY A N 1
ATOM 1420 C CA . GLY A 1 197 ? -9.553 -11.970 14.837 1.00 87.62 197 GLY A CA 1
ATOM 1421 C C . GLY A 1 197 ? -9.537 -12.707 16.175 1.00 87.62 197 GLY A C 1
ATOM 1422 O O . GLY A 1 197 ? -10.433 -12.505 16.994 1.00 87.62 197 GLY A O 1
ATOM 1423 N N . ALA A 1 198 ? -8.497 -13.498 16.443 1.00 85.69 198 ALA A N 1
ATOM 1424 C CA . ALA A 1 198 ? -8.374 -14.265 17.684 1.00 85.69 198 ALA A CA 1
ATOM 1425 C C . ALA A 1 198 ? -8.552 -13.386 18.936 1.00 85.69 198 ALA A C 1
ATOM 1427 O O . ALA A 1 198 ? -9.284 -13.749 19.855 1.00 85.69 198 ALA A O 1
ATOM 1428 N N . ARG A 1 199 ? -7.973 -12.179 18.947 1.00 85.50 199 ARG A N 1
ATOM 1429 C CA . ARG A 1 199 ? -8.134 -11.236 20.061 1.00 85.50 199 ARG A CA 1
ATOM 1430 C C . ARG A 1 199 ? -9.587 -10.807 20.293 1.00 85.50 199 ARG A C 1
ATOM 1432 O O . ARG A 1 199 ? -9.992 -10.696 21.447 1.00 85.50 199 ARG A O 1
ATOM 1439 N N . GLU A 1 200 ? -10.358 -10.542 19.238 1.00 84.62 200 GLU A N 1
ATOM 1440 C CA . GLU A 1 200 ? -11.778 -10.187 19.391 1.00 84.62 200 GLU A CA 1
ATOM 1441 C C . GLU A 1 200 ? -12.631 -11.388 19.815 1.00 84.62 200 GLU A C 1
ATOM 1443 O O . GLU A 1 200 ? -13.579 -11.216 20.580 1.00 84.62 200 GLU A O 1
ATOM 1448 N N . TYR A 1 201 ? -12.262 -12.605 19.397 1.00 83.69 201 TYR A N 1
ATOM 1449 C CA . TYR A 1 201 ? -12.900 -13.833 19.876 1.00 83.69 201 TYR A CA 1
ATOM 1450 C C . TYR A 1 201 ? -12.755 -13.988 21.395 1.00 83.69 201 TYR A C 1
ATOM 1452 O O . TYR A 1 201 ? -13.747 -14.224 22.078 1.00 83.69 201 TYR A O 1
ATOM 1460 N N . PHE A 1 202 ? -11.553 -13.770 21.939 1.00 81.06 202 PHE A N 1
ATOM 1461 C CA . PHE A 1 202 ? -11.297 -13.901 23.379 1.00 81.06 202 PHE A CA 1
ATOM 1462 C C . PHE A 1 202 ? -11.890 -12.782 24.244 1.00 81.06 202 PHE A C 1
ATOM 1464 O O . PHE A 1 202 ? -11.998 -12.961 25.449 1.00 81.06 202 PHE A O 1
ATOM 1471 N N . ARG A 1 203 ? -12.286 -11.638 23.671 1.00 79.56 203 ARG A N 1
ATOM 1472 C CA . ARG A 1 203 ? -12.959 -10.553 24.417 1.00 79.56 203 ARG A CA 1
ATOM 1473 C C . ARG A 1 203 ? -14.470 -10.724 24.531 1.00 79.56 203 ARG A C 1
ATOM 1475 O O . ARG A 1 203 ? -15.091 -10.097 25.381 1.00 79.56 203 ARG A O 1
ATOM 1482 N N . ALA A 1 204 ? -15.072 -11.519 23.652 1.00 77.94 204 ALA A N 1
ATOM 1483 C CA . ALA A 1 204 ? -16.511 -11.756 23.645 1.00 77.94 204 ALA A CA 1
ATOM 1484 C C . ALA A 1 204 ? -17.080 -12.470 24.903 1.00 77.94 204 ALA A C 1
ATOM 1486 O O . ALA A 1 204 ? -18.223 -12.166 25.246 1.00 77.94 204 ALA A O 1
ATOM 1487 N N . PRO A 1 205 ? -16.360 -13.377 25.604 1.00 62.25 205 PRO A N 1
ATOM 1488 C CA . PRO A 1 205 ? -16.893 -14.123 26.752 1.00 62.25 205 PRO A CA 1
ATOM 1489 C C . PRO A 1 205 ? -17.170 -13.273 28.001 1.00 62.25 205 PRO A C 1
ATOM 1491 O O . PRO A 1 205 ? -18.111 -13.564 28.734 1.00 62.25 205 PRO A O 1
ATOM 1494 N N . ASP A 1 206 ? -16.422 -12.187 28.219 1.00 58.84 206 ASP A N 1
ATOM 1495 C CA . ASP A 1 206 ? -16.545 -11.349 29.427 1.00 58.84 206 ASP A CA 1
ATOM 1496 C C . ASP A 1 206 ? -17.772 -10.414 29.412 1.00 58.84 206 ASP A C 1
ATOM 1498 O O . ASP A 1 206 ? -18.023 -9.681 30.370 1.00 58.84 206 ASP A O 1
ATOM 1502 N N . ALA A 1 207 ? -18.564 -10.434 28.335 1.00 56.19 207 ALA A N 1
ATOM 1503 C CA . ALA A 1 207 ? -19.838 -9.721 28.233 1.00 56.19 207 ALA A CA 1
ATOM 1504 C C . ALA A 1 207 ? -21.015 -10.491 28.866 1.00 56.19 207 ALA A C 1
ATOM 1506 O O . ALA A 1 207 ? -22.176 -10.172 28.594 1.00 56.19 207 ALA A O 1
ATOM 1507 N N . ALA A 1 208 ? -20.736 -11.506 29.690 1.00 58.50 208 ALA A N 1
ATOM 1508 C CA . ALA A 1 208 ? -21.740 -12.107 30.556 1.00 58.50 208 ALA A CA 1
ATOM 1509 C C . ALA A 1 208 ? -22.390 -11.015 31.435 1.00 58.50 208 ALA A C 1
ATOM 1511 O O . ALA A 1 208 ? -21.702 -10.076 31.854 1.00 58.50 208 ALA A O 1
ATOM 1512 N N . PRO A 1 209 ? -23.709 -11.090 31.692 1.00 62.72 209 PRO A N 1
ATOM 1513 C CA . PRO A 1 209 ? -24.426 -10.072 32.448 1.00 62.72 209 PRO A CA 1
ATOM 1514 C C . PRO A 1 209 ? -23.770 -9.902 33.817 1.00 62.72 209 PRO A C 1
ATOM 1516 O O . PRO A 1 209 ? -23.815 -10.795 34.660 1.00 62.72 209 PRO A O 1
ATOM 1519 N N . ARG A 1 210 ? -23.131 -8.744 34.022 1.00 60.44 210 ARG A N 1
ATOM 1520 C CA . ARG A 1 210 ? -22.668 -8.336 35.344 1.00 60.44 210 ARG A CA 1
ATOM 1521 C C . ARG A 1 210 ? -23.898 -8.298 36.233 1.00 60.44 210 ARG A C 1
ATOM 1523 O O . ARG A 1 210 ? -24.808 -7.507 35.994 1.00 60.44 210 ARG A O 1
ATOM 1530 N N . VAL A 1 211 ? -23.918 -9.178 37.224 1.00 61.03 211 VAL A N 1
ATOM 1531 C CA . VAL A 1 211 ? -24.861 -9.108 38.336 1.00 61.03 211 VAL A CA 1
ATOM 1532 C C . VAL A 1 211 ? -24.814 -7.668 38.880 1.00 61.03 211 VAL A C 1
ATOM 1534 O O . VAL A 1 211 ? -23.705 -7.141 39.030 1.00 61.03 211 VAL A O 1
ATOM 1537 N N . PRO A 1 212 ? -25.961 -6.995 39.097 1.00 61.38 212 PRO A N 1
ATOM 1538 C CA . PRO A 1 212 ? -26.006 -5.595 39.508 1.00 61.38 212 PRO A CA 1
ATOM 1539 C C . PRO A 1 212 ? -25.127 -5.352 40.737 1.00 61.38 212 PRO A C 1
ATOM 1541 O O . PRO A 1 212 ? -25.389 -5.860 41.823 1.00 61.38 212 PRO A O 1
ATOM 1544 N N . ALA A 1 213 ? -24.065 -4.567 40.555 1.00 58.66 213 ALA A N 1
ATOM 1545 C CA . ALA A 1 213 ? -23.158 -4.123 41.610 1.00 58.66 213 ALA A CA 1
ATOM 1546 C C . ALA A 1 213 ? -23.785 -2.971 42.416 1.00 58.66 213 ALA A C 1
ATOM 1548 O O . ALA A 1 213 ? -23.161 -1.939 42.645 1.00 58.66 213 ALA A O 1
ATOM 1549 N N . GLU A 1 214 ? -25.040 -3.138 42.821 1.00 49.31 214 GLU A N 1
ATOM 1550 C CA . GLU A 1 214 ? -25.832 -2.137 43.542 1.00 49.31 214 GLU A CA 1
ATOM 1551 C C . GLU A 1 214 ? -25.549 -2.148 45.060 1.00 49.31 214 GLU A C 1
ATOM 1553 O O . GLU A 1 214 ? -26.253 -1.516 45.834 1.00 49.31 214 GLU A O 1
ATOM 1558 N N . ALA A 1 215 ? -24.487 -2.832 45.511 1.00 52.00 215 ALA A N 1
ATOM 1559 C CA . ALA A 1 215 ? -24.226 -3.067 46.936 1.00 52.00 215 ALA A CA 1
ATOM 1560 C C . ALA A 1 215 ? -22.842 -2.624 47.462 1.00 52.00 215 ALA A C 1
ATOM 1562 O O . ALA A 1 215 ? -22.480 -3.001 48.573 1.00 52.00 215 ALA A O 1
ATOM 1563 N N . ALA A 1 216 ? -22.055 -1.820 46.737 1.00 48.03 216 ALA A N 1
ATOM 1564 C CA . ALA A 1 216 ? -20.781 -1.307 47.266 1.00 48.03 216 ALA A CA 1
ATOM 1565 C C . ALA A 1 216 ? -20.708 0.223 47.171 1.00 48.03 216 ALA A C 1
ATOM 1567 O O . ALA A 1 216 ? -20.422 0.815 46.135 1.00 48.03 216 ALA A O 1
ATOM 1568 N N . HIS A 1 217 ? -21.044 0.812 48.309 1.00 52.03 217 HIS A N 1
ATOM 1569 C CA . HIS A 1 217 ? -21.292 2.213 48.617 1.00 52.03 217 HIS A CA 1
ATOM 1570 C C . HIS A 1 217 ? -19.968 3.035 48.748 1.00 52.03 217 HIS A C 1
ATOM 1572 O O . HIS A 1 217 ? -18.923 2.561 48.306 1.00 52.03 217 HIS A O 1
ATOM 1578 N N . PRO A 1 218 ? -19.963 4.295 49.242 1.00 55.69 218 PRO A N 1
ATOM 1579 C CA . PRO A 1 218 ? -19.457 5.453 48.508 1.00 55.69 218 PRO A CA 1
ATOM 1580 C C . PRO A 1 218 ? -18.224 6.145 49.144 1.00 55.69 218 PRO A C 1
ATOM 1582 O O . PRO A 1 218 ? -17.718 5.752 50.184 1.00 55.69 218 PRO A O 1
ATOM 1585 N N . HIS A 1 219 ? -17.836 7.263 48.517 1.00 47.88 219 HIS A N 1
ATOM 1586 C CA . HIS A 1 219 ? -17.185 8.451 49.099 1.00 47.88 219 HIS A CA 1
ATOM 1587 C C . HIS A 1 219 ? -15.753 8.345 49.659 1.00 47.88 219 HIS A C 1
ATOM 1589 O O . HIS A 1 219 ? -15.501 7.946 50.788 1.00 47.88 219 HIS A O 1
ATOM 1595 N N . GLY A 1 220 ? -14.823 8.920 48.891 1.00 44.25 220 GLY A N 1
ATOM 1596 C CA . GLY A 1 220 ? -13.511 9.360 49.360 1.00 44.25 220 GLY A CA 1
ATOM 1597 C C . GLY A 1 220 ? -12.894 10.331 48.357 1.00 44.25 220 GLY A C 1
ATOM 1598 O O . GLY A 1 220 ? -12.122 9.929 47.490 1.00 44.25 220 GLY A O 1
ATOM 1599 N N . ALA A 1 221 ? -13.297 11.601 48.432 1.00 52.38 221 ALA A N 1
ATOM 1600 C CA . ALA A 1 221 ? -12.763 12.688 47.617 1.00 52.38 221 ALA A CA 1
ATOM 1601 C C . ALA A 1 221 ? -11.243 12.820 47.818 1.00 52.38 221 ALA A C 1
ATOM 1603 O O . ALA A 1 221 ? -10.777 12.989 48.944 1.00 52.38 221 ALA A O 1
ATOM 1604 N N . ARG A 1 222 ? -10.460 12.766 46.731 1.00 43.38 222 ARG A N 1
ATOM 1605 C CA . ARG A 1 222 ? -9.040 13.143 46.757 1.00 43.38 222 ARG A CA 1
ATOM 1606 C C . ARG A 1 222 ? -8.884 14.595 46.289 1.00 43.38 222 ARG A C 1
ATOM 1608 O O . ARG A 1 222 ? -9.208 14.872 45.133 1.00 43.38 222 ARG A O 1
ATOM 1615 N N . PRO A 1 223 ? -8.405 15.507 47.155 1.00 51.00 223 PRO A N 1
ATOM 1616 C CA . PRO A 1 223 ? -8.138 16.892 46.797 1.00 51.00 223 PRO A CA 1
ATOM 1617 C C . PRO A 1 223 ? -6.892 17.003 45.905 1.00 51.00 223 PRO A C 1
ATOM 1619 O O . PRO A 1 223 ? -5.981 16.175 45.957 1.00 51.00 223 PRO A O 1
ATOM 1622 N N . GLY A 1 224 ? -6.922 18.013 45.036 1.00 53.97 224 GLY A N 1
ATOM 1623 C CA . GLY A 1 224 ? -6.075 18.154 43.858 1.00 53.97 224 GLY A CA 1
ATOM 1624 C C . GLY A 1 224 ? -4.598 18.471 44.094 1.00 53.97 224 GLY A C 1
ATOM 1625 O O . GLY A 1 224 ? -4.170 18.928 45.150 1.00 53.97 224 GLY A O 1
ATOM 1626 N N . THR A 1 225 ? -3.824 18.275 43.027 1.00 48.31 225 THR A N 1
ATOM 1627 C CA . THR A 1 225 ? -2.425 18.691 42.915 1.00 48.31 225 THR A CA 1
ATOM 1628 C C . THR A 1 225 ? -2.251 19.640 41.713 1.00 48.31 225 THR A C 1
ATOM 1630 O O . THR A 1 225 ? -2.328 19.205 40.565 1.00 48.31 225 THR A O 1
ATOM 1633 N N . PRO A 1 226 ? -1.984 20.944 41.931 1.00 55.03 226 PRO A N 1
ATOM 1634 C CA . PRO A 1 226 ? -1.796 21.944 40.868 1.00 55.03 226 PRO A CA 1
ATOM 1635 C C . PRO A 1 226 ? -0.369 21.981 40.273 1.00 55.03 226 PRO A C 1
ATOM 1637 O O . PRO A 1 226 ? 0.039 22.974 39.673 1.00 55.03 226 PRO A O 1
ATOM 1640 N N . LEU A 1 227 ? 0.421 20.909 40.404 1.00 52.62 227 LEU A N 1
ATOM 1641 C CA . LEU A 1 227 ? 1.824 20.886 39.957 1.00 52.62 227 LEU A CA 1
ATOM 1642 C C . LEU A 1 227 ? 2.016 20.631 38.449 1.00 52.62 227 LEU A C 1
ATOM 1644 O O . LEU A 1 227 ? 3.103 20.885 37.933 1.00 52.62 227 LEU A O 1
ATOM 1648 N N . MET A 1 228 ? 0.988 20.194 37.711 1.00 52.97 228 MET A N 1
ATOM 1649 C CA . MET A 1 228 ? 1.133 19.919 36.270 1.00 52.97 228 MET A CA 1
ATOM 1650 C C . MET A 1 228 ? 1.239 21.187 35.403 1.00 52.97 228 MET A C 1
ATOM 1652 O O . MET A 1 228 ? 1.994 21.194 34.427 1.00 52.97 228 MET A O 1
ATOM 1656 N N . ALA A 1 229 ? 0.596 22.292 35.798 1.00 54.66 229 ALA A N 1
ATOM 1657 C CA . ALA A 1 229 ? 0.469 23.486 34.956 1.00 54.66 229 ALA A CA 1
ATOM 1658 C C . ALA A 1 229 ? 1.802 24.210 34.659 1.00 54.66 229 ALA A C 1
ATOM 1660 O O . ALA A 1 229 ? 1.968 24.782 33.583 1.00 54.66 229 ALA A O 1
ATOM 1661 N N . ARG A 1 230 ? 2.801 24.166 35.558 1.00 55.03 230 ARG A N 1
ATOM 1662 C CA . ARG A 1 230 ? 4.103 24.834 35.316 1.00 55.03 230 ARG A CA 1
ATOM 1663 C C . ARG A 1 230 ? 4.994 24.098 34.309 1.00 55.03 230 ARG A C 1
ATOM 1665 O O . ARG A 1 230 ? 5.772 24.744 33.609 1.00 55.03 230 ARG A O 1
ATOM 1672 N N . SER A 1 231 ? 4.880 22.773 34.203 1.00 58.38 231 SER A N 1
ATOM 1673 C CA . SER A 1 231 ? 5.698 21.979 33.270 1.00 58.38 231 SER A CA 1
ATOM 1674 C C . SER A 1 231 ? 5.229 22.0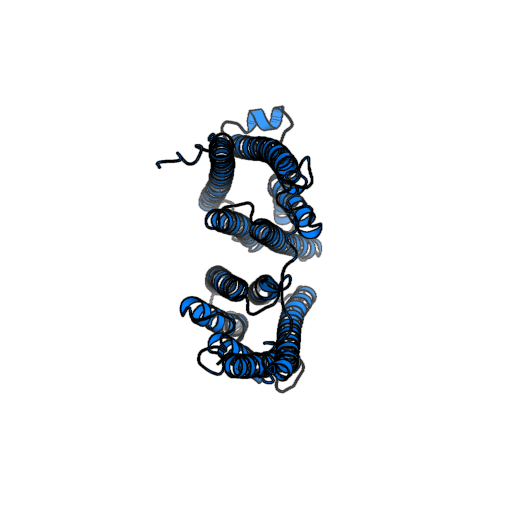89 31.810 1.00 58.38 231 SER A C 1
ATOM 1676 O O . SER A 1 231 ? 6.043 22.021 30.881 1.00 58.38 231 SER A O 1
ATOM 1678 N N . GLU A 1 232 ? 3.938 22.353 31.598 1.00 59.81 232 GLU A N 1
ATOM 1679 C CA . GLU A 1 232 ? 3.346 22.519 30.265 1.00 59.81 232 GLU A CA 1
ATOM 1680 C C . GLU A 1 232 ? 3.734 23.860 29.617 1.00 59.81 232 GLU A C 1
ATOM 1682 O O . GLU A 1 232 ? 4.022 23.922 28.420 1.00 59.81 232 GLU A O 1
ATOM 1687 N N . VAL A 1 233 ? 3.860 24.931 30.409 1.00 63.53 233 VAL A N 1
ATOM 1688 C CA . VAL A 1 233 ? 4.243 26.260 29.891 1.00 63.53 233 VAL A CA 1
ATOM 1689 C C . VAL A 1 233 ? 5.716 26.301 29.453 1.00 63.53 233 VAL A C 1
ATOM 1691 O O . VAL A 1 233 ? 6.047 26.892 28.420 1.00 63.53 233 VAL A O 1
ATOM 1694 N N . ALA A 1 234 ? 6.615 25.637 30.189 1.00 62.19 234 ALA A N 1
ATOM 1695 C CA . ALA A 1 234 ? 8.033 25.562 29.825 1.00 62.19 234 ALA A CA 1
ATOM 1696 C C . ALA A 1 234 ? 8.264 24.726 28.552 1.00 62.19 234 ALA A C 1
ATOM 1698 O O . ALA A 1 234 ? 9.067 25.103 27.695 1.00 62.19 234 ALA A O 1
ATOM 1699 N N . THR A 1 235 ? 7.524 23.625 28.378 1.00 64.31 235 THR A N 1
ATOM 1700 C CA . THR A 1 235 ? 7.615 22.781 27.174 1.00 64.31 235 THR A CA 1
ATOM 1701 C C . THR A 1 235 ? 7.061 23.472 25.925 1.00 64.31 235 THR A C 1
ATOM 1703 O O . THR A 1 235 ? 7.615 23.282 24.840 1.00 64.31 235 THR A O 1
ATOM 1706 N N . ALA A 1 236 ? 6.052 24.339 26.063 1.00 63.75 236 ALA A N 1
ATOM 1707 C CA . ALA A 1 236 ? 5.519 25.130 24.953 1.00 63.75 236 ALA A CA 1
ATOM 1708 C C . ALA A 1 236 ? 6.533 26.154 24.397 1.00 63.75 236 ALA A C 1
ATOM 1710 O O . ALA A 1 236 ? 6.705 26.252 23.179 1.00 63.75 236 ALA A O 1
ATOM 1711 N N . ARG A 1 237 ? 7.265 26.875 25.264 1.00 65.50 237 ARG A N 1
ATOM 1712 C CA . ARG A 1 237 ? 8.252 27.892 24.836 1.00 65.50 237 ARG A CA 1
ATOM 1713 C C . ARG A 1 237 ? 9.426 27.299 24.049 1.00 65.50 237 ARG A C 1
ATOM 1715 O O . ARG A 1 237 ? 9.806 27.847 23.018 1.00 65.50 237 ARG A O 1
ATOM 1722 N N . PHE A 1 238 ? 9.973 26.165 24.491 1.00 66.50 238 PHE A N 1
ATOM 1723 C CA . PHE A 1 238 ? 11.080 25.501 23.785 1.00 66.50 238 PHE A CA 1
ATOM 1724 C C . PHE A 1 238 ? 10.661 24.892 22.443 1.00 66.50 238 PHE A C 1
ATOM 1726 O O . PHE A 1 238 ? 11.468 24.851 21.512 1.00 66.50 238 PHE A O 1
ATOM 1733 N N . ARG A 1 239 ? 9.403 24.447 22.317 1.00 66.88 239 ARG A N 1
ATOM 1734 C CA . ARG A 1 239 ? 8.873 23.922 21.053 1.00 66.88 239 ARG A CA 1
ATOM 1735 C C . ARG A 1 239 ? 8.824 25.005 19.975 1.00 66.88 239 ARG A C 1
ATOM 1737 O O . ARG A 1 239 ? 9.237 24.749 18.851 1.00 66.88 239 ARG A O 1
ATOM 1744 N N . TRP A 1 240 ? 8.423 26.222 20.343 1.00 73.19 240 TRP A N 1
ATOM 1745 C CA . TRP A 1 240 ? 8.368 27.358 19.421 1.00 73.19 240 TRP A CA 1
ATOM 1746 C C . TRP A 1 240 ? 9.740 27.733 18.840 1.00 73.19 240 TRP A C 1
ATOM 1748 O O . TRP A 1 240 ? 9.864 27.903 17.630 1.00 73.19 240 TRP A O 1
ATOM 1758 N N . ILE A 1 241 ? 10.784 27.802 19.676 1.00 71.50 241 ILE A N 1
ATOM 1759 C CA . ILE A 1 241 ? 12.142 28.172 19.235 1.00 71.50 241 ILE A CA 1
ATOM 1760 C C . ILE A 1 241 ? 12.685 27.153 18.222 1.00 71.50 241 ILE A C 1
ATOM 1762 O O . ILE A 1 241 ? 13.205 27.539 17.179 1.00 71.50 241 ILE A O 1
ATOM 1766 N N . ALA A 1 242 ? 12.516 25.853 18.489 1.00 69.31 242 ALA A N 1
ATOM 1767 C CA . ALA A 1 242 ? 12.970 24.799 17.581 1.00 69.31 242 ALA A CA 1
ATOM 1768 C C . ALA A 1 242 ? 12.271 24.866 16.213 1.00 69.31 242 ALA A C 1
ATOM 1770 O O . ALA A 1 242 ? 12.907 24.671 15.179 1.00 69.31 242 ALA A O 1
ATOM 1771 N N . TRP A 1 243 ? 10.972 25.178 16.206 1.00 72.25 243 TRP A N 1
ATOM 1772 C CA . TRP A 1 243 ? 10.183 25.283 14.981 1.00 72.25 243 TRP A CA 1
ATOM 1773 C C . TRP A 1 243 ? 10.496 26.548 14.184 1.00 72.25 243 TRP A C 1
ATOM 1775 O O . TRP A 1 243 ? 10.577 26.483 12.959 1.00 72.25 243 TRP A O 1
ATOM 1785 N N . ALA A 1 244 ? 10.736 27.674 14.860 1.00 74.44 244 ALA A N 1
ATOM 1786 C CA . ALA A 1 244 ? 11.158 28.913 14.217 1.00 74.44 244 ALA A CA 1
ATOM 1787 C C . ALA A 1 244 ? 12.543 28.766 13.566 1.00 74.44 244 ALA A C 1
ATOM 1789 O O . ALA A 1 244 ? 12.710 29.147 12.411 1.00 74.44 244 ALA A O 1
ATOM 1790 N N . ILE A 1 245 ? 13.508 28.156 14.268 1.00 75.19 245 ILE A N 1
ATOM 1791 C CA . ILE A 1 245 ? 14.860 27.917 13.738 1.00 75.19 245 ILE A CA 1
ATOM 1792 C C . ILE A 1 245 ? 14.814 26.935 12.563 1.00 75.19 245 ILE A C 1
ATOM 1794 O O . ILE A 1 245 ? 15.352 27.232 11.500 1.00 75.19 245 ILE A O 1
ATOM 1798 N N . GLY A 1 246 ? 14.139 25.790 12.717 1.00 71.00 246 GLY A N 1
ATOM 1799 C CA . GLY A 1 246 ? 14.009 24.813 11.634 1.00 71.00 246 GLY A CA 1
ATOM 1800 C C . GLY A 1 246 ? 13.268 25.374 10.413 1.00 71.00 246 GLY A C 1
ATOM 1801 O O . GLY A 1 246 ? 13.669 25.120 9.279 1.00 71.00 246 GLY A O 1
ATOM 1802 N N . GLY A 1 247 ? 12.219 26.175 10.632 1.00 72.12 247 GLY A N 1
ATOM 1803 C CA . GLY A 1 247 ? 11.462 26.835 9.566 1.00 72.12 247 GLY A CA 1
ATOM 1804 C C . GLY A 1 247 ? 12.289 27.890 8.832 1.00 72.12 247 GLY A C 1
ATOM 1805 O O . GLY A 1 247 ? 12.311 27.893 7.605 1.00 72.12 247 GLY A O 1
ATOM 1806 N N . ALA A 1 248 ? 13.028 28.729 9.563 1.00 72.75 248 ALA A N 1
ATOM 1807 C CA . ALA A 1 248 ? 13.931 29.718 8.975 1.00 72.75 248 ALA A CA 1
ATOM 1808 C C . ALA A 1 248 ? 15.041 29.055 8.145 1.00 72.75 248 ALA A C 1
ATOM 1810 O O . ALA A 1 248 ? 15.304 29.496 7.031 1.00 72.75 248 ALA A O 1
ATOM 1811 N N . LEU A 1 249 ? 15.635 27.959 8.632 1.00 70.88 249 LEU A N 1
ATOM 1812 C CA . LEU A 1 249 ? 16.648 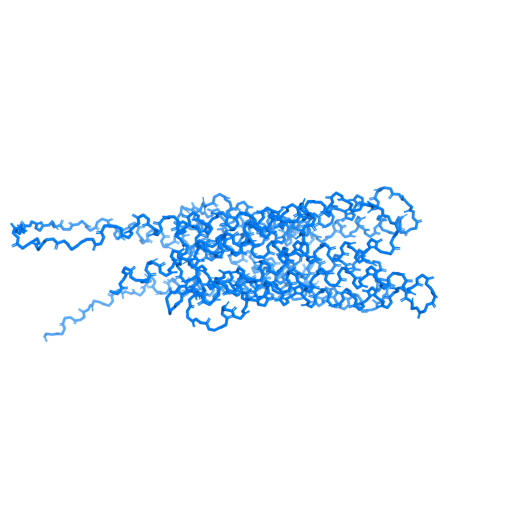27.204 7.887 1.00 70.88 249 LEU A CA 1
ATOM 1813 C C . LEU A 1 249 ? 16.094 26.580 6.595 1.00 70.88 249 LEU A C 1
ATOM 1815 O O . LEU A 1 249 ? 16.789 26.587 5.584 1.00 70.88 249 LEU A O 1
ATOM 1819 N N . LEU A 1 250 ? 14.847 26.085 6.593 1.00 70.25 250 LEU A N 1
ATOM 1820 C CA . LEU A 1 250 ? 14.185 25.596 5.372 1.00 70.25 250 LEU A CA 1
ATOM 1821 C C . LEU A 1 250 ? 13.917 26.719 4.364 1.00 70.25 250 LEU A C 1
ATOM 1823 O O . LEU A 1 250 ? 14.123 26.516 3.171 1.00 70.25 250 LEU A O 1
ATOM 1827 N N . ILE A 1 251 ? 13.483 27.893 4.833 1.00 72.00 251 ILE A N 1
ATOM 1828 C CA . ILE A 1 251 ? 13.255 29.061 3.969 1.00 72.00 251 ILE A CA 1
ATOM 1829 C C . ILE A 1 251 ? 14.578 29.524 3.356 1.00 72.00 251 ILE A C 1
ATOM 1831 O O . ILE A 1 251 ? 14.645 29.715 2.148 1.00 72.00 251 ILE A O 1
ATOM 1835 N N . ILE A 1 252 ? 15.633 29.656 4.165 1.00 72.62 252 ILE A N 1
ATOM 1836 C CA . ILE A 1 252 ? 16.966 30.053 3.691 1.00 72.62 252 ILE A CA 1
ATOM 1837 C C . ILE A 1 252 ? 17.508 29.014 2.700 1.00 72.62 252 ILE A C 1
ATOM 1839 O O . ILE A 1 252 ? 18.007 29.395 1.649 1.00 72.62 252 ILE A O 1
ATOM 1843 N N . SER A 1 253 ? 17.347 27.716 2.982 1.00 70.50 253 SER A N 1
ATOM 1844 C CA . SER A 1 253 ? 17.722 26.643 2.051 1.00 70.50 253 SER A CA 1
ATOM 1845 C C . SER A 1 253 ? 16.981 26.747 0.710 1.00 70.50 253 SER A C 1
ATOM 1847 O O . SER A 1 253 ? 17.606 26.681 -0.344 1.00 70.50 253 SER A O 1
ATOM 1849 N N . GLY A 1 254 ? 15.663 26.975 0.741 1.00 66.94 254 GLY A N 1
ATOM 1850 C CA . GLY A 1 254 ? 14.854 27.175 -0.462 1.00 66.94 254 GLY A CA 1
ATOM 1851 C C . GLY A 1 254 ? 15.262 28.418 -1.258 1.00 66.94 254 GLY A C 1
ATOM 1852 O O . GLY A 1 254 ? 15.368 28.354 -2.475 1.00 66.94 254 GLY A O 1
ATOM 1853 N N . LEU A 1 255 ? 15.542 29.535 -0.583 1.00 72.50 255 LEU A N 1
ATOM 1854 C CA . LEU A 1 255 ? 15.984 30.771 -1.237 1.00 72.50 255 LEU A CA 1
ATOM 1855 C C . LEU A 1 255 ? 17.363 30.620 -1.889 1.00 72.50 255 LEU A C 1
ATOM 1857 O O . LEU A 1 255 ? 17.572 31.145 -2.975 1.00 72.50 255 LEU A O 1
ATOM 1861 N N . LEU A 1 256 ? 18.280 29.872 -1.273 1.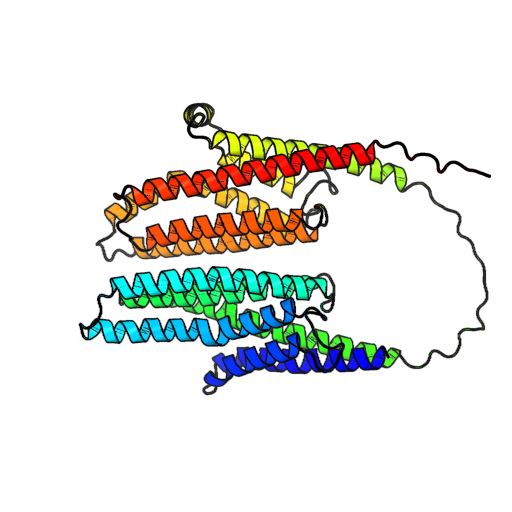00 69.25 256 LEU A N 1
ATOM 1862 C CA . LEU A 1 256 ? 19.615 29.616 -1.828 1.00 69.25 256 LEU A CA 1
ATOM 1863 C C . LEU A 1 256 ? 19.611 28.690 -3.053 1.00 69.25 256 LEU A C 1
ATOM 1865 O O . LEU A 1 256 ? 20.632 28.579 -3.719 1.00 69.25 256 LEU A O 1
ATOM 1869 N N . LEU A 1 257 ? 18.486 28.039 -3.358 1.00 64.00 257 LEU A N 1
ATOM 1870 C CA . LEU A 1 257 ? 18.301 27.287 -4.602 1.00 64.00 257 LEU A CA 1
ATOM 1871 C C . LEU A 1 257 ? 17.851 28.178 -5.773 1.00 64.00 257 LEU A C 1
ATOM 1873 O O . LEU A 1 257 ? 17.757 27.686 -6.895 1.00 64.00 257 LEU A O 1
ATOM 1877 N N . LEU A 1 258 ? 17.556 29.464 -5.540 1.00 71.75 258 LEU A N 1
ATOM 1878 C CA . LEU A 1 258 ? 17.226 30.385 -6.625 1.00 71.75 258 LEU A CA 1
ATOM 1879 C C . LEU A 1 258 ? 18.479 30.658 -7.475 1.00 71.75 258 LEU A C 1
ATOM 1881 O O . LEU A 1 258 ? 19.524 30.993 -6.914 1.00 71.75 258 LEU A O 1
ATOM 1885 N N . PRO A 1 259 ? 18.380 30.612 -8.817 1.00 61.69 259 PRO A N 1
ATOM 1886 C CA . PRO A 1 259 ? 19.534 30.751 -9.712 1.00 61.69 259 PRO A CA 1
ATOM 1887 C C . PRO A 1 259 ? 20.280 32.086 -9.549 1.00 61.69 259 PRO A C 1
ATOM 1889 O O . PRO A 1 259 ? 21.476 32.166 -9.790 1.00 61.69 259 PRO A O 1
ATOM 1892 N N . GLN A 1 260 ? 19.599 33.126 -9.063 1.00 69.50 260 GLN A N 1
ATOM 1893 C CA . GLN A 1 260 ? 20.170 34.451 -8.783 1.00 69.50 260 GLN A CA 1
ATOM 1894 C C . GLN A 1 260 ? 21.092 34.481 -7.546 1.00 69.50 260 GLN A C 1
ATOM 1896 O O . GLN A 1 260 ? 21.787 35.470 -7.330 1.00 69.50 260 GLN A O 1
ATOM 1901 N N . LEU A 1 261 ? 21.072 33.433 -6.714 1.00 59.97 261 LEU A N 1
ATOM 1902 C CA . LEU A 1 261 ? 21.830 33.317 -5.461 1.00 59.97 261 LEU A CA 1
ATOM 1903 C C . LEU A 1 261 ? 22.838 32.152 -5.476 1.00 59.97 261 LEU A C 1
ATOM 1905 O O . LEU A 1 261 ? 23.547 31.957 -4.486 1.00 59.97 261 LEU A O 1
ATOM 1909 N N . ASP A 1 262 ? 22.926 31.400 -6.581 1.00 57.50 262 ASP A N 1
ATOM 1910 C CA . ASP A 1 262 ? 23.785 30.211 -6.700 1.00 57.50 262 ASP A CA 1
ATOM 1911 C C . ASP A 1 262 ? 25.270 30.576 -6.507 1.00 57.50 262 ASP A C 1
ATOM 1913 O O . ASP A 1 262 ? 25.964 29.937 -5.713 1.00 57.50 262 ASP A O 1
ATOM 1917 N N . ASP A 1 263 ? 25.727 31.683 -7.104 1.00 64.56 263 ASP A N 1
ATOM 1918 C CA . ASP A 1 263 ? 27.112 32.164 -6.978 1.00 64.56 263 ASP A CA 1
ATOM 1919 C C . ASP A 1 263 ? 27.486 32.516 -5.525 1.00 64.56 263 ASP A C 1
ATOM 1921 O O . ASP A 1 263 ? 28.539 32.110 -5.031 1.00 64.56 263 ASP A O 1
ATOM 1925 N N . VAL A 1 264 ? 26.574 33.165 -4.790 1.00 60.66 264 VAL A N 1
ATOM 1926 C CA . VAL A 1 264 ? 26.759 33.508 -3.367 1.00 60.66 264 VAL A CA 1
ATOM 1927 C C . VAL A 1 264 ? 26.796 32.247 -2.494 1.00 60.66 264 VAL A C 1
ATOM 1929 O O . VAL A 1 264 ? 27.562 32.167 -1.531 1.00 60.66 264 VAL A O 1
ATOM 1932 N N . SER A 1 265 ? 25.986 31.237 -2.827 1.00 51.97 265 SER A N 1
ATOM 1933 C CA . SER A 1 265 ? 25.943 29.966 -2.093 1.00 51.97 265 SER A CA 1
ATOM 1934 C C . SER A 1 265 ? 27.227 29.142 -2.266 1.00 51.97 265 SER A C 1
ATOM 1936 O O . SER A 1 265 ? 27.702 28.521 -1.307 1.00 51.97 265 SER A O 1
ATOM 1938 N N . ARG A 1 266 ? 27.817 29.174 -3.471 1.00 56.84 266 ARG A N 1
ATOM 1939 C CA . ARG A 1 266 ? 29.058 28.462 -3.810 1.00 56.84 266 ARG A CA 1
ATOM 1940 C C . ARG A 1 266 ? 30.269 29.079 -3.124 1.00 56.84 266 ARG A C 1
ATOM 1942 O O . ARG A 1 266 ? 31.095 28.333 -2.601 1.00 56.84 266 ARG A O 1
ATOM 1949 N N . GLU A 1 267 ? 30.348 30.407 -3.059 1.00 58.88 267 GLU A N 1
ATOM 1950 C CA . GLU A 1 267 ? 31.427 31.110 -2.349 1.00 58.88 267 GLU A CA 1
ATOM 1951 C C . GLU A 1 267 ? 31.360 30.920 -0.826 1.00 58.88 267 GLU A C 1
ATOM 1953 O O . GLU A 1 267 ? 32.394 30.799 -0.169 1.00 58.88 267 GLU A O 1
ATOM 1958 N N . ALA A 1 268 ? 30.157 30.827 -0.252 1.00 52.72 268 ALA A N 1
ATOM 1959 C CA . ALA A 1 268 ? 29.973 30.657 1.190 1.00 52.72 268 ALA A CA 1
ATOM 1960 C C . ALA A 1 268 ? 30.249 29.226 1.701 1.00 52.72 268 ALA A C 1
ATOM 1962 O O . ALA A 1 268 ? 30.242 29.001 2.914 1.00 52.72 268 ALA A O 1
ATOM 1963 N N . GLY A 1 269 ? 30.426 28.236 0.814 1.00 50.44 269 GLY A N 1
ATOM 1964 C CA . GLY A 1 269 ? 30.615 26.823 1.185 1.00 50.44 269 GLY A CA 1
ATOM 1965 C C . GLY A 1 269 ? 29.418 26.182 1.911 1.00 50.44 269 GLY A C 1
ATOM 1966 O O . GLY A 1 269 ? 29.493 25.035 2.355 1.00 50.44 269 GLY A O 1
ATOM 1967 N N . LEU A 1 270 ? 28.301 26.904 2.032 1.00 52.62 270 LEU A N 1
ATOM 1968 C CA . LEU A 1 270 ? 27.059 26.469 2.662 1.00 52.62 270 LEU A CA 1
ATOM 1969 C C . LEU A 1 270 ? 26.064 26.082 1.571 1.00 52.62 270 LEU A C 1
ATOM 1971 O O . LEU A 1 270 ? 25.140 26.825 1.251 1.00 52.62 270 LEU A O 1
ATOM 1975 N N . GLY A 1 271 ? 26.255 24.893 1.000 1.00 66.25 271 GLY A N 1
ATOM 1976 C CA . GLY A 1 271 ? 25.318 24.374 0.010 1.00 66.25 271 GLY A CA 1
ATOM 1977 C C . GLY A 1 271 ? 23.906 24.214 0.607 1.00 66.25 271 GLY A C 1
ATOM 1978 O O . GLY A 1 271 ? 23.781 23.775 1.759 1.00 66.25 271 GLY A O 1
ATOM 1979 N N . PRO A 1 272 ? 22.829 24.491 -0.153 1.00 63.62 272 PRO A N 1
ATOM 1980 C CA . PRO A 1 272 ? 21.441 24.344 0.308 1.00 63.62 272 PRO A CA 1
ATOM 1981 C C . PRO A 1 272 ? 21.137 22.940 0.866 1.00 63.62 272 PRO A C 1
ATOM 1983 O O . PRO A 1 272 ? 20.360 22.781 1.811 1.00 63.62 272 PRO A O 1
ATOM 1986 N N . GLY A 1 273 ? 21.835 21.903 0.389 1.00 63.31 273 GLY A N 1
ATOM 1987 C CA . GLY A 1 273 ? 21.777 20.558 0.970 1.00 63.31 273 GLY A CA 1
ATOM 1988 C C . GLY A 1 273 ? 22.171 20.505 2.455 1.00 63.31 273 GLY A C 1
ATOM 1989 O O . GLY A 1 273 ? 21.461 19.898 3.257 1.00 63.31 273 GLY A O 1
ATOM 1990 N N . ILE A 1 274 ? 23.242 21.196 2.860 1.00 69.94 274 ILE A N 1
ATOM 1991 C CA . ILE A 1 274 ? 23.717 21.216 4.255 1.00 69.94 274 ILE A CA 1
ATOM 1992 C C . ILE A 1 274 ? 22.675 21.888 5.152 1.00 69.94 274 ILE A C 1
ATOM 1994 O O . ILE A 1 274 ? 22.315 21.345 6.196 1.00 69.94 274 ILE A O 1
ATOM 1998 N N . LEU A 1 275 ? 22.124 23.026 4.726 1.00 72.50 275 LEU A N 1
ATOM 1999 C CA . LEU A 1 275 ? 21.090 23.739 5.482 1.00 72.50 275 LEU A CA 1
ATOM 2000 C C . LEU A 1 275 ? 19.798 22.920 5.609 1.00 72.50 275 LEU A C 1
ATOM 2002 O O . LEU A 1 275 ? 19.181 22.916 6.675 1.00 72.50 275 LEU A O 1
ATOM 2006 N N . SER A 1 276 ? 19.438 22.157 4.575 1.00 69.88 276 SER A N 1
ATOM 2007 C CA . SER A 1 276 ? 18.308 21.218 4.600 1.00 69.88 276 SER A CA 1
ATOM 2008 C C . SER A 1 276 ? 18.514 20.087 5.612 1.00 69.88 276 SER A C 1
ATOM 2010 O O . SER A 1 276 ? 17.602 19.760 6.375 1.00 69.88 276 SER A O 1
ATOM 2012 N N . VAL A 1 277 ? 19.723 19.516 5.664 1.00 74.00 277 VAL A N 1
ATOM 2013 C CA . VAL A 1 277 ? 20.100 18.472 6.633 1.00 74.00 277 VAL A CA 1
ATOM 2014 C C . VAL A 1 277 ? 20.088 19.017 8.053 1.00 74.00 277 VAL A C 1
ATOM 2016 O O . VAL A 1 277 ? 19.520 18.385 8.946 1.00 74.00 277 VAL A O 1
ATOM 2019 N N . VAL A 1 278 ? 20.653 20.207 8.267 1.00 77.50 278 VAL A N 1
ATOM 2020 C CA . VAL A 1 278 ? 20.663 20.864 9.579 1.00 77.50 278 VAL A CA 1
ATOM 2021 C C . VAL A 1 278 ? 19.234 21.188 10.022 1.00 77.50 278 VAL A C 1
ATOM 2023 O O . VAL A 1 278 ? 18.872 20.885 11.159 1.00 77.50 278 VAL A O 1
ATOM 2026 N N . ALA A 1 279 ? 18.380 21.702 9.132 1.00 75.88 279 ALA A N 1
ATOM 2027 C CA . ALA A 1 279 ? 16.969 21.942 9.432 1.00 75.88 279 ALA A CA 1
ATOM 2028 C C . ALA A 1 279 ? 16.240 20.644 9.818 1.00 75.88 279 ALA A C 1
ATOM 2030 O O . ALA A 1 279 ? 15.560 20.585 10.847 1.00 75.88 279 ALA A O 1
ATOM 2031 N N . ALA A 1 280 ? 16.420 19.578 9.035 1.00 77.00 280 ALA A N 1
ATOM 2032 C CA . ALA A 1 280 ? 15.834 18.272 9.312 1.00 77.00 280 ALA A CA 1
ATOM 2033 C C . ALA A 1 280 ? 16.320 17.691 10.648 1.00 77.00 280 ALA A C 1
ATOM 2035 O O . ALA A 1 280 ? 15.516 17.140 11.401 1.00 77.00 280 ALA A O 1
ATOM 2036 N N . ALA A 1 281 ? 17.600 17.868 10.989 1.00 75.88 281 ALA A N 1
ATOM 2037 C CA . ALA A 1 281 ? 18.160 17.464 12.274 1.00 75.88 281 ALA A CA 1
ATOM 2038 C C . ALA A 1 281 ? 17.556 18.256 13.443 1.00 75.88 281 ALA A C 1
ATOM 2040 O O . ALA A 1 281 ? 17.162 17.657 14.448 1.00 75.88 281 ALA A O 1
ATOM 2041 N N . VAL A 1 282 ? 17.398 19.575 13.294 1.00 79.44 282 VAL A N 1
ATOM 2042 C CA . VAL A 1 282 ? 16.757 20.446 14.295 1.00 79.44 282 VAL A CA 1
ATOM 2043 C C . VAL A 1 282 ? 15.313 19.997 14.560 1.00 79.44 282 VAL A C 1
ATOM 2045 O O . VAL A 1 282 ? 14.921 19.864 15.722 1.00 79.44 282 VAL A O 1
ATOM 2048 N N . PHE A 1 283 ? 14.544 19.667 13.515 1.00 75.19 283 PHE A N 1
ATOM 2049 C CA . PHE A 1 283 ? 13.175 19.147 13.651 1.00 75.19 283 PHE A CA 1
ATOM 2050 C C . PHE A 1 283 ? 13.107 17.727 14.224 1.00 75.19 283 PHE A C 1
ATOM 2052 O O . PHE A 1 283 ? 12.239 17.419 15.052 1.00 75.19 283 PHE A O 1
ATOM 2059 N N . ALA A 1 284 ? 13.998 16.843 13.776 1.00 73.94 284 ALA A N 1
ATOM 2060 C CA . ALA A 1 284 ? 13.999 15.441 14.165 1.00 73.94 284 ALA A CA 1
ATOM 2061 C C . ALA A 1 284 ? 14.425 15.265 15.629 1.00 73.94 284 ALA A C 1
ATOM 2063 O O . ALA A 1 284 ? 13.781 14.504 16.361 1.00 73.94 284 ALA A O 1
ATOM 2064 N N . ILE A 1 285 ? 15.466 15.980 16.063 1.00 79.06 285 ILE A N 1
ATOM 2065 C CA . ILE A 1 285 ? 16.103 15.811 17.375 1.00 79.06 285 ILE A CA 1
ATOM 2066 C C . ILE A 1 285 ? 15.464 16.734 18.418 1.00 79.06 285 ILE A C 1
ATOM 2068 O O . ILE A 1 285 ? 15.075 16.251 19.485 1.00 79.06 285 ILE A O 1
ATOM 2072 N N . GLY A 1 286 ? 15.293 18.021 18.091 1.00 70.00 286 GLY A N 1
ATOM 2073 C CA . GLY A 1 286 ? 14.812 19.067 18.999 1.00 70.00 286 GLY A CA 1
ATOM 2074 C C . GLY A 1 286 ? 15.709 19.292 20.239 1.00 70.00 286 GLY A C 1
ATOM 2075 O O . GLY A 1 286 ? 16.362 18.368 20.725 1.00 70.00 286 GLY A O 1
ATOM 2076 N N . PRO A 1 287 ? 15.727 20.501 20.830 1.00 64.50 287 PRO A N 1
ATOM 2077 C CA . PRO A 1 287 ? 16.533 20.784 22.024 1.00 64.50 287 PRO A CA 1
ATOM 2078 C C . PRO A 1 287 ? 16.013 20.081 23.294 1.00 64.50 287 PRO A C 1
ATOM 2080 O O . PRO A 1 287 ? 16.768 19.870 24.237 1.00 64.50 287 PRO A O 1
ATOM 2083 N N . THR A 1 288 ? 14.733 19.681 23.338 1.00 69.31 288 THR A N 1
ATOM 2084 C CA . THR A 1 288 ? 14.096 19.023 24.499 1.00 69.31 288 THR A CA 1
ATOM 2085 C C . THR A 1 288 ? 13.144 17.890 24.078 1.00 69.31 288 THR A C 1
ATOM 2087 O O . THR A 1 288 ? 12.697 17.833 22.930 1.00 69.31 288 THR A O 1
ATOM 2090 N N . HIS A 1 289 ? 12.799 16.971 24.999 1.00 58.25 289 HIS A N 1
ATOM 2091 C CA . HIS A 1 289 ? 11.919 15.810 24.737 1.00 58.25 289 HIS A CA 1
ATOM 2092 C C . HIS A 1 289 ? 10.556 16.171 24.118 1.00 58.25 289 HIS A C 1
ATOM 2094 O O . HIS A 1 289 ? 10.020 15.391 23.332 1.00 58.25 289 HIS A O 1
ATOM 2100 N N . GLY A 1 290 ? 10.010 17.347 24.441 1.00 62.28 290 GLY A N 1
ATOM 2101 C CA . GLY A 1 290 ? 8.732 17.828 23.906 1.00 62.28 290 GLY A CA 1
ATOM 2102 C C . GLY A 1 290 ? 8.833 18.605 22.587 1.00 62.28 290 GLY A C 1
ATOM 2103 O O . GLY A 1 290 ? 7.804 18.846 21.960 1.00 62.28 290 GLY A O 1
ATOM 2104 N N . ALA A 1 291 ? 10.042 18.998 22.166 1.00 64.50 291 ALA A N 1
ATOM 2105 C CA . ALA A 1 291 ? 10.259 19.843 20.989 1.00 64.50 291 ALA A CA 1
ATOM 2106 C C . ALA A 1 291 ? 10.529 19.052 19.694 1.00 64.50 291 ALA A C 1
ATOM 2108 O O . ALA A 1 291 ? 10.329 19.579 18.603 1.00 64.50 291 ALA A O 1
ATOM 2109 N N . SER A 1 292 ? 10.948 17.787 19.808 1.00 75.38 292 SER A N 1
ATOM 2110 C CA . SER A 1 292 ? 11.149 16.881 18.669 1.00 75.38 292 SER A CA 1
ATOM 2111 C C . SER A 1 292 ? 9.830 16.570 17.954 1.00 75.38 292 SER A C 1
ATOM 2113 O O . SER A 1 292 ? 8.891 16.060 18.576 1.00 75.38 292 SER A O 1
ATOM 2115 N N . ILE A 1 293 ? 9.786 16.753 16.629 1.00 70.94 293 ILE A N 1
ATOM 2116 C CA . ILE A 1 293 ? 8.637 16.351 15.795 1.00 70.94 293 ILE A CA 1
ATOM 2117 C C . ILE A 1 293 ? 8.375 14.847 15.881 1.00 70.94 293 ILE A C 1
ATOM 2119 O O . ILE A 1 293 ? 7.236 14.405 15.782 1.00 70.94 293 ILE A O 1
ATOM 2123 N N . THR A 1 294 ? 9.408 14.043 16.115 1.00 72.38 294 THR A N 1
ATOM 2124 C CA . THR A 1 294 ? 9.282 12.581 16.188 1.00 72.38 294 THR A CA 1
ATOM 2125 C C . THR A 1 294 ? 8.984 12.081 17.600 1.00 72.38 294 THR A C 1
ATOM 2127 O O . THR A 1 294 ? 8.813 10.874 17.796 1.00 72.38 294 THR A O 1
ATOM 2130 N N . ARG A 1 295 ? 8.927 12.983 18.597 1.00 72.50 295 ARG A N 1
ATOM 2131 C CA . ARG A 1 295 ? 8.919 12.656 20.035 1.00 72.50 295 ARG A CA 1
ATOM 2132 C C . ARG A 1 295 ? 10.016 11.641 20.400 1.00 72.50 295 ARG A C 1
ATOM 2134 O O . ARG A 1 295 ? 9.768 10.725 21.183 1.00 72.50 295 ARG A O 1
ATOM 2141 N N . ARG A 1 296 ? 11.195 11.760 19.768 1.00 59.97 296 ARG A N 1
ATOM 2142 C CA . ARG A 1 296 ? 12.337 10.829 19.891 1.00 59.97 296 ARG A CA 1
ATOM 2143 C C . ARG A 1 296 ? 12.006 9.359 19.622 1.00 59.97 296 ARG A C 1
ATOM 2145 O O . ARG A 1 296 ? 12.641 8.466 20.176 1.00 59.97 296 ARG A O 1
ATOM 2152 N N . ARG A 1 297 ? 11.025 9.071 18.763 1.00 71.31 297 ARG A N 1
ATOM 2153 C CA . ARG A 1 297 ? 10.875 7.710 18.240 1.00 71.31 297 ARG A CA 1
ATOM 2154 C C . ARG A 1 297 ? 12.054 7.444 17.304 1.00 71.31 297 ARG A C 1
ATOM 2156 O O . ARG A 1 297 ? 12.077 8.048 16.230 1.00 71.31 297 ARG A O 1
ATOM 2163 N N . PRO A 1 298 ? 12.990 6.548 17.666 1.00 64.06 298 PRO A N 1
ATOM 2164 C CA . PRO A 1 298 ? 14.285 6.441 16.997 1.00 64.06 298 PRO A CA 1
ATOM 2165 C C . PRO A 1 298 ? 14.134 6.179 15.495 1.00 64.06 298 PRO A C 1
ATOM 2167 O O . PRO A 1 298 ? 14.801 6.817 14.693 1.00 64.06 298 PRO A O 1
ATOM 2170 N N . ALA A 1 299 ? 13.158 5.358 15.096 1.00 60.41 299 ALA A N 1
ATOM 2171 C CA . ALA A 1 299 ? 12.871 5.083 13.688 1.00 60.41 299 ALA A CA 1
ATOM 2172 C C . ALA A 1 299 ? 12.417 6.321 12.887 1.00 60.41 299 ALA A C 1
ATOM 2174 O O . ALA A 1 299 ? 12.788 6.469 11.729 1.00 60.41 299 ALA A O 1
ATOM 2175 N N . GLY A 1 300 ? 11.628 7.221 13.486 1.00 68.31 300 GLY A N 1
ATOM 2176 C CA . GLY A 1 300 ? 11.189 8.449 12.816 1.00 68.31 300 GLY A CA 1
ATOM 2177 C C . GLY A 1 300 ? 12.320 9.466 12.695 1.00 68.31 300 GLY A C 1
ATOM 2178 O O . GLY A 1 300 ? 12.467 10.103 11.658 1.00 68.31 300 GLY A O 1
ATOM 2179 N N . THR A 1 301 ? 13.146 9.590 13.738 1.00 73.81 301 THR A N 1
ATOM 2180 C CA . THR A 1 301 ? 14.312 10.486 13.743 1.00 73.81 301 THR A CA 1
ATOM 2181 C C . THR A 1 301 ? 15.335 10.049 12.698 1.00 73.81 301 THR A C 1
ATOM 2183 O O . THR A 1 301 ? 15.759 10.864 11.885 1.00 73.81 301 THR A O 1
ATOM 2186 N N . VAL A 1 302 ? 15.671 8.755 12.679 1.00 70.19 302 VAL A N 1
ATOM 2187 C CA . VAL A 1 302 ? 16.595 8.170 11.698 1.00 70.19 302 VAL A CA 1
ATOM 2188 C C . VAL A 1 302 ? 16.045 8.330 10.286 1.00 70.19 302 VAL A C 1
ATOM 2190 O O . VAL A 1 302 ? 16.788 8.732 9.401 1.00 70.19 302 VAL A O 1
ATOM 2193 N N . ALA A 1 303 ? 14.745 8.112 10.073 1.00 68.31 303 ALA A N 1
ATOM 2194 C CA . ALA A 1 303 ? 14.150 8.294 8.756 1.00 68.31 303 ALA A CA 1
ATOM 2195 C C . ALA A 1 303 ? 14.221 9.750 8.263 1.00 68.31 303 ALA A C 1
ATOM 2197 O O . ALA A 1 303 ? 14.594 9.998 7.124 1.00 68.31 303 ALA A O 1
ATOM 2198 N N . ILE A 1 304 ? 13.916 10.734 9.111 1.00 72.94 304 ILE A N 1
ATOM 2199 C CA . ILE A 1 304 ? 14.014 12.146 8.709 1.00 72.94 304 ILE A CA 1
ATOM 2200 C C . ILE A 1 304 ? 15.464 12.518 8.377 1.00 72.94 304 ILE A C 1
ATOM 2202 O O . ILE A 1 304 ? 15.704 13.167 7.363 1.00 72.94 304 ILE A O 1
ATOM 2206 N N . LEU A 1 305 ? 16.423 12.075 9.194 1.00 73.81 305 LEU A N 1
ATOM 2207 C CA . LEU A 1 305 ? 17.844 12.350 8.975 1.00 73.81 305 LEU A CA 1
ATOM 2208 C C . LEU A 1 305 ? 18.369 11.690 7.699 1.00 73.81 305 LEU A C 1
ATOM 2210 O O . LEU A 1 305 ? 18.992 12.363 6.887 1.00 73.81 305 LEU A O 1
ATOM 2214 N N . VAL A 1 306 ? 18.075 10.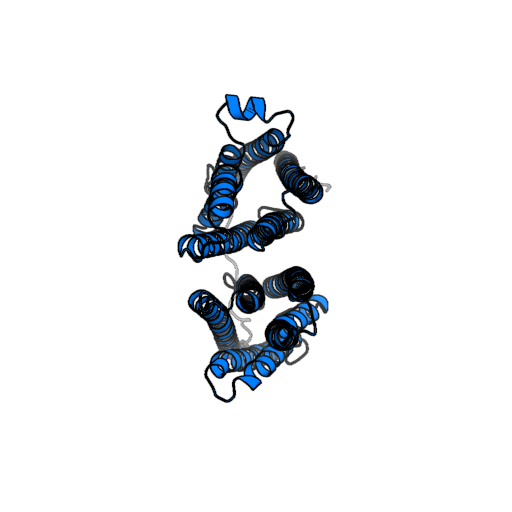406 7.485 1.00 70.31 306 VAL A N 1
ATOM 2215 C CA . VAL A 1 306 ? 18.480 9.687 6.269 1.00 70.31 306 VAL A CA 1
ATOM 2216 C C . VAL A 1 306 ? 17.823 10.316 5.041 1.00 70.31 306 VAL A C 1
ATOM 2218 O O . VAL A 1 306 ? 18.505 10.550 4.053 1.00 70.31 306 VAL A O 1
ATOM 2221 N N . CYS A 1 307 ? 16.541 10.684 5.108 1.00 67.69 307 CYS A N 1
ATOM 2222 C CA . CYS A 1 307 ? 15.858 11.347 3.999 1.00 67.69 307 CYS A CA 1
ATOM 2223 C C . CYS A 1 307 ? 16.509 12.695 3.662 1.00 67.69 307 CYS A C 1
ATOM 2225 O O . CYS A 1 307 ? 16.707 13.005 2.492 1.00 67.69 307 CYS A O 1
ATOM 2227 N N . ALA A 1 308 ? 16.869 13.481 4.678 1.00 71.12 308 ALA A N 1
ATOM 2228 C CA . ALA A 1 308 ? 17.515 14.771 4.485 1.00 71.12 308 ALA A CA 1
ATOM 2229 C C . ALA A 1 308 ? 18.933 14.637 3.916 1.00 71.12 308 ALA A C 1
ATOM 2231 O O . ALA A 1 308 ? 19.304 15.399 3.030 1.00 71.12 308 ALA A O 1
ATOM 2232 N N . VAL A 1 309 ? 19.702 13.649 4.383 1.00 70.12 309 VAL A N 1
ATOM 2233 C CA . VAL A 1 309 ? 21.042 13.349 3.855 1.00 70.12 309 VAL A CA 1
ATOM 2234 C C . VAL A 1 309 ? 20.961 12.869 2.407 1.00 70.12 309 VAL A C 1
ATOM 2236 O O . VAL A 1 309 ? 21.732 13.336 1.577 1.00 70.12 309 VAL A O 1
ATOM 2239 N N . LEU A 1 310 ? 19.998 12.002 2.082 1.00 62.59 310 LEU A N 1
ATOM 2240 C CA . LEU A 1 310 ? 19.770 11.538 0.710 1.00 62.59 310 LEU A CA 1
ATOM 2241 C C . LEU A 1 310 ? 19.382 12.693 -0.219 1.00 62.59 310 LEU A C 1
ATOM 2243 O O . LEU A 1 310 ? 19.925 12.789 -1.313 1.00 62.59 310 LEU A O 1
ATOM 2247 N N . LEU A 1 311 ? 18.499 13.594 0.226 1.00 63.25 311 LEU A N 1
ATOM 2248 C CA . LEU A 1 311 ? 18.120 14.798 -0.525 1.00 63.25 311 LEU A CA 1
ATOM 2249 C C . LEU A 1 311 ? 19.306 15.752 -0.729 1.00 63.25 311 LEU A C 1
ATOM 2251 O O . LEU A 1 311 ? 19.462 16.308 -1.811 1.00 63.25 311 LEU A O 1
ATOM 2255 N N . ALA A 1 312 ? 20.158 15.923 0.284 1.00 65.50 312 ALA A N 1
ATOM 2256 C CA . ALA A 1 312 ? 21.331 16.791 0.199 1.00 65.50 312 ALA A CA 1
ATOM 2257 C C . ALA A 1 312 ? 22.461 16.218 -0.664 1.00 65.50 312 ALA A C 1
ATOM 2259 O O . ALA A 1 312 ? 23.221 16.983 -1.252 1.00 65.50 312 ALA A O 1
ATOM 2260 N N . ALA A 1 313 ? 22.569 14.892 -0.747 1.00 59.91 313 ALA A N 1
ATOM 2261 C CA . ALA A 1 313 ? 23.556 14.212 -1.579 1.00 59.91 313 ALA A CA 1
ATOM 2262 C C . ALA A 1 313 ? 23.150 14.126 -3.065 1.00 59.91 313 ALA A C 1
ATOM 2264 O O . ALA A 1 313 ? 23.992 13.796 -3.895 1.00 59.91 313 ALA A O 1
ATOM 2265 N N . ALA A 1 314 ? 21.880 14.394 -3.400 1.00 54.41 314 ALA A N 1
ATOM 2266 C CA . ALA A 1 314 ? 21.271 13.982 -4.665 1.00 54.41 314 ALA A CA 1
ATOM 2267 C C . ALA A 1 314 ? 21.714 14.704 -5.959 1.00 54.41 314 ALA A C 1
ATOM 2269 O O . ALA A 1 314 ? 21.735 14.004 -6.965 1.00 54.41 314 ALA A O 1
ATOM 2270 N N . PRO A 1 315 ? 22.053 16.010 -6.032 1.00 52.41 315 PRO A N 1
ATOM 2271 C CA . PRO A 1 315 ? 22.193 16.624 -7.362 1.00 52.41 315 PRO A CA 1
ATOM 2272 C C . PRO A 1 315 ? 23.623 16.572 -7.936 1.00 52.41 315 PRO A C 1
ATOM 2274 O O . PRO A 1 315 ? 23.963 15.693 -8.714 1.00 52.41 315 PRO A O 1
ATOM 2277 N N . ALA A 1 316 ? 24.529 17.468 -7.547 1.00 54.38 316 ALA A N 1
ATOM 2278 C CA . ALA A 1 316 ? 25.637 17.826 -8.442 1.00 54.38 316 ALA A CA 1
ATOM 2279 C C . ALA A 1 316 ? 26.754 16.774 -8.677 1.00 54.38 316 ALA A C 1
ATOM 2281 O O . ALA A 1 316 ? 27.147 16.586 -9.830 1.00 54.38 316 ALA A O 1
ATOM 2282 N N . PRO A 1 317 ? 27.323 16.099 -7.656 1.00 53.78 317 PRO A N 1
ATOM 2283 C CA . PRO A 1 317 ? 28.442 15.181 -7.885 1.00 53.78 317 PRO A CA 1
ATOM 2284 C C . PRO A 1 317 ? 27.983 13.821 -8.420 1.00 53.78 317 PRO A C 1
ATOM 2286 O O . PRO A 1 317 ? 28.708 13.203 -9.192 1.00 53.78 317 PRO A O 1
ATOM 2289 N N . ILE A 1 318 ? 26.780 13.373 -8.043 1.00 51.88 318 ILE A N 1
ATOM 2290 C CA . ILE A 1 318 ? 26.199 12.116 -8.527 1.00 51.88 318 ILE A CA 1
ATOM 2291 C C . ILE A 1 318 ? 25.702 12.291 -9.963 1.00 51.88 318 ILE A C 1
ATOM 2293 O O . ILE A 1 318 ? 25.995 11.432 -10.783 1.00 51.88 318 ILE A O 1
ATOM 2297 N N . GLU A 1 319 ? 25.039 13.403 -10.304 1.00 52.94 319 GLU A N 1
ATOM 2298 C CA . GLU A 1 319 ? 24.617 13.679 -11.686 1.00 52.94 319 GLU A CA 1
ATOM 2299 C C . GLU A 1 319 ? 25.808 13.862 -12.636 1.00 52.94 319 GLU A C 1
ATOM 2301 O O . GLU A 1 319 ? 25.761 13.334 -13.742 1.00 52.94 319 GLU A O 1
ATOM 2306 N N . ARG A 1 320 ? 26.900 14.527 -12.214 1.00 54.53 320 ARG A N 1
ATOM 2307 C CA . ARG A 1 320 ? 28.131 14.606 -13.029 1.00 54.53 320 ARG A CA 1
ATOM 2308 C C . ARG A 1 320 ? 28.823 13.261 -13.169 1.00 54.53 320 ARG A C 1
ATOM 2310 O O . ARG A 1 320 ? 29.136 12.871 -14.283 1.00 54.53 320 ARG A O 1
ATOM 2317 N N . ALA A 1 321 ? 29.006 12.529 -12.070 1.00 55.12 321 ALA A N 1
ATOM 2318 C CA . ALA A 1 321 ? 29.608 11.202 -12.135 1.00 55.12 321 ALA A CA 1
ATOM 2319 C C . ALA A 1 321 ? 28.769 10.252 -13.003 1.00 55.12 321 ALA A C 1
ATOM 2321 O O . ALA A 1 321 ? 29.330 9.482 -13.773 1.00 55.12 321 ALA A O 1
ATOM 2322 N N . LEU A 1 322 ? 27.435 10.330 -12.922 1.00 52.66 322 LEU A N 1
ATOM 2323 C CA . LEU A 1 322 ? 26.517 9.578 -13.778 1.00 52.66 322 LEU A CA 1
ATOM 2324 C C . LEU A 1 322 ? 26.582 10.026 -15.231 1.00 52.66 322 LEU A C 1
ATOM 2326 O O . LEU A 1 322 ? 26.611 9.165 -16.100 1.00 52.66 322 LEU A O 1
ATOM 2330 N N . GLY A 1 323 ? 26.623 11.331 -15.497 1.00 56.50 323 GLY A N 1
ATOM 2331 C CA . GLY A 1 323 ? 26.790 11.876 -16.841 1.00 56.50 323 GLY A CA 1
ATOM 2332 C C . GLY A 1 323 ? 28.078 11.368 -17.478 1.00 56.50 323 GLY A C 1
ATOM 2333 O O . GLY A 1 323 ? 28.024 10.747 -18.535 1.00 56.50 323 GLY A O 1
ATOM 2334 N N . ASP A 1 324 ? 29.204 11.512 -16.780 1.00 56.41 324 ASP A N 1
ATOM 2335 C CA . ASP A 1 324 ? 30.527 11.095 -17.251 1.00 56.41 324 ASP A CA 1
ATOM 2336 C C . ASP A 1 324 ? 30.619 9.564 -17.434 1.00 56.41 324 ASP A C 1
ATOM 2338 O O . ASP A 1 324 ? 31.163 9.083 -18.431 1.00 56.41 324 ASP A O 1
ATOM 2342 N N . LEU A 1 325 ? 30.034 8.775 -16.521 1.00 53.75 325 LEU A N 1
ATOM 2343 C CA . LEU A 1 325 ? 30.011 7.305 -16.604 1.00 53.75 325 LEU A CA 1
ATOM 2344 C C . LEU A 1 325 ? 29.037 6.771 -17.661 1.00 53.75 325 LEU A C 1
ATOM 2346 O O . LEU A 1 325 ? 29.329 5.761 -18.302 1.00 53.75 325 LEU A O 1
ATOM 2350 N N . MET A 1 326 ? 27.885 7.415 -17.860 1.00 52.09 326 MET A N 1
ATOM 2351 C CA . MET A 1 326 ? 26.938 7.028 -18.907 1.00 52.09 326 MET A CA 1
ATOM 2352 C C . MET A 1 326 ? 27.471 7.402 -20.290 1.00 52.09 326 MET A C 1
ATOM 2354 O O . MET A 1 326 ? 27.355 6.587 -21.202 1.00 52.09 326 MET A O 1
ATOM 2358 N N . PHE A 1 327 ? 28.135 8.553 -20.438 1.00 54.97 327 PHE A N 1
ATOM 2359 C CA . PHE A 1 327 ? 28.787 8.936 -21.694 1.00 54.97 327 PHE A CA 1
ATOM 2360 C C . PHE A 1 327 ? 29.935 7.985 -22.061 1.00 54.97 327 PHE A C 1
ATOM 2362 O O . PHE A 1 327 ? 30.114 7.653 -23.231 1.00 54.97 327 PHE A O 1
ATOM 2369 N N . ALA A 1 328 ? 30.674 7.488 -21.063 1.00 54.38 328 ALA A N 1
ATOM 2370 C CA . ALA A 1 328 ? 31.745 6.515 -21.270 1.00 54.38 328 ALA A CA 1
ATOM 2371 C C . ALA A 1 328 ? 31.245 5.071 -21.504 1.00 54.38 328 ALA A C 1
ATOM 2373 O O . ALA A 1 328 ? 31.957 4.276 -22.114 1.00 54.38 328 ALA A O 1
ATOM 2374 N N . GLY A 1 329 ? 30.044 4.715 -21.023 1.00 47.88 329 GLY A N 1
ATOM 2375 C CA . GLY A 1 329 ? 29.576 3.324 -20.939 1.00 47.88 329 GLY A CA 1
ATOM 2376 C C . GLY A 1 329 ? 28.356 2.945 -21.785 1.00 47.88 329 GLY A C 1
ATOM 2377 O O . GLY A 1 329 ? 28.035 1.760 -21.845 1.00 47.88 329 GLY A O 1
ATOM 2378 N N . LEU A 1 330 ? 27.660 3.885 -22.444 1.00 45.66 330 LEU A N 1
ATOM 2379 C CA . LEU A 1 330 ? 26.343 3.615 -23.057 1.00 45.66 330 LEU A CA 1
ATOM 2380 C C . LEU A 1 330 ? 26.335 2.566 -24.191 1.00 45.66 330 LEU A C 1
ATOM 2382 O O . LEU A 1 330 ? 25.264 2.080 -24.548 1.00 45.66 330 LEU A O 1
ATOM 2386 N N . PHE A 1 331 ? 27.501 2.176 -24.718 1.00 48.69 331 PHE A N 1
ATOM 2387 C CA . PHE A 1 331 ? 27.642 1.119 -25.733 1.00 48.69 331 PHE A CA 1
ATOM 2388 C C . PHE A 1 331 ? 28.505 -0.075 -25.288 1.00 48.69 331 PHE A C 1
ATOM 2390 O O . PHE A 1 331 ? 28.727 -0.996 -26.074 1.00 48.69 331 PHE A O 1
ATOM 2397 N N . GLY A 1 332 ? 28.981 -0.093 -24.040 1.00 48.47 332 GLY A N 1
ATOM 2398 C CA . GLY A 1 332 ? 29.771 -1.198 -23.496 1.00 48.47 332 GLY A CA 1
ATOM 2399 C C . GLY A 1 332 ? 28.909 -2.165 -22.687 1.00 48.47 332 GLY A C 1
ATOM 2400 O O . GLY A 1 332 ? 28.124 -1.748 -21.840 1.00 48.47 332 GLY A O 1
ATOM 2401 N N . THR A 1 333 ? 29.100 -3.474 -22.869 1.00 49.00 333 THR A N 1
ATOM 2402 C CA . THR A 1 333 ? 28.534 -4.543 -22.016 1.00 49.00 333 THR A CA 1
ATOM 2403 C C . THR A 1 333 ? 29.139 -4.570 -20.605 1.00 49.00 333 THR A C 1
ATOM 2405 O O . THR A 1 333 ? 29.151 -5.613 -19.949 1.00 49.00 333 THR A O 1
ATOM 2408 N N . ASP A 1 334 ? 29.697 -3.454 -20.142 1.00 52.91 334 ASP A N 1
ATOM 2409 C CA . ASP A 1 334 ? 30.532 -3.443 -18.959 1.00 52.91 334 ASP A CA 1
ATOM 2410 C C . ASP A 1 334 ? 29.689 -3.585 -17.681 1.00 52.91 334 ASP A C 1
ATOM 2412 O O . ASP A 1 334 ? 28.719 -2.845 -17.471 1.00 52.91 334 ASP A O 1
ATOM 2416 N N . PRO A 1 335 ? 30.078 -4.493 -16.767 1.00 50.22 335 PRO A N 1
ATOM 2417 C CA . PRO A 1 335 ? 29.377 -4.746 -15.505 1.00 50.22 335 PRO A CA 1
ATOM 2418 C C . PRO A 1 335 ? 29.264 -3.502 -14.602 1.00 50.22 335 PRO A C 1
ATOM 2420 O O . PRO A 1 335 ? 28.417 -3.455 -13.702 1.00 50.22 335 PRO A O 1
ATOM 2423 N N . GLY A 1 336 ? 30.058 -2.459 -14.868 1.00 50.47 336 GLY A N 1
ATOM 2424 C CA . GLY A 1 336 ? 29.942 -1.155 -14.216 1.00 50.47 336 GLY A CA 1
ATOM 2425 C C . GLY A 1 336 ? 28.581 -0.485 -14.435 1.00 50.47 336 GLY A C 1
ATOM 2426 O O . GLY A 1 336 ? 28.006 0.044 -13.485 1.00 50.47 336 GLY A O 1
ATOM 2427 N N . VAL A 1 337 ? 27.995 -0.580 -15.634 1.00 51.84 337 VAL A N 1
ATOM 2428 C CA . VAL A 1 337 ? 26.717 0.087 -15.961 1.00 51.84 337 VAL A CA 1
ATOM 2429 C C . VAL A 1 337 ? 25.536 -0.563 -15.231 1.00 51.84 337 VAL A C 1
ATOM 2431 O O . VAL A 1 337 ? 24.642 0.130 -14.740 1.00 51.84 337 VAL A O 1
ATOM 2434 N N . ALA A 1 338 ? 25.539 -1.892 -15.098 1.00 49.69 338 ALA A N 1
ATOM 2435 C CA . ALA A 1 338 ? 24.518 -2.625 -14.344 1.00 49.69 338 ALA A CA 1
ATOM 2436 C C . ALA A 1 338 ? 24.576 -2.304 -12.840 1.00 49.69 338 ALA A C 1
ATOM 2438 O O . ALA A 1 338 ? 23.541 -2.075 -12.213 1.00 49.69 338 ALA A O 1
ATOM 2439 N N . THR A 1 339 ? 25.788 -2.204 -12.287 1.00 50.94 339 THR A N 1
ATOM 2440 C CA . THR A 1 339 ? 26.025 -1.837 -10.881 1.00 50.94 339 THR A CA 1
ATOM 2441 C C . THR A 1 339 ? 25.553 -0.410 -10.587 1.00 50.94 339 THR A C 1
ATOM 2443 O O . THR A 1 339 ? 24.952 -0.139 -9.551 1.00 50.94 339 THR A O 1
ATOM 2446 N N . ILE A 1 340 ? 25.756 0.514 -11.524 1.00 52.47 340 ILE A N 1
ATOM 2447 C CA . ILE A 1 340 ? 25.289 1.896 -11.392 1.00 52.47 340 ILE A CA 1
ATOM 2448 C C . ILE A 1 340 ? 23.753 1.960 -11.433 1.00 52.47 340 ILE A C 1
ATOM 2450 O O . ILE A 1 340 ? 23.145 2.608 -10.580 1.00 52.47 340 ILE A O 1
ATOM 2454 N N . LYS A 1 341 ? 23.098 1.229 -12.346 1.00 53.75 341 LYS A N 1
ATOM 2455 C CA . LYS A 1 341 ? 21.624 1.150 -12.402 1.00 53.75 341 LYS A CA 1
ATOM 2456 C C . LYS A 1 341 ? 21.015 0.591 -11.109 1.00 53.75 341 LYS A C 1
ATOM 2458 O O . LYS A 1 341 ? 20.009 1.125 -10.639 1.00 53.75 341 LYS A O 1
ATOM 2463 N N . SER A 1 342 ? 21.615 -0.435 -10.504 1.00 50.59 342 SER A N 1
ATOM 2464 C CA . SER A 1 342 ? 21.122 -1.007 -9.242 1.00 50.59 342 SER A CA 1
ATOM 2465 C C . SER A 1 342 ? 21.349 -0.080 -8.040 1.00 50.59 342 SER A C 1
ATOM 2467 O O . SER A 1 342 ? 20.452 0.047 -7.203 1.00 50.59 342 SER A O 1
ATOM 2469 N N . ILE A 1 343 ? 22.470 0.654 -7.990 1.00 53.16 343 ILE A N 1
ATOM 2470 C CA . ILE A 1 343 ? 22.718 1.701 -6.977 1.00 53.16 343 ILE A CA 1
ATOM 2471 C C . ILE A 1 343 ? 21.652 2.796 -7.058 1.00 53.16 343 ILE A C 1
ATOM 2473 O O . ILE A 1 343 ? 21.093 3.191 -6.036 1.00 53.16 343 ILE A O 1
ATOM 2477 N N . ILE A 1 344 ? 21.326 3.248 -8.268 1.00 55.22 344 ILE A N 1
ATOM 2478 C CA . ILE A 1 344 ? 20.313 4.275 -8.514 1.00 55.22 344 ILE A CA 1
ATOM 2479 C C . ILE A 1 344 ? 18.920 3.815 -8.053 1.00 55.22 344 ILE A C 1
ATOM 2481 O O . ILE A 1 344 ? 18.235 4.533 -7.320 1.00 55.22 344 ILE A O 1
ATOM 2485 N N . ILE A 1 345 ? 18.500 2.606 -8.444 1.00 54.78 345 ILE A N 1
ATOM 2486 C CA . ILE A 1 345 ? 17.210 2.031 -8.028 1.00 54.78 345 ILE A CA 1
ATOM 2487 C C . ILE A 1 345 ? 17.168 1.868 -6.503 1.00 54.78 345 ILE A C 1
ATOM 2489 O O . ILE A 1 345 ? 16.164 2.214 -5.875 1.00 54.78 345 ILE A O 1
ATOM 2493 N N . GLY A 1 346 ? 18.266 1.405 -5.897 1.00 54.59 346 GLY A N 1
ATOM 2494 C CA . GLY A 1 346 ? 18.420 1.319 -4.447 1.00 54.59 346 GLY A CA 1
ATOM 2495 C C . GLY A 1 346 ? 18.279 2.682 -3.769 1.00 54.59 346 GLY A C 1
ATOM 2496 O O . GLY A 1 346 ? 17.537 2.808 -2.797 1.00 54.59 346 GLY A O 1
ATOM 2497 N N . PHE A 1 347 ? 18.907 3.723 -4.314 1.00 56.72 347 PHE A N 1
ATOM 2498 C CA . PHE A 1 347 ? 18.848 5.083 -3.777 1.00 56.72 347 PHE A CA 1
ATOM 2499 C C . PHE A 1 347 ? 17.430 5.664 -3.832 1.00 56.72 347 PHE A C 1
ATOM 2501 O O . PHE A 1 347 ? 16.950 6.222 -2.845 1.00 56.72 347 PHE A O 1
ATOM 2508 N N . VAL A 1 348 ? 16.718 5.464 -4.945 1.00 58.44 348 VAL A N 1
ATOM 2509 C CA . VAL A 1 348 ? 15.313 5.876 -5.104 1.00 58.44 348 VAL A CA 1
ATOM 2510 C C . VAL A 1 348 ? 14.394 5.111 -4.153 1.00 58.44 348 VAL A C 1
ATOM 2512 O O . VAL A 1 348 ? 13.550 5.713 -3.486 1.00 58.44 348 VAL A O 1
ATOM 2515 N N . ALA A 1 349 ? 14.558 3.790 -4.063 1.00 55.88 349 ALA A N 1
ATOM 2516 C CA . ALA A 1 349 ? 13.743 2.945 -3.197 1.00 55.88 349 ALA A CA 1
ATOM 2517 C C . ALA A 1 349 ? 13.945 3.301 -1.719 1.00 55.88 349 ALA A C 1
ATOM 2519 O O . ALA A 1 349 ? 12.965 3.460 -0.984 1.00 55.88 349 ALA A O 1
ATOM 2520 N N . VAL A 1 350 ? 15.201 3.491 -1.296 1.00 60.78 350 VAL A N 1
ATOM 2521 C CA . VAL A 1 350 ? 15.535 3.963 0.050 1.00 60.78 350 VAL A CA 1
ATOM 2522 C C . VAL A 1 350 ? 14.955 5.361 0.254 1.00 60.78 350 VAL A C 1
ATOM 2524 O O . VAL A 1 350 ? 14.222 5.550 1.219 1.00 60.78 350 VAL A O 1
ATOM 2527 N N . GLY A 1 351 ? 15.156 6.313 -0.660 1.00 58.88 351 GLY A N 1
ATOM 2528 C CA . GLY A 1 351 ? 14.584 7.662 -0.576 1.00 58.88 351 GLY A CA 1
ATOM 2529 C C . GLY A 1 351 ? 13.062 7.670 -0.382 1.00 58.88 351 GLY A C 1
ATOM 2530 O O . GLY A 1 351 ? 12.566 8.324 0.537 1.00 58.88 351 GLY A O 1
ATOM 2531 N N . LEU A 1 352 ? 12.322 6.871 -1.161 1.00 58.66 352 LEU A N 1
ATOM 2532 C CA . LEU A 1 352 ? 10.861 6.724 -1.044 1.00 58.66 352 LEU A CA 1
ATOM 2533 C C . LEU A 1 352 ? 10.450 6.158 0.310 1.00 58.66 352 LEU A C 1
ATOM 2535 O O . LEU A 1 352 ? 9.589 6.726 0.984 1.00 58.66 352 LEU A O 1
ATOM 2539 N N . LEU A 1 353 ? 11.074 5.056 0.727 1.00 57.06 353 LEU A N 1
ATOM 2540 C CA . LEU A 1 353 ? 10.815 4.433 2.025 1.00 57.06 353 LEU A CA 1
ATOM 2541 C C . LEU A 1 353 ? 11.101 5.401 3.171 1.00 57.06 353 LEU A C 1
ATOM 2543 O O . LEU A 1 353 ? 10.316 5.498 4.116 1.00 57.06 353 LEU A O 1
ATOM 2547 N N . THR A 1 354 ? 12.193 6.152 3.074 1.00 62.34 354 THR A N 1
ATOM 2548 C CA . THR A 1 354 ? 12.612 7.059 4.137 1.00 62.34 354 THR A CA 1
ATOM 2549 C C . THR A 1 354 ? 11.696 8.277 4.236 1.00 62.34 354 THR A C 1
ATOM 2551 O O . THR A 1 354 ? 11.244 8.610 5.336 1.00 62.34 354 THR A O 1
ATOM 2554 N N . ALA A 1 355 ? 11.330 8.882 3.102 1.00 60.84 355 ALA A N 1
ATOM 2555 C CA . ALA A 1 355 ? 10.353 9.970 3.037 1.00 60.84 355 ALA A CA 1
ATOM 2556 C C . ALA A 1 355 ? 8.975 9.529 3.546 1.00 60.84 355 ALA A C 1
ATOM 2558 O O . ALA A 1 355 ? 8.299 10.262 4.273 1.00 60.84 355 ALA A O 1
ATOM 2559 N N . LEU A 1 356 ? 8.579 8.293 3.238 1.00 62.75 356 LEU A N 1
ATOM 2560 C CA . LEU A 1 356 ? 7.330 7.721 3.718 1.00 62.75 356 LEU A CA 1
ATOM 2561 C C . LEU A 1 356 ? 7.334 7.535 5.240 1.00 62.75 356 LEU A C 1
ATOM 2563 O O . LEU A 1 356 ? 6.389 7.944 5.923 1.00 62.75 356 LEU A O 1
ATOM 2567 N N . VAL A 1 357 ? 8.393 6.938 5.794 1.00 65.75 357 VAL A N 1
ATOM 2568 C CA . VAL A 1 357 ? 8.530 6.744 7.245 1.00 65.75 357 VAL A CA 1
ATOM 2569 C C . VAL A 1 357 ? 8.587 8.094 7.959 1.00 65.75 357 VAL A C 1
ATOM 2571 O O . VAL A 1 357 ? 7.919 8.262 8.985 1.00 65.75 357 VAL A O 1
ATOM 2574 N N . ALA A 1 358 ? 9.299 9.072 7.394 1.00 62.97 358 ALA A N 1
ATOM 2575 C CA . ALA A 1 358 ? 9.328 10.444 7.882 1.00 62.97 358 ALA A CA 1
ATOM 2576 C C . ALA A 1 358 ? 7.912 11.038 7.932 1.00 62.97 358 ALA A C 1
ATOM 2578 O O . ALA A 1 358 ? 7.444 11.400 9.015 1.00 62.97 358 ALA A O 1
ATOM 2579 N N . ALA A 1 359 ? 7.173 11.029 6.822 1.00 62.44 359 ALA A N 1
ATOM 2580 C CA . ALA A 1 359 ? 5.825 11.590 6.751 1.00 62.44 359 ALA A CA 1
ATOM 2581 C C . ALA A 1 359 ? 4.835 10.904 7.715 1.00 62.44 359 ALA A C 1
ATOM 2583 O O . ALA A 1 359 ? 4.070 11.567 8.424 1.00 62.44 359 ALA A O 1
ATOM 2584 N N . VAL A 1 360 ? 4.885 9.572 7.817 1.00 62.38 360 VAL A N 1
ATOM 2585 C CA . VAL A 1 360 ? 4.050 8.803 8.756 1.00 62.38 360 VAL A CA 1
ATOM 2586 C C . VAL A 1 360 ? 4.430 9.094 10.211 1.00 62.38 360 VAL A C 1
ATOM 2588 O O . VAL A 1 360 ? 3.550 9.167 11.076 1.00 62.38 360 VAL A O 1
ATOM 2591 N N . SER A 1 361 ? 5.719 9.270 10.509 1.00 65.19 361 SER A N 1
ATOM 2592 C CA . SER A 1 361 ? 6.189 9.595 11.860 1.00 65.19 361 SER A CA 1
ATOM 2593 C C . SER A 1 361 ? 5.728 10.989 12.305 1.00 65.19 361 SER A C 1
ATOM 2595 O O . SER A 1 361 ? 5.202 11.124 13.414 1.00 65.19 361 SER A O 1
ATOM 2597 N N . VAL A 1 362 ? 5.801 11.976 11.406 1.00 62.25 362 VAL A N 1
ATOM 2598 C CA . VAL A 1 362 ? 5.320 13.352 11.605 1.00 62.25 362 VAL A CA 1
ATOM 2599 C C . VAL A 1 362 ? 3.805 13.353 11.831 1.00 62.25 362 VAL A C 1
ATOM 2601 O O . VAL A 1 362 ? 3.316 13.923 12.810 1.00 62.25 362 VAL A O 1
ATOM 2604 N N . GLY A 1 363 ? 3.051 12.632 10.992 1.00 62.66 363 GLY A N 1
ATOM 2605 C CA . GLY A 1 363 ? 1.598 12.500 11.136 1.00 62.66 363 GLY A CA 1
ATOM 2606 C C . GLY A 1 363 ? 1.172 11.814 12.442 1.00 62.66 363 GLY A C 1
ATOM 2607 O O . GLY A 1 363 ? 0.161 12.182 13.043 1.00 62.66 363 GLY A O 1
ATOM 2608 N N . ARG A 1 364 ? 1.954 10.842 12.930 1.00 62.50 364 ARG A N 1
ATOM 2609 C CA . ARG A 1 364 ? 1.694 10.124 14.192 1.00 62.50 364 ARG A CA 1
ATOM 2610 C C . ARG A 1 364 ? 1.964 10.951 15.442 1.00 62.50 364 ARG A C 1
ATOM 2612 O O . ARG A 1 364 ? 1.347 10.683 16.473 1.00 62.50 364 ARG A O 1
ATOM 2619 N N . ALA A 1 365 ? 2.881 11.907 15.380 1.00 67.00 365 ALA A N 1
ATOM 2620 C CA . ALA A 1 365 ? 3.240 12.713 16.537 1.00 67.00 365 ALA A CA 1
ATOM 2621 C C . ALA A 1 365 ? 2.143 13.721 16.928 1.00 67.00 365 ALA A C 1
ATOM 2623 O O . ALA A 1 365 ? 2.158 14.234 18.052 1.00 67.00 365 ALA A O 1
ATOM 2624 N N . GLY A 1 366 ? 1.173 13.960 16.032 1.00 66.88 366 GLY A N 1
ATOM 2625 C CA . GLY A 1 366 ? 0.015 14.823 16.275 1.00 66.88 366 GLY A CA 1
ATOM 2626 C C . GLY A 1 366 ? 0.388 16.285 16.513 1.00 66.88 366 GLY A C 1
ATOM 2627 O O . GLY A 1 366 ? -0.391 17.006 17.124 1.00 66.88 366 GLY A O 1
ATOM 2628 N N . VAL A 1 367 ? 1.591 16.692 16.096 1.00 64.25 367 VAL A N 1
ATOM 2629 C CA . VAL A 1 367 ? 2.116 18.042 16.342 1.00 64.25 367 VAL A CA 1
ATOM 2630 C C . VAL A 1 367 ? 1.595 19.035 15.304 1.00 64.25 367 VAL A C 1
ATOM 2632 O O . VAL A 1 367 ? 1.389 20.198 15.620 1.00 64.25 367 VAL A O 1
ATOM 2635 N N . LEU A 1 368 ? 1.319 18.570 14.082 1.00 62.12 368 LEU A N 1
ATOM 2636 C CA . LEU A 1 368 ? 0.707 19.384 13.035 1.00 62.12 368 LEU A CA 1
ATOM 2637 C C . LEU A 1 368 ? -0.819 19.223 13.027 1.00 62.12 368 LEU A C 1
ATOM 2639 O O . LEU A 1 368 ? -1.323 18.106 13.209 1.00 62.12 368 LEU A O 1
ATOM 2643 N N . PRO A 1 369 ? -1.576 20.296 12.729 1.00 67.81 369 PRO A N 1
ATOM 2644 C CA . PRO A 1 369 ? -2.994 20.186 12.442 1.00 67.81 369 PRO A CA 1
ATOM 2645 C C . PRO A 1 369 ? -3.216 19.213 11.293 1.00 67.81 369 PRO A C 1
ATOM 2647 O O . PRO A 1 369 ? -2.427 19.119 10.351 1.00 67.81 369 PRO A O 1
ATOM 2650 N N . ARG A 1 370 ? -4.337 18.498 11.359 1.00 61.66 370 ARG A N 1
ATOM 2651 C CA . ARG A 1 370 ? -4.627 17.349 10.498 1.00 61.66 370 ARG A CA 1
ATOM 2652 C C . ARG A 1 370 ? -4.488 17.631 9.000 1.00 61.66 370 ARG A C 1
ATOM 2654 O O . ARG A 1 370 ? -4.154 16.699 8.288 1.00 61.66 370 ARG A O 1
ATOM 2661 N N . LEU A 1 371 ? -4.757 18.858 8.545 1.00 63.09 371 LEU A N 1
ATOM 2662 C CA . LEU A 1 371 ? -4.629 19.287 7.145 1.00 63.09 371 LEU A CA 1
ATOM 2663 C C . LEU A 1 371 ? -3.161 19.453 6.714 1.00 63.09 371 LEU A C 1
ATOM 2665 O O . LEU A 1 371 ? -2.787 19.002 5.638 1.00 63.09 371 LEU A O 1
ATOM 2669 N N . TRP A 1 372 ? -2.309 19.995 7.582 1.00 61.81 372 TRP A N 1
ATOM 2670 C CA . TRP A 1 372 ? -0.899 20.269 7.284 1.00 61.81 372 TRP A CA 1
ATOM 2671 C C . TRP A 1 372 ? -0.034 19.011 7.213 1.00 61.81 372 TRP A C 1
ATOM 2673 O O . TRP A 1 372 ? 0.884 18.942 6.402 1.00 61.81 372 TRP A O 1
ATOM 2683 N N . ALA A 1 373 ? -0.368 17.976 7.988 1.00 60.84 373 ALA A N 1
ATOM 2684 C CA . ALA A 1 373 ? 0.302 16.679 7.881 1.00 60.84 373 ALA A CA 1
ATOM 2685 C C . ALA A 1 373 ? 0.146 16.046 6.482 1.00 60.84 373 ALA A C 1
ATOM 2687 O O . ALA A 1 373 ? 1.037 15.329 6.036 1.00 60.84 373 ALA A O 1
ATOM 2688 N N . TRP A 1 374 ? -0.959 16.324 5.779 1.00 57.53 374 TRP A N 1
ATOM 2689 C CA . TRP A 1 374 ? -1.157 15.856 4.404 1.00 57.53 374 TRP A CA 1
ATOM 2690 C C . TRP A 1 374 ? -0.376 16.667 3.392 1.00 57.53 374 TRP A C 1
ATOM 2692 O O . TRP A 1 374 ? 0.191 16.071 2.490 1.00 57.53 374 TRP A O 1
ATOM 2702 N N . VAL A 1 375 ? -0.312 17.990 3.555 1.00 63.34 375 VAL A N 1
ATOM 2703 C CA . VAL A 1 375 ? 0.492 18.854 2.677 1.00 63.34 375 VAL A CA 1
ATOM 2704 C C . VAL A 1 375 ? 1.954 18.407 2.704 1.00 63.34 375 VAL A C 1
ATOM 2706 O O . VAL A 1 375 ? 2.556 18.211 1.656 1.00 63.34 375 VAL A O 1
ATOM 2709 N N . LEU A 1 376 ? 2.489 18.133 3.896 1.00 61.34 376 LEU A N 1
ATOM 2710 C CA . LEU A 1 376 ? 3.864 17.663 4.078 1.00 61.34 376 LEU A CA 1
ATOM 2711 C C . LEU A 1 376 ? 4.091 16.264 3.486 1.00 61.34 376 LEU A C 1
ATOM 2713 O O . LEU A 1 376 ? 5.126 16.014 2.876 1.00 61.34 376 LEU A O 1
ATOM 2717 N N . LEU A 1 377 ? 3.115 15.361 3.628 1.00 63.69 377 LEU A N 1
ATOM 2718 C CA . LEU A 1 377 ? 3.184 14.016 3.057 1.00 63.69 377 LEU A CA 1
ATOM 2719 C C . LEU A 1 377 ? 3.116 14.052 1.529 1.00 63.69 377 LEU A C 1
ATOM 2721 O O . LEU A 1 377 ? 3.945 13.417 0.888 1.00 63.69 377 LEU A O 1
ATOM 2725 N N . VAL A 1 378 ? 2.176 14.806 0.952 1.00 60.09 378 VAL A N 1
ATOM 2726 C CA . VAL A 1 378 ? 2.029 14.994 -0.501 1.00 60.09 378 VAL A CA 1
ATOM 2727 C C . VAL A 1 378 ? 3.278 15.645 -1.079 1.00 60.09 378 VAL A C 1
ATOM 2729 O O . VAL A 1 378 ? 3.766 15.197 -2.108 1.00 60.09 378 VAL A O 1
ATOM 2732 N N . PHE A 1 379 ? 3.844 16.636 -0.391 1.00 63.84 379 PHE A N 1
ATOM 2733 C CA . PHE A 1 379 ? 5.065 17.287 -0.844 1.00 63.84 379 PHE A CA 1
ATOM 2734 C C . PHE A 1 379 ? 6.275 16.346 -0.805 1.00 63.84 379 PHE A C 1
ATOM 2736 O O . PHE A 1 379 ? 6.961 16.213 -1.809 1.00 63.84 379 PHE A O 1
ATOM 2743 N N . MET A 1 380 ? 6.501 15.633 0.304 1.00 62.56 380 MET A N 1
ATOM 2744 C CA . MET A 1 380 ? 7.627 14.694 0.440 1.00 62.56 380 MET A CA 1
ATOM 2745 C C . MET A 1 380 ? 7.506 13.481 -0.489 1.00 62.56 380 MET A C 1
ATOM 2747 O O . MET A 1 380 ? 8.499 13.001 -1.019 1.00 62.56 380 MET A O 1
ATOM 2751 N N . SER A 1 381 ? 6.295 12.964 -0.701 1.00 56.91 381 SER A N 1
ATOM 2752 C CA . SER A 1 381 ? 6.089 11.866 -1.654 1.00 56.91 381 SER A CA 1
ATOM 2753 C C . SER A 1 381 ? 6.166 12.346 -3.102 1.00 56.91 381 SER A C 1
ATOM 2755 O O . SER A 1 381 ? 6.755 11.655 -3.928 1.00 56.91 381 SER A O 1
ATOM 2757 N N . GLY A 1 382 ? 5.653 13.542 -3.401 1.00 61.03 382 GLY A N 1
ATOM 2758 C CA . GLY A 1 382 ? 5.768 14.182 -4.708 1.00 61.03 382 GLY A CA 1
ATOM 2759 C C . GLY A 1 382 ? 7.213 14.507 -5.082 1.00 61.03 382 GLY A C 1
ATOM 2760 O O . GLY A 1 382 ? 7.630 14.183 -6.186 1.00 61.03 382 GLY A O 1
ATOM 2761 N N . SER A 1 383 ? 8.006 15.065 -4.164 1.00 58.34 383 SER A N 1
ATOM 2762 C CA . SER A 1 383 ? 9.412 15.403 -4.417 1.00 58.34 383 SER A CA 1
ATOM 2763 C C . SER A 1 383 ? 10.263 14.164 -4.680 1.00 58.34 383 SER A C 1
ATOM 2765 O O . SER A 1 383 ? 11.077 14.168 -5.604 1.00 58.34 383 SER A O 1
ATOM 2767 N N . VAL A 1 384 ? 10.030 13.077 -3.941 1.00 60.53 384 VAL A N 1
ATOM 2768 C CA . VAL A 1 384 ? 10.723 11.814 -4.198 1.00 60.53 384 VAL A CA 1
ATOM 2769 C C . VAL A 1 384 ? 10.229 11.141 -5.481 1.00 60.53 384 VAL A C 1
ATOM 2771 O O . VAL A 1 384 ? 11.044 10.595 -6.215 1.00 60.53 384 VAL A O 1
ATOM 2774 N N . LEU A 1 385 ? 8.933 11.204 -5.803 1.00 58.28 385 LEU A N 1
ATOM 2775 C CA . LEU A 1 385 ? 8.416 10.718 -7.090 1.00 58.28 385 LEU A CA 1
ATOM 2776 C C . LEU A 1 385 ? 9.005 11.493 -8.273 1.00 58.28 385 LEU A C 1
ATOM 2778 O O . LEU A 1 385 ? 9.356 10.881 -9.275 1.00 58.28 385 LEU A O 1
ATOM 2782 N N . ILE A 1 386 ? 9.156 12.813 -8.149 1.00 60.97 386 ILE A N 1
ATOM 2783 C CA . ILE A 1 386 ? 9.806 13.659 -9.157 1.00 60.97 386 ILE A CA 1
ATOM 2784 C C . ILE A 1 386 ? 11.283 13.277 -9.302 1.00 60.97 386 ILE A C 1
ATOM 2786 O O . ILE A 1 386 ? 11.759 13.109 -10.422 1.00 60.97 386 ILE A O 1
ATOM 2790 N N . ALA A 1 387 ? 12.000 13.075 -8.193 1.00 58.53 387 ALA A N 1
ATOM 2791 C CA . ALA A 1 387 ? 13.390 12.622 -8.225 1.00 58.53 387 ALA A CA 1
ATOM 2792 C C . ALA A 1 387 ? 13.521 11.228 -8.867 1.00 58.53 387 ALA A C 1
ATOM 2794 O O . ALA A 1 387 ? 14.377 11.018 -9.721 1.00 58.53 387 ALA A O 1
ATOM 2795 N N . ALA A 1 388 ? 12.626 10.298 -8.524 1.00 59.19 388 ALA A N 1
ATOM 2796 C CA . ALA A 1 388 ? 12.549 8.972 -9.129 1.00 59.19 388 ALA A CA 1
ATOM 2797 C C . ALA A 1 388 ? 12.261 9.047 -10.634 1.00 59.19 388 ALA A C 1
ATOM 2799 O O . ALA A 1 388 ? 12.900 8.350 -11.414 1.00 59.19 388 ALA A O 1
ATOM 2800 N N . ALA A 1 389 ? 11.329 9.906 -11.050 1.00 57.84 389 ALA A N 1
ATOM 2801 C CA . ALA A 1 389 ? 10.979 10.105 -12.450 1.00 57.84 389 ALA A CA 1
ATOM 2802 C C . ALA A 1 389 ? 12.139 10.716 -13.248 1.00 57.84 389 ALA A C 1
ATOM 2804 O O . ALA A 1 389 ? 12.434 10.215 -14.330 1.00 57.84 389 ALA A O 1
ATOM 2805 N N . LYS A 1 390 ? 12.843 11.722 -12.701 1.00 58.12 390 LYS A N 1
ATOM 2806 C CA . LYS A 1 390 ? 14.082 12.266 -13.291 1.00 58.12 390 LYS A CA 1
ATOM 2807 C C . LYS A 1 390 ? 15.111 11.159 -13.502 1.00 58.12 390 LYS A C 1
ATOM 2809 O O . LYS A 1 390 ? 15.634 10.990 -14.595 1.00 58.12 390 LYS A O 1
ATOM 2814 N N . ILE A 1 391 ? 15.340 10.362 -12.467 1.00 55.62 391 ILE A N 1
ATOM 2815 C CA . ILE A 1 391 ? 16.297 9.261 -12.482 1.00 55.62 391 ILE A CA 1
ATOM 2816 C C . ILE A 1 391 ? 15.925 8.176 -13.507 1.00 55.62 391 ILE A C 1
ATOM 2818 O O . ILE A 1 391 ? 16.793 7.692 -14.230 1.00 55.62 391 ILE A O 1
ATOM 2822 N N . VAL A 1 392 ? 14.648 7.793 -13.590 1.00 55.31 392 VAL A N 1
ATOM 2823 C CA . VAL A 1 392 ? 14.162 6.811 -14.572 1.00 55.31 392 VAL A CA 1
ATOM 2824 C C . VAL A 1 392 ? 14.261 7.369 -15.988 1.00 55.31 392 VAL A C 1
ATOM 2826 O O . VAL A 1 392 ? 14.670 6.637 -16.882 1.00 55.31 392 VAL A O 1
ATOM 2829 N N . ALA A 1 393 ? 13.948 8.649 -16.198 1.00 54.31 393 ALA A N 1
ATOM 2830 C CA . ALA A 1 393 ? 14.089 9.298 -17.499 1.00 54.31 393 ALA A CA 1
ATOM 2831 C C . ALA A 1 393 ? 15.554 9.314 -17.972 1.00 54.31 393 ALA A C 1
ATOM 2833 O O . ALA A 1 393 ? 15.821 8.976 -19.124 1.00 54.31 393 ALA A O 1
ATOM 2834 N N . VAL A 1 394 ? 16.494 9.612 -17.067 1.00 53.28 394 VAL A N 1
ATOM 2835 C CA . VAL A 1 394 ? 17.944 9.548 -17.326 1.00 53.28 394 VAL A CA 1
ATOM 2836 C C . VAL A 1 394 ? 18.390 8.102 -17.593 1.00 53.28 394 VAL A C 1
ATOM 2838 O O . VAL A 1 394 ? 19.057 7.821 -18.585 1.00 53.28 394 VAL A O 1
ATOM 2841 N N . GLY A 1 395 ? 17.976 7.149 -16.753 1.00 50.59 395 GLY A N 1
ATOM 2842 C CA . GLY A 1 395 ? 18.379 5.742 -16.859 1.00 50.59 395 GLY A CA 1
ATOM 2843 C C . GLY A 1 395 ? 17.771 4.980 -18.043 1.00 50.59 395 GLY A C 1
ATOM 2844 O O . GLY A 1 395 ? 18.365 4.001 -18.504 1.00 50.59 395 GLY A O 1
ATOM 2845 N N . ALA A 1 396 ? 16.612 5.418 -18.543 1.00 49.44 396 ALA A N 1
ATOM 2846 C CA . ALA A 1 396 ? 15.957 4.861 -19.726 1.00 49.44 396 ALA A CA 1
ATOM 2847 C C . ALA A 1 396 ? 16.659 5.246 -21.037 1.00 49.44 396 ALA A C 1
ATOM 2849 O O . ALA A 1 396 ? 16.243 4.777 -22.094 1.00 49.44 396 ALA A O 1
ATOM 2850 N N . GLY A 1 397 ? 17.706 6.080 -20.989 1.00 47.41 397 GLY A N 1
ATOM 2851 C CA . GLY A 1 397 ? 18.417 6.506 -22.192 1.00 47.41 397 GLY A CA 1
ATOM 2852 C C . GLY A 1 397 ? 17.508 7.259 -23.159 1.00 47.41 397 GLY A C 1
ATOM 2853 O O . GLY A 1 397 ? 17.752 7.232 -24.363 1.00 47.41 397 GLY A O 1
ATOM 2854 N N . LEU A 1 398 ? 16.452 7.912 -22.649 1.00 48.38 398 LEU A N 1
ATOM 2855 C CA . LEU A 1 398 ? 15.711 8.886 -23.435 1.00 48.38 398 LEU A CA 1
ATOM 2856 C C . LEU A 1 398 ? 16.736 9.942 -23.845 1.00 48.38 398 LEU A C 1
ATOM 2858 O O . LEU A 1 398 ? 17.173 10.743 -23.023 1.00 48.38 398 LEU A O 1
ATOM 2862 N N . TYR A 1 399 ? 17.138 9.886 -25.114 1.00 43.59 399 TYR A N 1
ATOM 2863 C CA . TYR A 1 399 ? 18.102 10.735 -25.824 1.00 43.59 399 TYR A CA 1
ATOM 2864 C C . TYR A 1 399 ? 17.611 12.195 -25.939 1.00 43.59 399 TYR A C 1
ATOM 2866 O O . TYR A 1 399 ? 17.764 12.866 -26.951 1.00 43.59 399 TYR A O 1
ATOM 2874 N N . ILE A 1 400 ? 16.936 12.673 -24.900 1.00 45.81 400 ILE A N 1
ATOM 2875 C CA . ILE A 1 400 ? 16.288 13.971 -24.778 1.00 45.81 400 ILE A CA 1
ATOM 2876 C C . ILE A 1 400 ? 17.250 14.953 -24.097 1.00 45.81 400 ILE A C 1
ATOM 2878 O O . ILE A 1 400 ? 16.930 16.129 -24.031 1.00 45.81 400 ILE A O 1
ATOM 2882 N N . TRP A 1 401 ? 18.431 14.526 -23.630 1.00 43.75 401 TRP A N 1
ATOM 2883 C CA . TRP A 1 401 ? 19.323 15.393 -22.849 1.00 43.75 401 TRP A CA 1
ATOM 2884 C C . TRP A 1 401 ? 19.957 16.552 -23.632 1.00 43.75 401 TRP A C 1
ATOM 2886 O O . TRP A 1 401 ? 20.216 17.595 -23.043 1.00 43.75 401 TRP A O 1
ATOM 2896 N N . ASP A 1 402 ? 20.099 16.415 -24.953 1.00 47.25 402 ASP A N 1
ATOM 2897 C CA . ASP A 1 402 ? 20.465 17.527 -25.849 1.00 47.25 402 ASP A CA 1
ATOM 2898 C C . ASP A 1 402 ? 19.248 18.261 -26.428 1.00 47.25 402 ASP A C 1
ATOM 2900 O O . ASP A 1 402 ? 19.381 19.210 -27.203 1.00 47.25 402 ASP A O 1
ATOM 2904 N N . SER A 1 403 ? 18.034 17.836 -26.076 1.00 52.66 403 SER A N 1
ATOM 2905 C CA . SER A 1 403 ? 16.844 18.556 -26.502 1.00 52.66 403 SER A CA 1
ATOM 2906 C C . SER A 1 403 ? 16.542 19.687 -25.511 1.00 52.66 403 SER A C 1
ATOM 2908 O O . SER A 1 403 ? 16.626 19.483 -24.296 1.00 52.66 403 SER A O 1
ATOM 2910 N N . PRO A 1 404 ? 16.104 20.863 -25.990 1.00 56.91 404 PRO A N 1
ATOM 2911 C CA . PRO A 1 404 ? 15.664 21.959 -25.121 1.00 56.91 404 PRO A CA 1
ATOM 2912 C C . PRO A 1 404 ? 14.582 21.521 -24.115 1.00 56.91 404 PRO A C 1
ATOM 2914 O O . PRO A 1 404 ? 14.489 22.065 -23.019 1.00 56.91 404 PRO A O 1
ATOM 2917 N N . PHE A 1 405 ? 13.846 20.451 -24.432 1.00 48.38 405 PHE A N 1
ATOM 2918 C CA . PHE A 1 405 ? 12.845 19.848 -23.564 1.00 48.38 405 PHE A CA 1
ATOM 2919 C C . PHE A 1 405 ? 13.427 19.378 -22.217 1.00 48.38 405 PHE A C 1
ATOM 2921 O O . PHE A 1 405 ? 12.836 19.649 -21.177 1.00 48.38 405 PHE A O 1
ATOM 2928 N N . SER A 1 406 ? 14.592 18.718 -22.158 1.00 56.62 406 SER A N 1
ATOM 2929 C CA . SER A 1 406 ? 15.110 18.243 -20.859 1.00 56.62 406 SER A CA 1
ATOM 2930 C C . SER A 1 406 ? 15.579 19.368 -19.942 1.00 56.62 406 SER A C 1
ATOM 2932 O O . SER A 1 406 ? 15.488 19.223 -18.721 1.00 56.62 406 SER A O 1
ATOM 2934 N N . ALA A 1 407 ? 16.081 20.465 -20.515 1.00 61.06 407 ALA A N 1
ATOM 2935 C CA . ALA A 1 407 ? 16.487 21.641 -19.755 1.00 61.06 407 ALA A CA 1
ATOM 2936 C C . ALA A 1 407 ? 15.262 22.298 -19.103 1.00 61.06 407 ALA A C 1
ATOM 2938 O O . ALA A 1 407 ? 15.241 22.450 -17.882 1.00 61.06 407 ALA A O 1
ATOM 2939 N N . GLU A 1 408 ? 14.204 22.535 -19.887 1.00 66.00 408 GLU A N 1
ATOM 2940 C CA . GLU A 1 408 ? 12.935 23.101 -19.408 1.00 66.00 408 GLU A CA 1
ATOM 2941 C C . GLU A 1 408 ? 12.287 22.239 -18.315 1.00 66.00 408 GLU A C 1
ATOM 2943 O O . GLU A 1 408 ? 11.834 22.753 -17.294 1.00 66.00 408 GLU A O 1
ATOM 2948 N N . TRP A 1 409 ? 12.276 20.909 -18.471 1.00 58.47 409 TRP A N 1
ATOM 2949 C CA . TRP A 1 409 ? 11.737 20.020 -17.436 1.00 58.47 409 TRP A CA 1
ATOM 2950 C C . TRP A 1 409 ? 12.617 19.972 -16.190 1.00 58.47 409 TRP A C 1
ATOM 2952 O O . TRP A 1 409 ? 12.096 19.917 -15.074 1.00 58.47 409 TRP A O 1
ATOM 2962 N N . SER A 1 410 ? 13.944 19.978 -16.342 1.00 57.09 410 SER A N 1
ATOM 2963 C CA . SER A 1 410 ? 14.843 19.982 -15.189 1.00 57.09 410 SER A CA 1
ATOM 2964 C C . SER A 1 410 ? 14.682 21.252 -14.356 1.00 57.09 410 SER A C 1
ATOM 2966 O O . SER A 1 410 ? 14.610 21.134 -13.126 1.00 57.09 410 SER A O 1
ATOM 2968 N N . GLU A 1 411 ? 14.561 22.401 -15.029 1.00 66.81 411 GLU A N 1
ATOM 2969 C CA . GLU A 1 411 ? 14.297 23.724 -14.456 1.00 66.81 411 GLU A CA 1
ATOM 2970 C C . GLU A 1 411 ? 12.923 23.761 -13.778 1.00 66.81 411 GLU A C 1
ATOM 2972 O O . GLU A 1 411 ? 12.854 23.997 -12.574 1.00 66.81 411 GLU A O 1
ATOM 2977 N N . LEU A 1 412 ? 11.855 23.344 -14.470 1.00 68.69 412 LEU A N 1
ATOM 2978 C CA . LEU A 1 412 ? 10.502 23.253 -13.906 1.00 68.69 412 LEU A CA 1
ATOM 2979 C C . LEU A 1 412 ? 10.452 22.386 -12.638 1.00 68.69 412 LEU A C 1
ATOM 2981 O O . LEU A 1 412 ? 9.806 22.735 -11.649 1.00 68.69 412 LEU A O 1
ATOM 2985 N N . PHE A 1 413 ? 11.120 21.231 -12.640 1.00 60.72 413 PHE A N 1
ATOM 2986 C CA . PHE A 1 413 ? 11.173 20.368 -11.459 1.00 60.72 413 PHE A CA 1
ATOM 2987 C C . PHE A 1 413 ? 12.007 20.971 -10.325 1.00 60.72 413 PHE A C 1
ATOM 2989 O O . PHE A 1 413 ? 11.663 20.760 -9.159 1.00 60.72 413 PHE A O 1
ATOM 2996 N N . GLY A 1 414 ? 13.075 21.703 -10.654 1.00 63.41 414 GLY A N 1
ATOM 2997 C CA . GLY A 1 414 ? 13.833 22.505 -9.694 1.00 63.41 414 GLY A CA 1
ATOM 2998 C C . GLY A 1 414 ? 12.935 23.555 -9.045 1.00 63.41 414 GLY A C 1
ATOM 2999 O O . GLY A 1 414 ? 12.790 23.564 -7.823 1.00 63.41 414 GLY A O 1
ATOM 3000 N N . ASP A 1 415 ? 12.218 24.330 -9.854 1.00 68.56 415 ASP A N 1
ATOM 3001 C CA . ASP A 1 415 ? 11.287 25.365 -9.404 1.00 68.56 415 ASP A CA 1
ATOM 3002 C C . ASP A 1 415 ? 10.171 24.804 -8.518 1.00 68.56 415 ASP A C 1
ATOM 3004 O O . ASP A 1 415 ? 9.851 25.379 -7.476 1.00 68.56 415 ASP A O 1
ATOM 3008 N N . ILE A 1 416 ? 9.608 23.641 -8.864 1.00 61.66 416 ILE A N 1
ATOM 3009 C CA . ILE A 1 416 ? 8.592 22.962 -8.043 1.00 61.66 416 ILE A CA 1
ATOM 3010 C C . ILE A 1 416 ? 9.170 22.535 -6.682 1.00 61.66 416 ILE A C 1
ATOM 3012 O O . ILE A 1 416 ? 8.493 22.671 -5.653 1.00 61.66 416 ILE A O 1
ATOM 3016 N N . GLN A 1 417 ? 10.406 22.024 -6.647 1.00 60.12 417 GLN A N 1
ATOM 3017 C CA . GLN A 1 417 ? 11.073 21.654 -5.393 1.00 60.12 417 GLN A CA 1
ATOM 3018 C C . GLN A 1 417 ? 11.360 22.885 -4.524 1.00 60.12 417 GLN A C 1
ATOM 3020 O O . GLN A 1 417 ? 11.069 22.855 -3.323 1.00 60.12 417 GLN A O 1
ATOM 3025 N N . VAL A 1 418 ? 11.854 23.972 -5.123 1.00 66.50 418 VAL A N 1
ATOM 3026 C CA . VAL A 1 418 ? 12.119 25.250 -4.445 1.00 66.50 418 VAL A CA 1
ATOM 3027 C C . VAL A 1 418 ? 10.833 25.850 -3.892 1.00 66.50 418 VAL A C 1
ATOM 3029 O O . VAL A 1 418 ? 10.734 26.109 -2.689 1.00 66.50 418 VAL A O 1
ATOM 3032 N N . ALA A 1 419 ? 9.815 26.003 -4.739 1.00 67.00 419 ALA A N 1
ATOM 3033 C CA . ALA A 1 419 ? 8.531 26.576 -4.358 1.00 67.00 419 ALA A CA 1
ATOM 3034 C C . ALA A 1 419 ? 7.901 25.799 -3.201 1.00 67.00 419 ALA A C 1
ATOM 3036 O O . ALA A 1 419 ? 7.435 26.389 -2.226 1.00 67.00 419 ALA A O 1
ATOM 3037 N N . GLY A 1 420 ? 7.924 24.468 -3.255 1.00 63.75 420 GLY A N 1
ATOM 3038 C CA . GLY A 1 420 ? 7.345 23.676 -2.185 1.00 63.75 420 GLY A CA 1
ATOM 3039 C C . GLY A 1 420 ? 8.166 23.670 -0.890 1.00 63.75 420 GLY A C 1
ATOM 3040 O O . GLY A 1 420 ? 7.566 23.702 0.186 1.00 63.75 420 GLY A O 1
ATOM 3041 N N . ALA A 1 421 ? 9.502 23.733 -0.951 1.00 62.53 421 ALA A N 1
ATOM 3042 C CA . ALA A 1 421 ? 10.335 23.922 0.242 1.00 62.53 421 ALA A CA 1
ATOM 3043 C C . ALA A 1 421 ? 10.034 25.268 0.927 1.00 62.53 421 ALA A C 1
ATOM 3045 O O . ALA A 1 421 ? 9.846 25.315 2.148 1.00 62.53 421 ALA A O 1
ATOM 3046 N N . VAL A 1 422 ? 9.893 26.340 0.139 1.00 66.81 422 VAL A N 1
ATOM 3047 C CA . VAL A 1 422 ? 9.525 27.681 0.619 1.00 66.81 422 VAL A CA 1
ATOM 3048 C C . VAL A 1 422 ? 8.117 27.689 1.221 1.00 66.81 422 VAL A C 1
ATOM 3050 O O . VAL A 1 422 ? 7.935 28.179 2.336 1.00 66.81 422 VAL A O 1
ATOM 3053 N N . ILE A 1 423 ? 7.126 27.090 0.552 1.00 69.31 423 ILE A N 1
ATOM 3054 C CA . ILE A 1 423 ? 5.744 26.997 1.055 1.00 69.31 423 ILE A CA 1
ATOM 3055 C C . ILE A 1 423 ? 5.694 26.235 2.386 1.00 69.31 423 ILE A C 1
ATOM 3057 O O . ILE A 1 423 ? 5.033 26.683 3.327 1.00 69.31 423 ILE A O 1
ATOM 3061 N N . VAL A 1 424 ? 6.405 25.106 2.497 1.00 66.56 424 VAL A N 1
ATOM 3062 C CA . VAL A 1 424 ? 6.488 24.338 3.750 1.00 66.56 424 VAL A CA 1
ATOM 3063 C C . VAL A 1 424 ? 7.178 25.157 4.843 1.00 66.56 424 VAL A C 1
ATOM 3065 O O . VAL A 1 424 ? 6.685 25.194 5.972 1.00 66.56 424 VAL A O 1
ATOM 3068 N N . GLY A 1 425 ? 8.267 25.857 4.521 1.00 66.31 425 GLY A N 1
ATOM 3069 C CA . GLY A 1 425 ? 8.959 26.749 5.452 1.00 66.31 425 GLY A CA 1
ATOM 3070 C C . GLY A 1 425 ? 8.050 27.858 5.995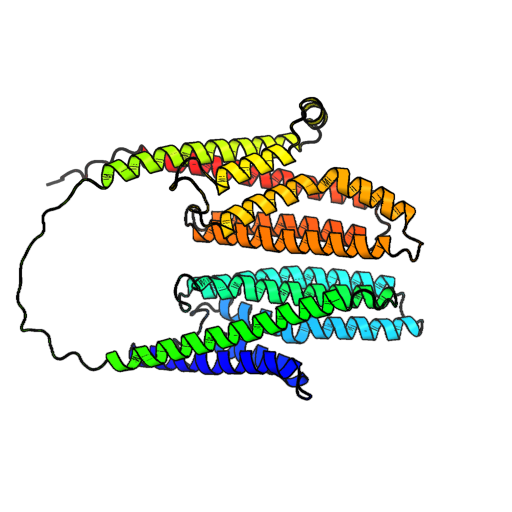 1.00 66.31 425 GLY A C 1
ATOM 3071 O O . GLY A 1 425 ? 7.906 28.001 7.212 1.00 66.31 425 GLY A O 1
ATOM 3072 N N . ILE A 1 426 ? 7.361 28.584 5.108 1.00 70.00 426 ILE A N 1
ATOM 3073 C CA . ILE A 1 426 ? 6.404 29.643 5.471 1.00 70.00 426 ILE A CA 1
ATOM 3074 C C . ILE A 1 426 ? 5.282 29.076 6.343 1.00 70.00 426 ILE A C 1
ATOM 3076 O O . ILE A 1 426 ? 4.959 29.646 7.386 1.00 70.00 426 ILE A O 1
ATOM 3080 N N . ALA A 1 427 ? 4.716 27.931 5.964 1.00 67.81 427 ALA A N 1
ATOM 3081 C CA . ALA A 1 427 ? 3.663 27.274 6.726 1.00 67.81 427 ALA A CA 1
ATOM 3082 C C . ALA A 1 427 ? 4.087 26.941 8.163 1.00 67.81 427 ALA A C 1
ATOM 3084 O O . ALA A 1 427 ? 3.324 27.174 9.105 1.00 67.81 427 ALA A O 1
ATOM 3085 N N . VAL A 1 428 ? 5.307 26.427 8.344 1.00 68.75 428 VAL A N 1
ATOM 3086 C CA . VAL A 1 428 ? 5.856 26.115 9.670 1.00 68.75 428 VAL A CA 1
ATOM 3087 C C . VAL A 1 428 ? 6.049 27.386 10.498 1.00 68.75 428 VAL A C 1
ATOM 3089 O O . VAL A 1 428 ? 5.702 27.396 11.685 1.00 68.75 428 VAL A O 1
ATOM 3092 N N . VAL A 1 429 ? 6.534 28.473 9.893 1.00 70.06 429 VAL A N 1
ATOM 3093 C CA . VAL A 1 429 ? 6.711 29.762 10.581 1.00 70.06 429 VAL A CA 1
ATOM 3094 C C . VAL A 1 429 ? 5.362 30.353 10.995 1.00 70.06 429 VAL A C 1
ATOM 3096 O O . VAL A 1 429 ? 5.175 30.683 12.167 1.00 70.06 429 VAL A O 1
ATOM 3099 N N . VAL A 1 430 ? 4.391 30.418 10.080 1.00 72.88 430 VAL A N 1
ATOM 3100 C CA . VAL A 1 430 ? 3.038 30.926 10.363 1.00 72.88 430 VAL A CA 1
ATOM 3101 C C . VAL A 1 430 ? 2.371 30.108 11.466 1.00 72.88 430 VAL A C 1
ATOM 3103 O O . VAL A 1 430 ? 1.817 30.676 12.409 1.00 72.88 430 VAL A O 1
ATOM 3106 N N . PHE A 1 431 ? 2.467 28.777 11.400 1.00 69.25 431 PHE A N 1
ATOM 3107 C CA . PHE A 1 431 ? 1.913 27.906 12.433 1.00 69.25 431 PHE A CA 1
ATOM 3108 C C . PHE A 1 431 ? 2.546 28.178 13.805 1.00 69.25 431 PHE A C 1
ATOM 3110 O O . PHE A 1 431 ? 1.837 28.285 14.806 1.00 69.25 431 PHE A O 1
ATOM 3117 N N . SER A 1 432 ? 3.866 28.371 13.839 1.00 67.19 432 SER A N 1
ATOM 3118 C CA . SER A 1 432 ? 4.605 28.703 15.062 1.00 67.19 432 SER A CA 1
ATOM 3119 C C . SER A 1 432 ? 4.148 30.046 15.649 1.00 67.19 432 SER A C 1
ATOM 3121 O O . SER A 1 432 ? 3.987 30.171 16.863 1.00 67.19 432 SER A O 1
ATOM 3123 N N . VAL A 1 433 ? 3.886 31.057 14.814 1.00 71.81 433 VAL A N 1
ATOM 3124 C CA . VAL A 1 433 ? 3.363 32.366 15.255 1.00 71.81 433 VAL A CA 1
ATOM 3125 C C . VAL A 1 433 ? 1.939 32.249 15.816 1.00 71.81 433 VAL A C 1
ATOM 3127 O O . VAL A 1 433 ? 1.662 32.796 16.885 1.00 71.81 433 VAL A O 1
ATOM 3130 N N . VAL A 1 434 ? 1.055 31.495 15.154 1.00 73.44 434 VAL A N 1
ATOM 3131 C CA . VAL A 1 434 ? -0.331 31.265 15.613 1.00 73.44 434 VAL A CA 1
ATOM 3132 C C . VAL A 1 434 ? -0.374 30.480 16.925 1.00 73.44 434 VAL A C 1
ATOM 3134 O O . VAL A 1 434 ? -1.202 30.748 17.795 1.00 73.44 434 VAL A O 1
ATOM 3137 N N . GLU A 1 435 ? 0.513 29.505 17.105 1.00 68.44 435 GLU A N 1
ATOM 3138 C CA . GLU A 1 435 ? 0.573 28.748 18.353 1.00 68.44 435 GLU A CA 1
ATOM 3139 C C . GLU A 1 435 ? 1.078 29.618 19.517 1.00 68.44 435 GLU A C 1
ATOM 3141 O O . GLU A 1 435 ? 0.542 29.547 20.626 1.00 68.44 435 GLU A O 1
ATOM 3146 N N . ARG A 1 436 ? 2.031 30.522 19.248 1.00 72.75 436 ARG A N 1
ATOM 3147 C CA . ARG A 1 436 ? 2.497 31.515 20.225 1.00 72.75 436 ARG A CA 1
ATOM 3148 C C . ARG A 1 436 ? 1.389 32.481 20.640 1.00 72.75 436 ARG A C 1
ATOM 3150 O O . ARG A 1 436 ? 1.268 32.755 21.831 1.00 72.75 436 ARG A O 1
ATOM 3157 N N . SER A 1 437 ? 0.577 32.980 19.707 1.00 73.25 437 SER A N 1
ATOM 3158 C CA . SER A 1 437 ? -0.512 33.907 20.052 1.00 73.25 437 SER A CA 1
ATOM 3159 C C . SER A 1 437 ? -1.588 33.240 20.915 1.00 73.25 437 SER A C 1
ATOM 3161 O O . SER A 1 437 ? -2.083 33.863 21.850 1.00 73.25 437 SER A O 1
ATOM 3163 N N . ARG A 1 438 ? -1.872 31.949 20.696 1.00 71.12 438 ARG A N 1
ATOM 3164 C CA . ARG A 1 438 ? -2.776 31.160 21.557 1.00 71.12 438 ARG A CA 1
ATOM 3165 C C . ARG A 1 438 ? -2.218 30.903 22.954 1.00 71.12 438 ARG A C 1
ATOM 3167 O O . ARG A 1 438 ? -2.986 30.886 23.905 1.00 71.12 438 ARG A O 1
ATOM 3174 N N . ALA A 1 439 ? -0.907 30.706 23.082 1.00 68.62 439 ALA A N 1
ATOM 3175 C CA . ALA A 1 439 ? -0.261 30.490 24.377 1.00 68.62 439 ALA A CA 1
ATOM 3176 C C . ALA A 1 439 ? -0.127 31.776 25.215 1.00 68.62 439 ALA A C 1
ATOM 3178 O O . ALA A 1 439 ? 0.048 31.698 26.428 1.00 68.62 439 ALA A O 1
ATOM 3179 N N . VAL A 1 440 ? -0.163 32.947 24.568 1.00 70.69 440 VAL A N 1
ATOM 3180 C CA . VAL A 1 440 ? -0.052 34.265 25.217 1.00 70.69 440 VAL A CA 1
ATOM 3181 C C . VAL A 1 440 ? -1.421 34.893 25.480 1.00 70.69 440 VAL A C 1
ATOM 3183 O O . VAL A 1 440 ? -1.498 35.806 26.297 1.00 70.69 440 VAL A O 1
ATOM 3186 N N . ALA A 1 441 ? -2.492 34.408 24.840 1.00 68.62 441 ALA A N 1
ATOM 3187 C CA . ALA A 1 441 ? -3.847 34.848 25.145 1.00 68.62 441 ALA A CA 1
ATOM 3188 C C . ALA A 1 441 ? -4.092 34.646 26.652 1.00 68.62 441 ALA A C 1
ATOM 3190 O O . ALA A 1 441 ? -4.076 33.495 27.105 1.00 68.62 441 ALA A O 1
ATOM 3191 N N . PRO A 1 442 ? -4.239 35.731 27.443 1.00 63.03 442 PRO A N 1
ATOM 3192 C CA . PRO A 1 442 ? -4.529 35.598 28.859 1.00 63.03 442 PRO A CA 1
ATOM 3193 C C . PRO A 1 442 ? -5.788 34.750 28.950 1.00 63.03 442 PRO A C 1
ATOM 3195 O O . PRO A 1 442 ? -6.723 34.972 28.179 1.00 63.03 442 PRO A O 1
ATOM 3198 N N . ALA A 1 443 ? -5.779 33.740 29.823 1.00 62.94 443 ALA A N 1
ATOM 3199 C CA . ALA A 1 443 ? -6.997 33.029 30.163 1.00 62.94 443 ALA A CA 1
ATOM 3200 C C . ALA A 1 443 ? -7.973 34.114 30.603 1.00 62.94 443 ALA A C 1
ATOM 3202 O O . ALA A 1 443 ? -7.806 34.680 31.679 1.00 62.94 443 ALA A O 1
ATOM 3203 N N . SER A 1 444 ? -8.890 34.495 29.713 1.00 59.34 444 SER A N 1
ATOM 3204 C CA . SER A 1 444 ? -9.967 35.403 30.043 1.00 59.34 444 SER A CA 1
ATOM 3205 C C . SER A 1 444 ? -10.651 34.711 31.199 1.00 59.34 444 SER A C 1
ATOM 3207 O O . SER A 1 444 ? -11.220 33.632 30.993 1.00 59.34 444 SER A O 1
ATOM 3209 N N . GLU A 1 445 ? -10.457 35.242 32.409 1.00 54.94 445 GLU A N 1
ATOM 3210 C CA . GLU A 1 445 ? -11.132 34.743 33.593 1.00 54.94 445 GLU A CA 1
ATOM 3211 C C . GLU A 1 445 ? -12.586 34.566 33.181 1.00 54.94 445 GLU A C 1
ATOM 3213 O O . GLU A 1 445 ? -13.150 35.506 32.607 1.00 54.94 445 GLU A O 1
ATOM 3218 N N . PRO A 1 446 ? -13.163 33.359 33.327 1.00 61.19 446 PRO A N 1
ATOM 3219 C CA . PRO A 1 446 ? -14.571 33.179 33.054 1.00 61.19 446 PRO A CA 1
ATOM 3220 C C . PRO A 1 446 ? -15.270 34.200 33.935 1.00 61.19 446 PRO A C 1
ATOM 3222 O O . PRO A 1 446 ? -15.248 34.076 35.158 1.00 61.19 446 PRO A O 1
ATOM 3225 N N . SER A 1 447 ? -15.772 35.265 33.307 1.00 57.84 447 SER A N 1
ATOM 3226 C CA . SER A 1 447 ? -16.467 36.335 33.990 1.00 57.84 447 SER A CA 1
ATOM 3227 C C . SER A 1 447 ? -17.577 35.646 34.758 1.00 57.84 447 SER A C 1
ATOM 3229 O O . SER A 1 447 ? -18.489 35.085 34.145 1.00 57.84 447 SER A O 1
ATOM 3231 N N . LEU A 1 448 ? -17.431 35.612 36.079 1.00 58.59 448 LEU A N 1
ATOM 3232 C CA . LEU A 1 448 ? -18.472 35.231 37.013 1.00 58.59 448 LEU A CA 1
ATOM 3233 C C . LEU A 1 448 ? -19.575 36.275 36.844 1.00 58.59 448 LEU A C 1
ATOM 3235 O O . LEU A 1 448 ? -19.627 37.270 37.558 1.00 58.59 448 LEU A O 1
ATOM 3239 N N . VAL A 1 449 ? -20.389 36.101 35.808 1.00 63.66 449 VAL A N 1
ATOM 3240 C CA . VAL A 1 449 ? -21.659 36.791 35.670 1.00 63.66 449 VAL A CA 1
ATOM 3241 C C . VAL A 1 449 ? -22.633 35.959 36.490 1.00 63.66 449 VAL A C 1
ATOM 3243 O O . VAL A 1 449 ? -22.811 34.771 36.223 1.00 63.66 449 VAL A O 1
ATOM 3246 N N . HIS A 1 450 ? -23.102 36.619 37.546 1.00 56.78 450 HIS A N 1
ATOM 3247 C CA . HIS A 1 450 ? -23.889 36.146 38.679 1.00 56.78 450 HIS A CA 1
ATOM 3248 C C . HIS A 1 450 ? -25.070 35.233 38.358 1.00 56.78 450 HIS A C 1
ATOM 3250 O O . HIS A 1 450 ? -25.772 35.494 37.354 1.00 56.78 450 HIS A O 1
#

Sequence (450 aa):
MDAEIARFRWRTWAIGGGLLTVAGLLIFSPLSWLAPLLAVASAVVFAVGIGRGGSVVGTTPLGRVALITVAVLIAFVAPGLEQLAVASMFLSYRGNIHPEVILVVSGVLLLLLAIIGIALASIAGVRIGRAGVVPRPWAWLPLPLLLGGVVASLLKAAITSVSALSWMAAFSQEYAVLSMVQIGGTVMLGLVALGLGAREYFRAPDAAPRVPAEAAHPHGARPGTPLMARSEVATARFRWIAWAIGGALLIISGLLLLPQLDDVSREAGLGPGILSVVAAAVFAIGPTHGASITRRRPAGTVAILVCAVLLAAAPAPIERALGDLMFAGLFGTDPGVATIKSIIIGFVAVGLLTALVAAVSVGRAGVLPRLWAWVLLVFMSGSVLIAAAKIVAVGAGLYIWDSPFSAEWSELFGDIQVAGAVIVGIAVVVFSVVERSRAVAPASEPSLVH

Radius of gyration: 26.38 Å; chains: 1; bounding box: 58×62×86 Å

pLDDT: mean 72.03, std 14.27, range [43.38, 97.19]

Foldseek 3Di:
DVLVLLVQQLCLLQQLLVLLLCLLVCCPPPNVVCSLVSLLVSLLSQLVTRDPNRHLLHDDVLLSCLSNVLSCCLSPVLVVLLVVLLVVLVVVVVVNDDLVVVLVVSVVVLLVSLVSNLVSLQSNLVSSLVVCLQPPPCSNVSSVLSNLSSVLSSVLSNVSNVCSPPVDPLCVVVNVVSSCSNSVSSNVSSVSSNVSSVVSVVVSVVPDDDDPPPPDDDDDDDDDDPPPVVVVLVLLVQLLVLLLQLLVLLQVLLVCLPPVNVVVCVVVVPHSLNSQLVSLLSQQPGPDCSNHLLSPPVQLSVLSNVLSNLVSVQDDPLVVVLVVCCVVPVPPPDVVLSVNLVVLVVSLVSNQVSLQSNLVSNCVSCPDDNVLSVLSSCLSNVLSSLSNVLSCCSSVPVVCPPPPVVVVSVVVSSVSNSVSSNVNSVVSNVVSVVSVVVSPPPPPPPPPPD